Protein 7FHR (pdb70)

B-factor: mean 44.0, std 14.93, range [25.38, 141.58]

Radius of gyration: 22.61 Å; Cα contacts (8 Å, |Δi|>4): 995; chains: 1; bounding box: 67×63×50 Å

Foldseek 3Di:
DFDDLVLLCLCLAQAPPGLNVQQQLLAKAFWDFLVPADAQDQWFWAFFSRATWIWHQHNVGRIWIFHLFDPPPTAGQSPFGRYPQWTFDPPQTFTAHSVQQTDDRPVDPPVDCCRRVGGTHIWDWDDAQRIIITRRHPCRVQAADHAPALLRVAHNLFKAKFKAKFQAGLLLLLLLQLQLLCCCQLWHKPPAVHDFQCVVFNQFFWDWDADQFAIWIWGWGAGPVQWIKTWIWTDGPPAKIWGAFTQPQTWIKIFRFTGSGSGMTITMMMTGFQADRRDPVVNVCCQDPDPQAHELHDHPPFADAADSSDHVRRRYGVQHPVCLRVFDVVCCVHIGVGRRRYDNSSSSSVSCPPHRRDSSNPDDDDSSSVSVVRRSVVVSVQSVCCVPPVDHRSCSHPSLRNQFHTHTDTGGNPDDCCVVCVVLGGHDRNDGNPHRD

Organism: Cupriavidus metallidurans (strain ATCC 43123 / DSM 2839 / NBRC 102507 / CH34) (NCBI:txid266264)

Solvent-accessible surface area: 19139 Å² total

InterPro domains:
  IPR015881 Aromatic-ring-hydroxylating dioxygenase ARHD, Rieske 2Fe-2S-binding site [PS00570] (69-91)
  IPR017941 Rieske [2Fe-2S] iron-sulphur domain [PF00355] (27-109)
  IPR017941 Rieske [2Fe-2S] iron-sulphur domain [PS51296] (27-133)
  IPR036922 Rieske [2Fe-2S] iron-sulphur domain superfamily [G3DSA:2.102.10.10] (19-152)
  IPR036922 Rieske [2Fe-2S] iron-sulphur domain superfamily [SSF50022] (19-138)
  IPR045623 LigXa-like, C-terminal domain [PF19301] (133-429)
  IPR050584 Cholesterol 7-desaturase [PTHR21266] (24-379)

Structure (mmCIF, N/CA/C/O backbone):
data_7FHR
#
_entry.id   7FHR
#
_cell.length_a   103.416
_cell.length_b   103.416
_cell.length_c   77.590
_cell.angle_alpha   90.000
_cell.angle_beta   90.000
_cell.angle_gamma   120.000
#
_symmetry.space_group_name_H-M   'P 63'
#
loop_
_entity.id
_entity.type
_entity.pdbx_description
1 polymer 'Putative Phthalate 4,5-dioxygenase, subunit alpha'
2 non-polymer 1,2-ETHANEDIOL
3 non-polymer 'GLUTAMIC ACID'
4 non-polymer GLYCINE
5 non-polymer 'FE2/S2 (INORGANIC) CLUSTER'
6 non-polymer 'FE (II) ION'
7 non-polymer GLYCEROL
8 water water
#
loop_
_atom_site.group_PDB
_atom_site.id
_atom_site.type_symbol
_atom_site.label_atom_id
_atom_site.label_alt_id
_atom_site.label_comp_id
_atom_site.label_asym_id
_atom_site.label_entity_id
_atom_site.label_seq_id
_atom_site.pdbx_PDB_ins_code
_atom_site.Cartn_x
_atom_site.Cartn_y
_atom_site.Cartn_z
_atom_site.occupancy
_atom_site.B_iso_or_equiv
_atom_site.auth_seq_id
_atom_site.auth_comp_id
_atom_site.auth_asym_id
_atom_site.auth_atom_id
_atom_site.pdbx_PDB_model_num
ATOM 1 N N . HIS A 1 2 ? -19.893 -33.284 18.732 1.00 55.89 0 HIS A N 1
ATOM 2 C CA . HIS A 1 2 ? -20.380 -33.310 17.296 1.00 62.20 0 HIS A CA 1
ATOM 3 C C . HIS A 1 2 ? -21.817 -33.835 17.198 1.00 60.15 0 HIS A C 1
ATOM 4 O O . HIS A 1 2 ? -22.442 -33.733 16.141 1.00 53.75 0 HIS A O 1
ATOM 11 N N . MET A 1 3 ? -22.336 -34.411 18.298 1.00 61.06 1 MET A N 1
ATOM 12 C CA . MET A 1 3 ? -23.668 -35.007 18.277 1.00 62.42 1 MET A CA 1
ATOM 13 C C . MET A 1 3 ? -24.705 -33.996 18.752 1.00 60.11 1 MET A C 1
ATOM 14 O O . MET A 1 3 ? -24.527 -33.364 19.787 1.00 62.48 1 MET A O 1
ATOM 19 N N . LEU A 1 4 ? -25.769 -33.827 17.957 1.00 53.07 2 LEU A N 1
ATOM 20 C CA . LEU A 1 4 ? -26.712 -32.758 18.219 1.00 47.40 2 LEU A CA 1
ATOM 21 C C . LEU A 1 4 ? -27.981 -33.384 18.748 1.00 43.76 2 LEU A C 1
ATOM 22 O O . LEU A 1 4 ? -28.417 -34.396 18.205 1.00 43.11 2 LEU A O 1
ATOM 27 N N . SER A 1 5 ? -28.526 -32.770 19.811 1.00 43.54 3 SER A N 1
ATOM 28 C CA . SER A 1 5 ? -29.879 -33.011 20.280 1.00 42.75 3 SER A CA 1
ATOM 29 C C . SER A 1 5 ? -30.918 -32.513 19.257 1.00 42.41 3 SER A C 1
ATOM 30 O O . SER A 1 5 ? -30.655 -31.638 18.432 1.00 38.99 3 SER A O 1
ATOM 33 N N . ARG A 1 6 ? -32.133 -33.047 19.363 1.00 42.30 4 ARG A N 1
ATOM 34 C CA . ARG A 1 6 ? -33.283 -32.485 18.687 1.00 43.98 4 ARG A CA 1
ATOM 35 C C . ARG A 1 6 ? -33.359 -30.993 18.979 1.00 42.10 4 ARG A C 1
ATOM 36 O O . ARG A 1 6 ? -33.578 -30.207 18.054 1.00 40.50 4 ARG A O 1
ATOM 44 N N . GLU A 1 7 ? -33.125 -30.616 20.248 1.00 41.90 5 GLU A N 1
ATOM 45 C CA . GLU A 1 7 ? -33.182 -29.228 20.700 1.00 39.18 5 GLU A CA 1
ATOM 46 C C . GLU A 1 7 ? -32.153 -28.351 19.968 1.00 37.72 5 GLU A C 1
ATOM 47 O O . GLU A 1 7 ? -32.517 -27.258 19.512 1.00 36.32 5 GLU A O 1
ATOM 53 N N . ASP A 1 8 ? -30.887 -28.809 19.850 1.00 35.64 6 ASP A N 1
ATOM 54 C CA . ASP A 1 8 ? -29.867 -28.089 19.099 1.00 38.61 6 ASP A CA 1
ATOM 55 C C . ASP A 1 8 ? -30.310 -27.953 17.632 1.00 37.75 6 ASP A C 1
ATOM 56 O O . ASP A 1 8 ? -30.197 -26.869 17.033 1.00 35.68 6 ASP A O 1
ATOM 61 N N . ASN A 1 9 ? -30.845 -29.050 17.059 1.00 33.79 7 ASN A N 1
ATOM 62 C CA . ASN A 1 9 ? -31.293 -29.003 15.670 1.00 33.09 7 ASN A CA 1
ATOM 63 C C . ASN A 1 9 ? -32.341 -27.890 15.506 1.00 32.81 7 ASN A C 1
ATOM 64 O O . ASN A 1 9 ? -32.256 -27.045 14.591 1.00 30.52 7 ASN A O 1
ATOM 69 N N . GLU A 1 10 ? -33.307 -27.844 16.440 1.00 33.27 8 GLU A N 1
ATOM 70 C CA . GLU A 1 10 ? -34.345 -26.816 16.431 1.00 32.91 8 GLU A CA 1
ATOM 71 C C . GLU A 1 10 ? -33.743 -25.416 16.502 1.00 33.58 8 GLU A C 1
ATOM 72 O O . GLU A 1 10 ? -34.184 -24.505 15.788 1.00 33.61 8 GLU A O 1
ATOM 78 N N . LEU A 1 11 ? -32.736 -25.221 17.364 1.00 33.35 9 LEU A N 1
ATOM 79 C CA . LEU A 1 11 ? -32.152 -23.881 17.465 1.00 35.33 9 LEU A CA 1
ATOM 80 C C . LEU A 1 11 ? -31.604 -23.418 16.110 1.00 35.70 9 LEU A C 1
ATOM 81 O O . LEU A 1 11 ? -31.675 -22.234 15.780 1.00 35.76 9 LEU A O 1
ATOM 86 N N . LEU A 1 12 ? -31.059 -24.347 15.316 1.00 32.89 10 LEU A N 1
ATOM 87 C CA . LEU A 1 12 ? -30.389 -24.000 14.063 1.00 32.01 10 LEU A CA 1
ATOM 88 C C . LEU A 1 12 ? -31.368 -23.805 12.900 1.00 34.04 10 LEU A C 1
ATOM 89 O O . LEU A 1 12 ? -31.171 -22.898 12.094 1.00 33.27 10 LEU A O 1
ATOM 94 N N . VAL A 1 13 ? -32.383 -24.655 12.788 1.00 29.79 11 VAL A N 1
ATOM 95 C CA . VAL A 1 13 ? -33.264 -24.654 11.585 1.00 28.65 11 VAL A CA 1
ATOM 96 C C . VAL A 1 13 ? -34.396 -23.628 11.655 1.00 30.58 11 VAL A C 1
ATOM 97 O O . VAL A 1 13 ? -34.844 -23.196 10.594 1.00 29.48 11 VAL A O 1
ATOM 101 N N . ARG A 1 14 ? -34.827 -23.245 12.850 1.00 29.65 12 ARG A N 1
ATOM 102 C CA . ARG A 1 14 ? -36.003 -22.352 12.986 1.00 31.24 12 ARG A CA 1
ATOM 103 C C . ARG A 1 14 ? -35.579 -20.899 12.770 1.00 30.28 12 ARG A C 1
ATOM 104 O O . ARG A 1 14 ? -34.776 -20.412 13.542 1.00 31.75 12 ARG A O 1
ATOM 112 N N . VAL A 1 15 ? -36.146 -20.229 11.769 1.00 30.43 13 VAL A N 1
ATOM 113 C CA . VAL A 1 15 ? -35.667 -18.856 11.425 1.00 28.85 13 VAL A CA 1
ATOM 114 C C . VAL A 1 15 ? -36.801 -17.824 11.465 1.00 31.09 13 VAL A C 1
ATOM 115 O O . VAL A 1 15 ? -36.534 -16.673 11.138 1.00 31.79 13 VAL A O 1
ATOM 119 N N . GLY A 1 16 ? -38.010 -18.225 11.849 1.00 31.07 14 GLY A N 1
ATOM 120 C CA . GLY A 1 16 ? -39.156 -17.313 11.852 1.00 32.09 14 GLY A CA 1
ATOM 121 C C . GLY A 1 16 ? -39.029 -16.214 12.932 1.00 32.71 14 GLY A C 1
ATOM 122 O O . GLY A 1 16 ? -38.123 -16.251 13.778 1.00 32.03 14 GLY A O 1
ATOM 123 N N . PRO A 1 17 ? -39.913 -15.177 12.904 1.00 35.47 15 PRO A N 1
ATOM 124 C CA . PRO A 1 17 ? -39.867 -14.067 13.869 1.00 33.94 15 PRO A CA 1
ATOM 125 C C . PRO A 1 17 ? -39.905 -14.562 15.326 1.00 34.26 15 PRO A C 1
ATOM 126 O O . PRO A 1 17 ? -40.629 -15.487 15.655 1.00 33.08 15 PRO A O 1
ATOM 130 N N . GLY A 1 18 ? -39.070 -13.996 16.196 1.00 36.93 16 GLY A N 1
ATOM 131 C CA . GLY A 1 18 ? -39.098 -14.393 17.593 1.00 35.86 16 GLY A CA 1
ATOM 132 C C . GLY A 1 18 ? -38.262 -15.635 17.909 1.00 39.17 16 GLY A C 1
ATOM 133 O O . GLY A 1 18 ? -38.025 -15.905 19.091 1.00 35.49 16 GLY A O 1
ATOM 134 N N . THR A 1 19 ? -37.777 -16.383 16.889 1.00 33.21 17 THR A N 1
ATOM 135 C CA . THR A 1 19 ? -36.951 -17.557 17.168 1.00 31.96 17 THR A CA 1
ATOM 136 C C . THR A 1 19 ? -35.500 -17.164 17.449 1.00 32.02 17 THR A C 1
ATOM 137 O O . THR A 1 19 ? -35.059 -16.055 17.145 1.00 31.62 17 THR A O 1
ATOM 141 N N . ALA A 1 20 ? -34.717 -18.094 18.023 1.00 32.32 18 ALA A N 1
ATOM 142 C CA . ALA A 1 20 ? -33.325 -17.795 18.324 1.00 32.73 18 ALA A CA 1
ATOM 143 C C . ALA A 1 20 ? -32.546 -17.443 17.055 1.00 33.07 18 ALA A C 1
ATOM 144 O O . ALA A 1 20 ? -31.862 -16.414 16.995 1.00 36.57 18 ALA A O 1
ATOM 146 N N . MET A 1 21 ? -32.578 -18.358 16.080 1.00 33.65 19 MET A N 1
ATOM 147 C CA . MET A 1 21 ? -31.771 -18.190 14.865 1.00 33.09 19 MET A CA 1
ATOM 148 C C . MET A 1 21 ? -32.376 -17.078 14.003 1.00 30.02 19 MET A C 1
ATOM 149 O O . MET A 1 21 ? -31.646 -16.319 13.366 1.00 33.69 19 MET A O 1
ATOM 154 N N . GLY A 1 22 ? -33.711 -16.977 13.992 1.00 29.32 20 GLY A N 1
ATOM 155 C CA . GLY A 1 22 ? -34.345 -15.850 13.308 1.00 29.44 20 GLY A CA 1
ATOM 156 C C . GLY A 1 22 ? -33.957 -14.489 13.891 1.00 30.62 20 GLY A C 1
ATOM 157 O O . GLY A 1 22 ? -33.841 -13.502 13.142 1.00 32.90 20 GLY A O 1
ATOM 158 N N . THR A 1 23 ? -33.780 -14.424 15.226 1.00 30.84 21 THR A N 1
ATOM 159 C CA . THR A 1 23 ? -33.290 -13.196 15.882 1.00 31.85 21 THR A CA 1
ATOM 160 C C . THR A 1 23 ? -31.835 -12.929 15.492 1.00 32.39 21 THR A C 1
ATOM 161 O O . THR A 1 23 ? -31.411 -11.807 15.215 1.00 35.66 21 THR A O 1
ATOM 165 N N . MET A 1 24 ? -31.040 -13.989 15.453 1.00 32.73 22 MET A N 1
ATOM 166 C CA . MET A 1 24 ? -29.644 -13.726 15.181 1.00 33.08 22 MET A CA 1
ATOM 167 C C . MET A 1 24 ? -29.486 -13.348 13.699 1.00 32.49 22 MET A C 1
ATOM 168 O O . MET A 1 24 ? -28.670 -12.493 13.366 1.00 32.53 22 MET A O 1
ATOM 173 N N . MET A 1 25 ? -30.254 -14.002 12.802 1.00 32.52 23 MET A N 1
ATOM 174 C CA . MET A 1 25 ? -30.123 -13.694 11.370 1.00 33.69 23 MET A CA 1
ATOM 175 C C . MET A 1 25 ? -30.509 -12.232 11.190 1.00 33.03 23 MET A C 1
ATOM 176 O O . MET A 1 25 ? -29.964 -11.552 10.341 1.00 31.90 23 MET A O 1
ATOM 181 N N . ARG A 1 26 ? -31.475 -11.758 12.004 1.00 32.98 24 ARG A N 1
ATOM 182 C CA . ARG A 1 26 ? -31.975 -10.404 11.812 1.00 33.87 24 ARG A CA 1
ATOM 183 C C . ARG A 1 26 ? -30.933 -9.341 12.172 1.00 34.38 24 ARG A C 1
ATOM 184 O O . ARG A 1 26 ? -31.152 -8.171 11.853 1.00 35.46 24 ARG A O 1
ATOM 192 N N . LEU A 1 27 ? -29.770 -9.737 12.721 1.00 35.75 25 LEU A N 1
ATOM 193 C CA . LEU A 1 27 ? -28.723 -8.775 13.066 1.00 34.44 25 LEU A CA 1
ATOM 194 C C . LEU A 1 27 ? -27.848 -8.436 11.858 1.00 34.36 25 LEU A C 1
ATOM 195 O O . LEU A 1 27 ? -26.920 -7.634 11.956 1.00 33.66 25 LEU A O 1
ATOM 200 N N . TYR A 1 28 ? -28.078 -9.115 10.730 1.00 33.53 26 TYR A N 1
ATOM 201 C CA . TYR A 1 28 ? -27.207 -8.950 9.570 1.00 33.02 26 TYR A CA 1
ATOM 202 C C . TYR A 1 28 ? -28.036 -8.481 8.379 1.00 34.29 26 TYR A C 1
ATOM 203 O O . TYR A 1 28 ? -29.194 -8.876 8.244 1.00 34.02 26 TYR A O 1
ATOM 212 N N . TRP A 1 29 ? -27.385 -7.734 7.467 1.00 34.03 27 TRP A N 1
ATOM 213 C CA . TRP A 1 29 ? -28.013 -7.332 6.226 1.00 34.40 27 TRP A CA 1
ATOM 214 C C . TRP A 1 29 ? -28.249 -8.574 5.366 1.00 34.13 27 TRP A C 1
ATOM 215 O O . TRP A 1 29 ? -27.436 -9.491 5.336 1.00 34.34 27 TRP A O 1
ATOM 226 N N . ILE A 1 30 ? -29.409 -8.614 4.711 1.00 33.22 28 ILE A N 1
ATOM 227 C CA . ILE A 1 30 ? -29.807 -9.815 3.988 1.00 34.50 28 ILE A CA 1
ATOM 228 C C . ILE A 1 30 ? -29.805 -9.476 2.496 1.00 32.41 28 ILE A C 1
ATOM 229 O O . ILE A 1 30 ? -30.602 -8.663 2.042 1.00 33.71 28 ILE A O 1
ATOM 234 N N . PRO A 1 31 ? -28.963 -10.120 1.670 1.00 32.28 29 PRO A N 1
ATOM 235 C CA . PRO A 1 31 ? -29.062 -9.934 0.211 1.00 31.99 29 PRO A CA 1
ATOM 236 C C . PRO A 1 31 ? -30.291 -10.704 -0.307 1.00 33.03 29 PRO A C 1
ATOM 237 O O . PRO A 1 31 ? -30.444 -11.900 -0.048 1.00 37.34 29 PRO A O 1
ATOM 241 N N . PHE A 1 32 ? -31.245 -10.014 -0.929 1.00 29.97 30 PHE A N 1
ATOM 242 C CA . PHE A 1 32 ? -32.573 -10.588 -1.087 1.00 30.41 30 PHE A CA 1
ATOM 243 C C . PHE A 1 32 ? -33.128 -10.424 -2.499 1.00 29.57 30 PHE A C 1
ATOM 244 O O . PHE A 1 32 ? -34.065 -11.139 -2.815 1.00 33.76 30 PHE A O 1
ATOM 252 N N . LEU A 1 33 ? -32.532 -9.592 -3.362 1.00 32.56 31 LEU A N 1
ATOM 253 C CA . LEU A 1 33 ? -33.041 -9.459 -4.734 1.00 31.93 31 LEU A CA 1
ATOM 254 C C . LEU A 1 33 ? -31.973 -8.844 -5.647 1.00 34.26 31 LEU A C 1
ATOM 255 O O . LEU A 1 33 ? -31.097 -8.105 -5.214 1.00 32.94 31 LEU A O 1
ATOM 260 N N . LYS A 1 34 ? -32.035 -9.142 -6.955 1.00 37.03 32 LYS A N 1
ATOM 261 C CA . LYS A 1 34 ? -31.275 -8.367 -7.931 1.00 35.97 32 LYS A CA 1
ATOM 262 C C . LYS A 1 34 ? -31.980 -7.032 -8.137 1.00 35.81 32 LYS A C 1
ATOM 263 O O . LYS A 1 34 ? -33.209 -7.002 -8.158 1.00 35.77 32 LYS A O 1
ATOM 269 N N . SER A 1 35 ? -31.187 -5.968 -8.345 1.00 37.98 33 SER A N 1
ATOM 270 C CA . SER A 1 35 ? -31.609 -4.600 -8.660 1.00 40.06 33 SER A CA 1
ATOM 271 C C . SER A 1 35 ? -32.585 -4.588 -9.824 1.00 40.90 33 SER A C 1
ATOM 272 O O . SER A 1 35 ? -33.546 -3.824 -9.839 1.00 42.70 33 SER A O 1
ATOM 275 N N . SER A 1 36 ? -32.330 -5.481 -10.774 1.00 41.44 34 SER A N 1
ATOM 276 C CA . SER A 1 36 ? -33.028 -5.441 -12.036 1.00 40.12 34 SER A CA 1
ATOM 277 C C . SER A 1 36 ? -34.451 -5.961 -11.838 1.00 43.29 34 SER A C 1
ATOM 278 O O . SER A 1 36 ? -35.288 -5.830 -12.720 1.00 41.16 34 SER A O 1
ATOM 281 N N . GLU A 1 37 ? -34.765 -6.519 -10.649 1.00 39.52 35 GLU A N 1
ATOM 282 C CA . GLU A 1 37 ? -36.023 -7.250 -10.518 1.00 38.21 35 GLU A CA 1
ATOM 283 C C . GLU A 1 37 ? -37.184 -6.273 -10.290 1.00 41.50 35 GLU A C 1
ATOM 284 O O . GLU A 1 37 ? -38.368 -6.602 -10.451 1.00 42.37 35 GLU A O 1
ATOM 290 N N . VAL A 1 38 ? -36.858 -5.066 -9.856 1.00 38.83 36 VAL A N 1
ATOM 291 C CA . VAL A 1 38 ? -37.889 -4.080 -9.640 1.00 39.38 36 VAL A CA 1
ATOM 292 C C . VAL A 1 38 ? -37.512 -2.845 -10.451 1.00 40.40 36 VAL A C 1
ATOM 293 O O . VAL A 1 38 ? -36.482 -2.199 -10.203 1.00 41.77 36 VAL A O 1
ATOM 297 N N . THR A 1 39 ? -38.376 -2.522 -11.410 1.00 41.07 37 THR A N 1
ATOM 298 C CA . THR A 1 39 ? -38.117 -1.368 -12.250 1.00 45.07 37 THR A CA 1
ATOM 299 C C . THR A 1 39 ? -38.812 -0.176 -11.597 1.00 44.30 37 THR A C 1
ATOM 300 O O . THR A 1 39 ? -39.860 -0.350 -10.973 1.00 45.98 37 THR A O 1
ATOM 304 N N . ALA A 1 40 ? -38.220 1.017 -11.751 1.00 44.69 38 ALA A N 1
ATOM 305 C CA . ALA A 1 40 ? -38.736 2.255 -11.172 1.00 46.85 38 ALA A CA 1
ATOM 306 C C . ALA A 1 40 ? -40.164 2.477 -11.680 1.00 47.90 38 ALA A C 1
ATOM 307 O O . ALA A 1 40 ? -40.423 2.409 -12.876 1.00 42.94 38 ALA A O 1
ATOM 309 N N . GLY A 1 41 ? -41.102 2.606 -10.737 1.00 46.36 39 GLY A N 1
ATOM 310 C CA . GLY A 1 41 ? -42.521 2.719 -11.017 1.00 43.23 39 GLY A CA 1
ATOM 311 C C . GLY A 1 41 ? -43.159 1.479 -11.644 1.00 43.34 39 GLY A C 1
ATOM 312 O O . GLY A 1 41 ? -44.316 1.532 -12.036 1.00 44.10 39 GLY A O 1
ATOM 313 N N . GLY A 1 42 ? -42.429 0.360 -11.719 1.00 44.25 40 GLY A N 1
ATOM 314 C CA . GLY A 1 42 ? -42.938 -0.856 -12.339 1.00 40.68 40 GLY A CA 1
ATOM 315 C C . GLY A 1 42 ? -43.633 -1.785 -11.342 1.00 43.33 40 GLY A C 1
ATOM 316 O O . GLY A 1 42 ? -43.988 -1.406 -10.213 1.00 42.94 40 GLY A O 1
ATOM 317 N N . GLN A 1 43 ? -43.801 -3.032 -11.749 1.00 41.55 41 GLN A N 1
ATOM 318 C CA . GLN A 1 43 ? -44.518 -3.993 -10.911 1.00 42.98 41 GLN A CA 1
ATOM 319 C C . GLN A 1 43 ? -43.781 -4.249 -9.611 1.00 40.52 41 GLN A C 1
ATOM 320 O O . GLN A 1 43 ? -42.572 -4.425 -9.641 1.00 44.99 41 GLN A O 1
ATOM 326 N N . PRO A 1 44 ? -44.490 -4.322 -8.457 1.00 39.39 42 PRO A N 1
ATOM 327 C CA . PRO A 1 44 ? -43.885 -4.780 -7.203 1.00 39.62 42 PRO A CA 1
ATOM 328 C C . PRO A 1 44 ? -43.557 -6.273 -7.339 1.00 41.22 42 PRO A C 1
ATOM 329 O O . PRO A 1 44 ? -44.046 -6.923 -8.258 1.00 48.12 42 PRO A O 1
ATOM 333 N N . TYR A 1 45 ? -42.743 -6.812 -6.413 1.00 36.43 43 TYR A N 1
ATOM 334 C CA . TYR A 1 45 ? -42.263 -8.180 -6.479 1.00 32.27 43 TYR A CA 1
ATOM 335 C C . TYR A 1 45 ? -42.332 -8.786 -5.082 1.00 30.84 43 TYR A C 1
ATOM 336 O O . TYR A 1 45 ? -41.668 -8.311 -4.148 1.00 30.28 43 TYR A O 1
ATOM 345 N N . ARG A 1 46 ? -43.076 -9.884 -4.950 1.00 30.49 44 ARG A N 1
ATOM 346 C CA . ARG A 1 46 ? -43.246 -10.546 -3.659 1.00 30.35 44 ARG A CA 1
ATOM 347 C C . ARG A 1 46 ? -41.972 -11.317 -3.280 1.00 29.41 44 ARG A C 1
ATOM 348 O O . ARG A 1 46 ? -41.366 -12.002 -4.110 1.00 28.59 44 ARG A O 1
ATOM 356 N N . VAL A 1 47 ? -41.588 -11.244 -2.003 1.00 27.24 45 VAL A N 1
ATOM 357 C CA . VAL A 1 47 ? -40.500 -12.046 -1.453 1.00 28.24 45 VAL A CA 1
ATOM 358 C C . VAL A 1 47 ? -40.970 -12.587 -0.092 1.00 27.94 45 VAL A C 1
ATOM 359 O O . VAL A 1 47 ? -41.973 -12.165 0.458 1.00 27.05 45 VAL A O 1
ATOM 363 N N . ARG A 1 48 ? -40.298 -13.615 0.414 1.00 27.47 46 ARG A N 1
ATOM 364 C CA . ARG A 1 48 ? -40.499 -13.997 1.798 1.00 27.48 46 ARG A CA 1
ATOM 365 C C . ARG A 1 48 ? -39.104 -14.237 2.361 1.00 27.36 46 ARG A C 1
ATOM 366 O O . ARG A 1 48 ? -38.280 -14.936 1.751 1.00 27.52 46 ARG A O 1
ATOM 374 N N . LEU A 1 49 ? -38.849 -13.668 3.543 1.00 26.94 47 LEU A N 1
ATOM 375 C CA . LEU A 1 49 ? -37.522 -13.700 4.129 1.00 28.59 47 LEU A CA 1
ATOM 376 C C . LEU A 1 49 ? -37.673 -14.008 5.612 1.00 27.94 47 LEU A C 1
ATOM 377 O O . LEU A 1 49 ? -38.458 -13.358 6.347 1.00 29.35 47 LEU A O 1
ATOM 382 N N . LEU A 1 50 ? -36.931 -15.019 6.056 1.00 27.55 48 LEU A N 1
ATOM 383 C CA . LEU A 1 50 ? -36.929 -15.358 7.495 1.00 29.09 48 LEU A CA 1
ATOM 384 C C . LEU A 1 50 ? -38.358 -15.558 8.016 1.00 31.43 48 LEU A C 1
ATOM 385 O O . LEU A 1 50 ? -38.706 -15.200 9.170 1.00 30.04 48 LEU A O 1
ATOM 390 N N . GLY A 1 51 ? -39.199 -16.142 7.149 1.00 28.41 49 GLY A N 1
ATOM 391 C CA . GLY A 1 51 ? -40.555 -16.469 7.546 1.00 29.70 49 GLY A CA 1
ATOM 392 C C . GLY A 1 51 ? -41.543 -15.329 7.315 1.00 31.59 49 GLY A C 1
ATOM 393 O O . GLY A 1 51 ? -42.706 -15.518 7.580 1.00 33.71 49 GLY A O 1
ATOM 394 N N . GLU A 1 52 ? -41.103 -14.185 6.772 1.00 28.90 50 GLU A N 1
ATOM 395 C CA . GLU A 1 52 ? -42.012 -13.058 6.667 1.00 30.32 50 GLU A CA 1
ATOM 396 C C . GLU A 1 52 ? -42.323 -12.714 5.204 1.00 30.11 50 GLU A C 1
ATOM 397 O O . GLU A 1 52 ? -41.399 -12.465 4.422 1.00 30.76 50 GLU A O 1
ATOM 403 N N . ASP A 1 53 ? -43.618 -12.572 4.890 1.00 27.51 51 ASP A N 1
ATOM 404 C CA . ASP A 1 53 ? -44.060 -12.287 3.524 1.00 29.28 51 ASP A CA 1
ATOM 405 C C . ASP A 1 53 ? -44.098 -10.787 3.277 1.00 30.22 51 ASP A C 1
ATOM 406 O O . ASP A 1 53 ? -44.729 -10.037 4.027 1.00 27.38 51 ASP A O 1
ATOM 411 N N . LEU A 1 54 ? -43.415 -10.370 2.211 1.00 29.32 52 LEU A N 1
ATOM 412 C CA . LEU A 1 54 ? -43.167 -8.949 1.993 1.00 29.58 52 LEU A CA 1
ATOM 413 C C . LEU A 1 54 ? -43.331 -8.614 0.515 1.00 30.13 52 LEU A C 1
ATOM 414 O O . LEU A 1 54 ? -43.449 -9.516 -0.309 1.00 28.00 52 LEU A O 1
ATOM 419 N N . VAL A 1 55 ? -43.318 -7.296 0.218 1.00 29.11 53 VAL A N 1
ATOM 420 C CA . VAL A 1 55 ? -43.376 -6.813 -1.160 1.00 31.12 53 VAL A CA 1
ATOM 421 C C . VAL A 1 55 ? -42.298 -5.750 -1.336 1.00 30.37 53 VAL A C 1
ATOM 422 O O . VAL A 1 55 ? -42.229 -4.787 -0.549 1.00 30.37 53 VAL A O 1
ATOM 426 N N . ALA A 1 56 ? -41.476 -5.940 -2.361 1.00 30.70 54 ALA A N 1
ATOM 427 C CA . ALA A 1 56 ? -40.487 -4.933 -2.703 1.00 32.00 54 ALA A CA 1
ATOM 428 C C . ALA A 1 56 ? -41.008 -4.146 -3.894 1.00 33.11 54 ALA A C 1
ATOM 429 O O . ALA A 1 56 ? -41.647 -4.721 -4.773 1.00 30.74 54 ALA A O 1
ATOM 431 N N . PHE A 1 57 ? -40.693 -2.838 -3.938 1.00 32.90 55 PHE A N 1
ATOM 432 C CA . PHE A 1 57 ? -41.037 -2.051 -5.121 1.00 34.15 55 PHE A CA 1
ATOM 433 C C . PHE A 1 57 ? -39.995 -0.942 -5.245 1.00 35.85 55 PHE A C 1
ATOM 434 O O . PHE A 1 57 ? -39.466 -0.479 -4.234 1.00 34.44 55 PHE A O 1
ATOM 442 N N . ARG A 1 58 ? -39.733 -0.526 -6.484 1.00 36.47 56 ARG A N 1
ATOM 443 C CA . ARG A 1 58 ? -38.847 0.602 -6.741 1.00 37.44 56 ARG A CA 1
ATOM 444 C C . ARG A 1 58 ? -39.714 1.789 -7.160 1.00 35.71 56 ARG A C 1
ATOM 445 O O . ARG A 1 58 ? -40.529 1.646 -8.066 1.00 36.08 56 ARG A O 1
ATOM 453 N N . ASP A 1 59 ? -39.644 2.917 -6.439 1.00 38.60 57 ASP A N 1
ATOM 454 C CA . ASP A 1 59 ? -40.553 4.012 -6.776 1.00 41.04 57 ASP A CA 1
ATOM 455 C C . ASP A 1 59 ? -40.036 4.769 -8.015 1.00 41.12 57 ASP A C 1
ATOM 456 O O . ASP A 1 59 ? -38.988 4.430 -8.557 1.00 37.77 57 ASP A O 1
ATOM 461 N N . ASN A 1 60 ? -40.769 5.802 -8.446 1.00 42.51 58 ASN A N 1
ATOM 462 C CA . ASN A 1 60 ? -40.430 6.506 -9.683 1.00 46.65 58 ASN A CA 1
ATOM 463 C C . ASN A 1 60 ? -39.066 7.187 -9.572 1.00 47.48 58 ASN A C 1
ATOM 464 O O . ASN A 1 60 ? -38.381 7.342 -10.577 1.00 50.84 58 ASN A O 1
ATOM 469 N N . SER A 1 61 ? -38.665 7.594 -8.363 1.00 47.79 59 SER A N 1
ATOM 470 C CA . SER A 1 61 ? -37.357 8.215 -8.196 1.00 48.86 59 SER A CA 1
ATOM 471 C C . SER A 1 61 ? -36.249 7.180 -8.026 1.00 49.30 59 SER A C 1
ATOM 472 O O . SER A 1 61 ? -35.120 7.532 -7.722 1.00 51.62 59 SER A O 1
ATOM 475 N N . GLY A 1 62 ? -36.563 5.896 -8.191 1.00 46.50 60 GLY A N 1
ATOM 476 C CA . GLY A 1 62 ? -35.507 4.897 -8.246 1.00 44.47 60 GLY A CA 1
ATOM 477 C C . GLY A 1 62 ? -35.183 4.269 -6.893 1.00 42.43 60 GLY A C 1
ATOM 478 O O . GLY A 1 62 ? -34.294 3.429 -6.825 1.00 42.88 60 GLY A O 1
ATOM 479 N N . ASN A 1 63 ? -35.936 4.626 -5.845 1.00 43.06 61 ASN A N 1
ATOM 480 C CA . ASN A 1 63 ? -35.694 4.089 -4.508 1.00 44.89 61 ASN A CA 1
ATOM 481 C C . ASN A 1 63 ? -36.561 2.848 -4.265 1.00 42.63 61 ASN A C 1
ATOM 482 O O . ASN A 1 63 ? -37.714 2.818 -4.683 1.00 40.81 61 ASN A O 1
ATOM 487 N N . VAL A 1 64 ? -35.983 1.850 -3.584 1.00 38.59 62 VAL A N 1
ATOM 488 C CA . VAL A 1 64 ? -36.649 0.587 -3.299 1.00 38.28 62 VAL A CA 1
ATOM 489 C C . VAL A 1 64 ? -37.162 0.613 -1.856 1.00 37.62 62 VAL A C 1
ATOM 490 O O . VAL A 1 64 ? -36.442 1.002 -0.936 1.00 38.24 62 VAL A O 1
ATOM 494 N N . GLY A 1 65 ? -38.410 0.189 -1.674 1.00 36.94 63 GLY A N 1
ATOM 495 C CA . GLY A 1 65 ? -38.977 -0.132 -0.379 1.00 33.78 63 GLY A CA 1
ATOM 496 C C . GLY A 1 65 ? -39.349 -1.619 -0.304 1.00 35.38 63 GLY A C 1
ATOM 497 O O . GLY A 1 65 ? -39.511 -2.308 -1.319 1.00 32.86 63 GLY A O 1
ATOM 498 N N . LEU A 1 66 ? -39.405 -2.096 0.935 1.00 33.60 64 LEU A N 1
ATOM 499 C CA . LEU A 1 66 ? -39.691 -3.464 1.283 1.00 33.12 64 LEU A CA 1
ATOM 500 C C . LEU A 1 66 ? -40.715 -3.393 2.409 1.00 32.28 64 LEU A C 1
ATOM 501 O O . LEU A 1 66 ? -40.384 -2.972 3.530 1.00 33.71 64 LEU A O 1
ATOM 506 N N . VAL A 1 67 ? -41.958 -3.787 2.089 1.00 29.58 65 VAL A N 1
ATOM 507 C CA . VAL A 1 67 ? -43.085 -3.570 2.987 1.00 28.37 65 VAL A CA 1
ATOM 508 C C . VAL A 1 67 ? -43.861 -4.859 3.198 1.00 29.59 65 VAL A C 1
ATOM 509 O O . VAL A 1 67 ? -43.706 -5.826 2.440 1.00 28.62 65 VAL A O 1
ATOM 513 N N . ASP A 1 68 ? -44.727 -4.847 4.214 1.00 28.21 66 ASP A N 1
ATOM 514 C CA . ASP A 1 68 ? -45.647 -5.952 4.439 1.00 32.29 66 ASP A CA 1
ATOM 515 C C . ASP A 1 68 ? -46.379 -6.281 3.129 1.00 30.72 66 ASP A C 1
ATOM 516 O O . ASP A 1 68 ? -46.807 -5.372 2.431 1.00 33.24 66 ASP A O 1
ATOM 521 N N . HIS A 1 69 ? -46.645 -7.571 2.859 1.00 32.17 67 HIS A N 1
ATOM 522 C CA . HIS A 1 69 ? -47.445 -7.963 1.692 1.00 33.24 67 HIS A CA 1
ATOM 523 C C . HIS A 1 69 ? -4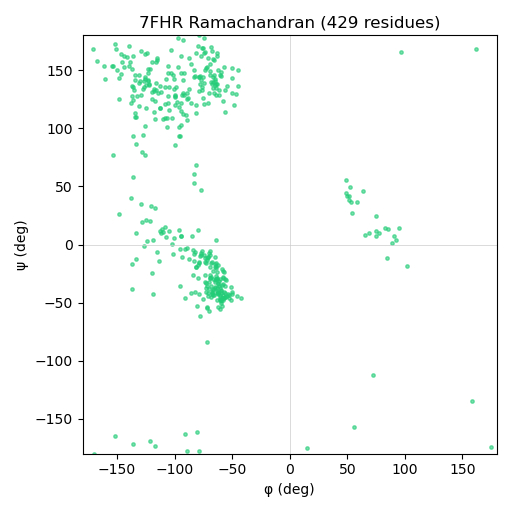8.935 -7.743 1.926 1.00 31.73 67 HIS A C 1
ATOM 524 O O . HIS A 1 69 ? -49.726 -7.888 0.999 1.00 31.40 67 HIS A O 1
ATOM 531 N N . THR A 1 70 ? -49.293 -7.420 3.176 1.00 29.64 68 THR A N 1
ATOM 532 C CA . THR A 1 70 ? -50.691 -7.254 3.553 1.00 29.07 68 THR A CA 1
ATOM 533 C C . THR A 1 70 ? -50.926 -5.777 3.863 1.00 31.45 68 THR A C 1
ATOM 534 O O . THR A 1 70 ? -50.173 -5.182 4.651 1.00 30.92 68 THR A O 1
ATOM 538 N N . CYS A 1 71 ? -51.991 -5.190 3.287 1.00 30.91 69 CYS A N 1
ATOM 539 C CA . CYS A 1 71 ? -52.335 -3.809 3.606 1.00 31.21 69 CYS A CA 1
ATOM 540 C C . CYS A 1 71 ? -52.754 -3.708 5.075 1.00 31.22 69 CYS A C 1
ATOM 541 O O . CYS A 1 71 ? -53.602 -4.479 5.506 1.00 29.59 69 CYS A O 1
ATOM 544 N N . PRO A 1 72 ? -52.202 -2.750 5.866 1.00 32.39 70 PRO A N 1
ATOM 545 C CA . PRO A 1 72 ? -52.559 -2.602 7.293 1.00 32.39 70 PRO A CA 1
ATOM 546 C C . PRO A 1 72 ? -53.977 -2.077 7.579 1.00 33.82 70 PRO A C 1
ATOM 547 O O . PRO A 1 72 ? -54.399 -2.055 8.737 1.00 34.45 70 PRO A O 1
ATOM 551 N N . HIS A 1 73 ? -54.715 -1.650 6.527 1.00 31.09 71 HIS A N 1
ATOM 552 C CA . HIS A 1 73 ? -56.105 -1.231 6.668 1.00 33.31 71 HIS A CA 1
ATOM 553 C C . HIS A 1 73 ? -56.997 -2.453 6.919 1.00 34.56 71 HIS A C 1
ATOM 554 O O . HIS A 1 73 ? -57.318 -2.763 8.080 1.00 34.56 71 HIS A O 1
ATOM 561 N N . ARG A 1 74 ? -57.400 -3.148 5.836 1.00 34.14 72 ARG A N 1
ATOM 562 C CA . ARG A 1 74 ? -58.311 -4.279 5.940 1.00 34.28 72 ARG A CA 1
ATOM 563 C C . ARG A 1 74 ? -57.752 -5.505 5.210 1.00 33.27 72 ARG A C 1
ATOM 564 O O . ARG A 1 74 ? -58.521 -6.413 4.888 1.00 32.53 72 ARG A O 1
ATOM 572 N N . GLY A 1 75 ? -56.437 -5.535 4.947 1.00 33.02 73 GLY A N 1
ATOM 573 C CA . GLY A 1 75 ? -55.763 -6.797 4.661 1.00 32.71 73 GLY A CA 1
ATOM 574 C C . GLY A 1 75 ? -55.597 -7.177 3.176 1.00 32.80 73 GLY A C 1
ATOM 575 O O . GLY A 1 75 ? -55.243 -8.313 2.884 1.00 30.40 73 GLY A O 1
ATOM 576 N N . ALA A 1 76 ? -55.810 -6.233 2.248 1.00 30.81 74 ALA A N 1
ATOM 577 C CA . ALA A 1 76 ? -55.721 -6.517 0.822 1.00 30.43 74 ALA A CA 1
ATOM 578 C C . ALA A 1 76 ? -54.265 -6.794 0.440 1.00 29.66 74 ALA A C 1
ATOM 579 O O . ALA A 1 76 ? -53.337 -6.331 1.089 1.00 31.93 74 ALA A O 1
ATOM 581 N N . PRO A 1 77 ? -53.993 -7.536 -0.654 1.00 29.90 75 PRO A N 1
ATOM 582 C CA . PRO A 1 77 ? -52.607 -7.821 -1.001 1.00 28.99 75 PRO A CA 1
ATOM 583 C C . PRO A 1 77 ? -51.925 -6.596 -1.609 1.00 31.39 75 PRO A C 1
ATOM 584 O O . PRO A 1 77 ? -52.380 -6.067 -2.625 1.00 30.51 75 PRO A O 1
ATOM 588 N N . MET A 1 78 ? -50.792 -6.203 -1.031 1.00 30.45 76 MET A N 1
ATOM 589 C CA . MET A 1 78 ? -50.008 -5.078 -1.511 1.00 31.75 76 MET A CA 1
ATOM 590 C C . MET A 1 78 ? -49.344 -5.376 -2.868 1.00 32.66 76 MET A C 1
ATOM 591 O O . MET A 1 78 ? -49.021 -4.430 -3.604 1.00 32.90 76 MET A O 1
ATOM 596 N N . VAL A 1 79 ? -49.199 -6.652 -3.269 1.00 31.28 77 VAL A N 1
ATOM 597 C CA . VAL A 1 79 ? -48.568 -6.886 -4.576 1.00 31.81 77 VAL A CA 1
ATOM 598 C C . VAL A 1 79 ? -49.490 -6.388 -5.712 1.00 34.04 77 VAL A C 1
ATOM 599 O O . VAL A 1 79 ? -49.027 -6.150 -6.815 1.00 34.15 77 VAL A O 1
ATOM 603 N N . PHE A 1 80 ? -50.778 -6.146 -5.437 1.00 31.89 78 PHE A N 1
ATOM 604 C CA . PHE A 1 80 ? -51.700 -5.659 -6.447 1.00 33.46 78 PHE A CA 1
ATOM 605 C C . PHE A 1 80 ? -51.807 -4.133 -6.409 1.00 35.56 78 PHE A C 1
ATOM 606 O O . PHE A 1 80 ? -52.635 -3.562 -7.129 1.00 37.46 78 PHE A O 1
ATOM 614 N N . GLY A 1 81 ? -50.959 -3.474 -5.599 1.00 31.18 79 GLY A N 1
ATOM 615 C CA . GLY A 1 81 ? -51.065 -2.046 -5.432 1.00 33.46 79 GLY A CA 1
ATOM 616 C C . GLY A 1 81 ? -50.511 -1.311 -6.659 1.00 36.19 79 GLY A C 1
ATOM 617 O O . GLY A 1 81 ? -49.855 -1.909 -7.518 1.00 35.05 79 GLY A O 1
ATOM 618 N N . ARG A 1 82 ? -50.764 -0.005 -6.693 1.00 34.57 80 ARG A N 1
ATOM 619 C CA . ARG A 1 82 ? -50.345 0.811 -7.823 1.00 35.21 80 ARG A CA 1
ATOM 620 C C . ARG A 1 82 ? -49.068 1.515 -7.407 1.00 34.20 80 ARG A C 1
ATOM 621 O O . ARG A 1 82 ? -49.062 2.225 -6.398 1.00 35.08 80 ARG A O 1
ATOM 629 N N . ASN A 1 83 ? -47.994 1.255 -8.154 1.00 35.54 81 ASN A N 1
ATOM 630 C CA . ASN A 1 83 ? -46.693 1.850 -7.893 1.00 37.24 81 ASN A CA 1
ATOM 631 C C . ASN A 1 83 ? -46.601 3.095 -8.768 1.00 40.26 81 ASN A C 1
ATOM 632 O O . ASN A 1 83 ? -46.439 2.964 -9.980 1.00 41.07 81 ASN A O 1
ATOM 637 N N . GLU A 1 84 ? -46.785 4.277 -8.181 1.00 43.34 82 GLU A N 1
ATOM 638 C CA . GLU A 1 84 ? -46.786 5.524 -8.946 1.00 44.39 82 GLU A CA 1
ATOM 639 C C . GLU A 1 84 ? -46.712 6.705 -8.007 1.00 45.69 82 GLU A C 1
ATOM 640 O O . GLU A 1 84 ? -47.052 6.583 -6.830 1.00 44.07 82 GLU A O 1
ATOM 646 N N . ASN A 1 85 ? -46.246 7.843 -8.553 1.00 48.04 83 ASN A N 1
ATOM 647 C CA . ASN A 1 85 ? -46.092 9.060 -7.776 1.00 47.81 83 ASN A CA 1
ATOM 648 C C . ASN A 1 85 ? -45.322 8.745 -6.495 1.00 44.45 83 ASN A C 1
ATOM 649 O O . ASN A 1 85 ? -45.678 9.242 -5.432 1.00 45.23 83 ASN A O 1
ATOM 654 N N . ASP A 1 86 ? -44.272 7.924 -6.607 1.00 41.71 84 ASP A N 1
ATOM 655 C CA . ASP A 1 86 ? -43.316 7.744 -5.523 1.00 42.02 84 ASP A CA 1
ATOM 656 C C . ASP A 1 86 ? -43.999 7.126 -4.291 1.00 41.92 84 ASP A C 1
ATOM 657 O O . ASP A 1 86 ? -43.842 7.586 -3.156 1.00 40.95 84 ASP A O 1
ATOM 662 N N . GLY A 1 87 ? -44.805 6.082 -4.536 1.00 43.19 85 GLY A N 1
ATOM 663 C CA . GLY A 1 87 ? -45.487 5.351 -3.472 1.00 40.96 85 GLY A CA 1
ATOM 664 C C . GLY A 1 87 ? -46.142 4.095 -4.030 1.00 39.65 85 GLY A C 1
ATOM 665 O O . GLY A 1 87 ? -46.196 3.895 -5.244 1.00 36.84 85 GLY A O 1
ATOM 666 N N . LEU A 1 88 ? -46.591 3.227 -3.128 1.00 37.14 86 LEU A N 1
ATOM 667 C CA . LEU A 1 88 ? -47.357 2.058 -3.535 1.00 36.14 86 LEU A CA 1
ATOM 668 C C . LEU A 1 88 ? -48.716 2.187 -2.858 1.00 36.45 86 LEU A C 1
ATOM 669 O O . LEU A 1 88 ? -48.796 2.354 -1.653 1.00 36.93 86 LEU A O 1
ATOM 674 N N . ARG A 1 89 ? -49.789 2.133 -3.647 1.00 36.77 87 ARG A N 1
ATOM 675 C CA . ARG A 1 89 ? -51.102 2.474 -3.144 1.00 35.91 87 ARG A CA 1
ATOM 676 C C . ARG A 1 89 ? -51.985 1.237 -3.230 1.00 35.08 87 ARG A C 1
ATOM 677 O O . ARG A 1 89 ? -52.159 0.696 -4.314 1.00 33.85 87 ARG A O 1
ATOM 685 N N . CYS A 1 90 ? -52.566 0.824 -2.089 1.00 35.29 88 CYS A N 1
ATOM 686 C CA . CYS A 1 90 ? -53.496 -0.302 -2.053 1.00 34.08 88 CYS A CA 1
ATOM 687 C C . CYS A 1 90 ? -54.758 0.090 -2.824 1.00 33.78 88 CYS A C 1
ATOM 688 O O . CYS A 1 90 ? -55.284 1.191 -2.652 1.00 34.10 88 CYS A O 1
ATOM 691 N N . VAL A 1 91 ? -55.257 -0.808 -3.680 1.00 33.63 89 VAL A N 1
ATOM 692 C CA . VAL A 1 91 ? -56.338 -0.429 -4.596 1.00 34.12 89 VAL A CA 1
ATOM 693 C C . VAL A 1 91 ? -57.679 -0.539 -3.889 1.00 34.72 89 VAL A C 1
ATOM 694 O O . VAL A 1 91 ? -58.699 -0.113 -4.434 1.00 34.21 89 VAL A O 1
ATOM 698 N N . TYR A 1 92 ? -57.686 -1.105 -2.665 1.00 32.31 90 TYR A N 1
ATOM 699 C CA . TYR A 1 92 ? -58.977 -1.356 -2.036 1.00 31.22 90 TYR A CA 1
ATOM 700 C C . TYR A 1 92 ? -59.600 -0.017 -1.592 1.00 32.76 90 TYR A C 1
ATOM 701 O O . TYR A 1 92 ? -60.728 0.287 -1.978 1.00 34.41 90 TYR A O 1
ATOM 710 N N . HIS A 1 93 ? -58.855 0.783 -0.813 1.00 32.12 91 HIS A N 1
ATOM 711 C CA . HIS A 1 93 ? -59.335 2.063 -0.313 1.00 31.72 91 HIS A CA 1
ATOM 712 C C . HIS A 1 93 ? -58.295 3.146 -0.504 1.00 33.29 91 HIS A C 1
ATOM 713 O O . HIS A 1 93 ? -58.425 4.255 0.035 1.00 34.90 91 HIS A O 1
ATOM 720 N N . GLY A 1 94 ? -57.238 2.849 -1.257 1.00 35.62 92 GLY A N 1
ATOM 721 C CA . GLY A 1 94 ? -56.453 3.987 -1.714 1.00 33.90 92 GLY A CA 1
ATOM 722 C C . GLY A 1 94 ? -55.326 4.376 -0.757 1.00 34.73 92 GLY A C 1
ATOM 723 O O . GLY A 1 94 ? -54.716 5.407 -0.963 1.00 35.06 92 GLY A O 1
ATOM 724 N N . TRP A 1 95 ? -55.047 3.603 0.310 1.00 34.29 93 TRP A N 1
ATOM 725 C CA . TRP A 1 95 ? -53.953 3.988 1.203 1.00 32.66 93 TRP A CA 1
ATOM 726 C C . TRP A 1 95 ? -52.626 3.934 0.463 1.00 34.68 93 TRP A C 1
ATOM 727 O O . TRP A 1 95 ? -52.303 2.918 -0.135 1.00 30.36 93 TRP A O 1
ATOM 738 N N . LYS A 1 96 ? -51.846 5.021 0.541 1.00 36.03 94 LYS A N 1
ATOM 739 C CA . LYS A 1 96 ? -50.607 5.087 -0.221 1.00 41.06 94 LYS A CA 1
ATOM 740 C C . LYS A 1 96 ? -49.408 5.215 0.721 1.00 40.10 94 LYS A C 1
ATOM 741 O O . LYS A 1 96 ? -49.421 6.027 1.643 1.00 39.88 94 LYS A O 1
ATOM 747 N N . PHE A 1 97 ? -48.374 4.411 0.445 1.00 39.89 95 PHE A N 1
ATOM 748 C CA . PHE A 1 97 ? -47.207 4.294 1.310 1.00 38.12 95 PHE A CA 1
ATOM 749 C C . PHE A 1 97 ? -45.946 4.644 0.526 1.00 38.04 95 PHE A C 1
ATOM 750 O O . PHE A 1 97 ? -45.751 4.187 -0.599 1.00 38.43 95 PHE A O 1
ATOM 758 N N . LYS A 1 98 ? -45.066 5.403 1.177 1.00 38.71 96 LYS A N 1
ATOM 759 C CA . LYS A 1 98 ? -43.748 5.668 0.639 1.00 40.87 96 LYS A CA 1
ATOM 760 C C . LYS A 1 98 ? -42.851 4.465 0.903 1.00 41.2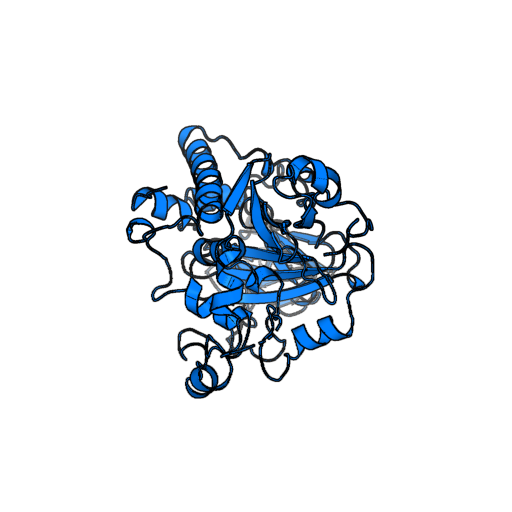9 96 LYS A C 1
ATOM 761 O O . LYS A 1 98 ? -43.172 3.610 1.730 1.00 38.91 96 LYS A O 1
ATOM 767 N N . VAL A 1 99 ? -41.658 4.484 0.303 1.00 38.16 97 VAL A N 1
ATOM 768 C CA . VAL A 1 99 ? -40.676 3.438 0.520 1.00 40.11 97 VAL A CA 1
ATOM 769 C C . VAL A 1 99 ? -40.343 3.259 2.006 1.00 41.25 97 VAL A C 1
ATOM 770 O O . VAL A 1 99 ? -40.025 2.146 2.419 1.00 39.71 97 VAL A O 1
ATOM 774 N N . SER A 1 100 ? -40.438 4.322 2.807 1.00 39.97 98 SER A N 1
ATOM 775 C CA . SER A 1 100 ? -40.120 4.230 4.229 1.00 41.13 98 SER A CA 1
ATOM 776 C C . SER A 1 100 ? -41.212 3.494 4.999 1.00 39.95 98 SER A C 1
ATOM 777 O O . SER A 1 100 ? -41.018 3.214 6.174 1.00 43.80 98 SER A O 1
ATOM 780 N N . GLY A 1 101 ? -42.402 3.303 4.416 1.00 39.54 99 GLY A N 1
ATOM 781 C CA . GLY A 1 101 ? -43.507 2.719 5.169 1.00 38.00 99 GLY A CA 1
ATOM 782 C C . GLY A 1 101 ? -44.540 3.740 5.658 1.00 38.13 99 GLY A C 1
ATOM 783 O O . GLY A 1 101 ? -45.651 3.379 6.044 1.00 36.12 99 GLY A O 1
ATOM 784 N N . GLN A 1 102 ? -44.152 5.018 5.683 1.00 37.57 100 GLN A N 1
ATOM 785 C CA . GLN A 1 102 ? -45.026 6.112 6.071 1.00 38.42 100 GLN A CA 1
ATOM 786 C C . GLN A 1 102 ? -46.222 6.199 5.117 1.00 38.53 100 GLN A C 1
ATOM 787 O O . GLN A 1 102 ? -46.051 6.259 3.893 1.00 39.09 100 GLN A O 1
ATOM 793 N N . CYS A 1 103 ? -47.435 6.232 5.678 1.00 36.39 101 CYS A N 1
ATOM 794 C CA . CYS A 1 103 ? -48.628 6.442 4.878 1.00 37.39 101 CYS A CA 1
ATOM 795 C C . CYS A 1 103 ? -48.734 7.920 4.509 1.00 41.07 101 CYS A C 1
ATOM 796 O O . CYS A 1 103 ? -48.501 8.785 5.358 1.00 39.96 101 CYS A O 1
ATOM 799 N N . GLU A 1 104 ? -49.172 8.202 3.276 1.00 41.53 102 GLU A N 1
ATOM 800 C CA . GLU A 1 104 ? -49.053 9.529 2.671 1.00 44.68 102 GLU A CA 1
ATOM 801 C C . GLU A 1 104 ? -50.466 10.039 2.354 1.00 44.80 102 GLU A C 1
ATOM 802 O O . GLU A 1 104 ? -50.715 11.240 2.257 1.00 47.46 102 GLU A O 1
ATOM 808 N N . GLU A 1 105 ? -51.416 9.113 2.188 1.00 42.46 103 GLU A N 1
ATOM 809 C CA . GLU A 1 105 ? -52.775 9.471 1.812 1.00 42.78 103 GLU A CA 1
ATOM 810 C C . GLU A 1 105 ? -53.719 8.326 2.173 1.00 40.39 103 GLU A C 1
ATOM 811 O O . GLU A 1 105 ? -53.409 7.144 1.997 1.00 36.98 103 GLU A O 1
ATOM 817 N N . MET A 1 106 ? -54.895 8.717 2.622 1.00 36.32 104 MET A N 1
ATOM 818 C CA . MET A 1 106 ? -56.053 7.870 2.797 1.00 40.78 104 MET A CA 1
ATOM 819 C C . MET A 1 106 ? -57.252 8.613 2.203 1.00 40.13 104 MET A C 1
ATOM 820 O O . MET A 1 106 ? -57.984 9.328 2.892 1.00 40.38 104 MET A O 1
ATOM 825 N N . PRO A 1 107 ? -57.478 8.455 0.884 1.00 45.61 105 PRO A N 1
ATOM 826 C CA . PRO A 1 107 ? -58.474 9.262 0.172 1.00 44.57 105 PRO A CA 1
ATOM 827 C C . PRO A 1 107 ? -59.877 9.150 0.757 1.00 45.94 105 PRO A C 1
ATOM 828 O O . PRO A 1 107 ? -60.705 10.037 0.550 1.00 45.34 105 PRO A O 1
ATOM 832 N N . CYS A 1 108 ? -60.179 8.058 1.472 1.00 39.84 106 CYS A N 1
ATOM 833 C CA . CYS A 1 108 ? -61.562 7.958 1.893 1.00 40.95 106 CYS A CA 1
ATOM 834 C C . CYS A 1 108 ? -61.774 8.632 3.235 1.00 39.98 106 CYS A C 1
ATOM 835 O O . CYS A 1 108 ? -62.912 8.625 3.716 1.00 40.65 106 CYS A O 1
ATOM 838 N N . GLU A 1 109 ? -60.702 9.150 3.847 1.00 40.11 107 GLU A N 1
ATOM 839 C CA . GLU A 1 109 ? -60.843 9.707 5.183 1.00 43.64 107 GLU A CA 1
ATOM 840 C C . GLU A 1 109 ? -61.018 11.235 5.104 1.00 49.34 107 GLU A C 1
ATOM 841 O O . GLU A 1 109 ? -60.534 11.850 4.161 1.00 46.52 107 GLU A O 1
ATOM 847 N N . PRO A 1 110 ? -61.696 11.910 6.071 1.00 52.15 108 PRO A N 1
ATOM 848 C CA . PRO A 1 110 ? -61.713 13.379 6.124 1.00 52.81 108 PRO A CA 1
ATOM 849 C C . PRO A 1 110 ? -60.307 13.925 5.912 1.00 54.46 108 PRO A C 1
ATOM 850 O O . PRO A 1 110 ? -59.326 13.278 6.264 1.00 54.90 108 PRO A O 1
ATOM 854 N N . ALA A 1 111 ? -60.199 15.126 5.340 1.00 57.81 109 ALA A N 1
ATOM 855 C CA . ALA A 1 111 ? -58.876 15.654 5.005 1.00 64.26 109 ALA A CA 1
ATOM 856 C C . ALA A 1 111 ? -58.157 16.235 6.230 1.00 64.23 109 ALA A C 1
ATOM 857 O O . ALA A 1 111 ? -56.940 16.447 6.193 1.00 67.00 109 ALA A O 1
ATOM 859 N N . ASP A 1 112 ? -58.915 16.477 7.308 1.00 63.99 110 ASP A N 1
ATOM 860 C CA . ASP A 1 112 ? -58.383 16.971 8.572 1.00 70.43 110 ASP A CA 1
ATOM 861 C C . ASP A 1 112 ? -57.758 15.832 9.389 1.00 68.09 110 ASP A C 1
ATOM 862 O O . ASP A 1 112 ? -56.999 16.100 10.314 1.00 71.32 110 ASP A O 1
ATOM 867 N N . SER A 1 113 ? -58.090 14.573 9.054 1.00 64.98 111 SER A N 1
ATOM 868 C CA . SER A 1 113 ? -57.828 13.400 9.890 1.00 62.57 111 SER A CA 1
ATOM 869 C C . SER A 1 113 ? -56.334 13.180 10.153 1.00 57.42 111 SER A C 1
ATOM 870 O O . SER A 1 113 ? -55.540 13.202 9.226 1.00 57.40 111 SER A O 1
ATOM 873 N N . PRO A 1 114 ? -55.901 12.917 11.414 1.00 60.28 112 PRO A N 1
ATOM 874 C CA . PRO A 1 114 ? -54.474 12.719 11.718 1.00 56.94 112 PRO A CA 1
ATOM 875 C C . PRO A 1 114 ? -54.031 11.250 11.620 1.00 56.51 112 PRO A C 1
ATOM 876 O O . PRO A 1 114 ? -52.853 10.935 11.822 1.00 51.91 112 PRO A O 1
ATOM 880 N N . MET A 1 115 ? -54.993 10.344 11.359 1.00 53.53 113 MET A N 1
ATOM 881 C CA . MET A 1 115 ? -54.738 8.913 11.229 1.00 52.19 113 MET A CA 1
ATOM 882 C C . MET A 1 115 ? -53.628 8.680 10.203 1.00 49.56 113 MET A C 1
ATOM 883 O O . MET A 1 115 ? -52.675 7.939 10.444 1.00 45.10 113 MET A O 1
ATOM 888 N N . CYS A 1 116 ? -53.696 9.403 9.086 1.00 50.48 114 CYS A N 1
ATOM 889 C CA . CYS A 1 116 ? -52.749 9.169 8.009 1.00 49.44 114 CYS A CA 1
ATOM 890 C C . CYS A 1 116 ? -51.308 9.376 8.476 1.00 49.55 114 CYS A C 1
ATOM 891 O O . CYS A 1 116 ? -50.486 8.486 8.304 1.00 46.43 114 CYS A O 1
ATOM 894 N N . LYS A 1 117 ? -50.985 10.531 9.087 1.00 50.47 115 LYS A N 1
ATOM 895 C CA . LYS A 1 117 ? -49.599 10.789 9.460 1.00 53.05 115 LYS A CA 1
ATOM 896 C C . LYS A 1 117 ? -49.144 9.823 10.553 1.00 50.17 115 LYS A C 1
ATOM 897 O O . LYS A 1 117 ? -47.958 9.571 10.679 1.00 51.33 115 LYS A O 1
ATOM 903 N N . ARG A 1 118 ? -50.070 9.248 11.318 1.00 49.57 116 ARG A N 1
ATOM 904 C CA . ARG A 1 118 ? -49.655 8.285 12.335 1.00 49.72 116 ARG A CA 1
ATOM 905 C C . ARG A 1 118 ? -49.450 6.882 11.745 1.00 48.87 116 ARG A C 1
ATOM 906 O O . ARG A 1 118 ? -48.870 6.008 12.388 1.00 46.38 116 ARG A O 1
ATOM 914 N N . MET A 1 119 ? -49.932 6.647 10.523 1.00 44.57 117 MET A N 1
ATOM 915 C CA . MET A 1 119 ? -49.987 5.280 10.009 1.00 43.32 117 MET A CA 1
ATOM 916 C C . MET A 1 119 ? -48.676 4.908 9.316 1.00 41.16 117 MET A C 1
ATOM 917 O O . MET A 1 119 ? -48.156 5.693 8.525 1.00 40.28 117 MET A O 1
ATOM 922 N N . LYS A 1 120 ? -48.137 3.702 9.622 1.00 42.80 118 LYS A N 1
ATOM 923 C CA . LYS A 1 120 ? -47.031 3.103 8.877 1.00 42.59 118 LYS A CA 1
ATOM 924 C C . LYS A 1 120 ? -47.346 1.649 8.512 1.00 40.77 118 LYS A C 1
ATOM 925 O O . LYS A 1 120 ? -47.905 0.909 9.319 1.00 39.14 118 LYS A O 1
ATOM 931 N N . ILE A 1 121 ? -46.997 1.231 7.286 1.00 37.57 119 ILE A N 1
ATOM 932 C CA . ILE A 1 121 ? -47.008 -0.203 7.002 1.00 35.30 119 ILE A CA 1
ATOM 933 C C . ILE A 1 121 ? -45.682 -0.781 7.519 1.00 33.75 119 ILE A C 1
ATOM 934 O O . ILE A 1 121 ? -44.673 -0.069 7.493 1.00 33.82 119 ILE A O 1
ATOM 939 N N . LYS A 1 122 ? -45.670 -2.030 8.047 1.00 33.08 120 LYS A N 1
ATOM 940 C CA . LYS A 1 122 ? -44.390 -2.612 8.429 1.00 33.19 120 LYS A CA 1
ATOM 941 C C . LYS A 1 122 ? -43.451 -2.449 7.229 1.00 34.28 120 LYS A C 1
ATOM 942 O O . LYS A 1 122 ? -43.822 -2.748 6.105 1.00 33.75 120 LYS A O 1
ATOM 948 N N . ALA A 1 123 ? -42.248 -1.928 7.442 1.00 33.44 121 ALA A N 1
ATOM 949 C CA . ALA A 1 123 ? -41.305 -1.790 6.338 1.00 33.50 121 ALA A CA 1
ATOM 950 C C . ALA A 1 123 ? -39.880 -2.008 6.852 1.00 35.37 121 ALA A C 1
ATOM 951 O O . ALA A 1 123 ? -39.601 -1.768 8.035 1.00 33.31 121 ALA A O 1
ATOM 953 N N . TYR A 1 124 ? -38.950 -2.392 5.965 1.00 35.17 122 TYR A N 1
ATOM 954 C CA . TYR A 1 124 ? -37.559 -2.579 6.388 1.00 33.59 122 TYR A CA 1
ATOM 955 C C . TYR A 1 124 ? -36.672 -1.732 5.483 1.00 33.12 122 TYR A C 1
ATOM 956 O O . TYR A 1 124 ? -36.971 -1.582 4.313 1.00 34.72 122 TYR A O 1
ATOM 965 N N . PRO A 1 125 ? -35.578 -1.142 5.990 1.00 34.72 123 PRO A N 1
ATOM 966 C CA . PRO A 1 125 ? -34.635 -0.372 5.170 1.00 36.88 123 PRO A CA 1
ATOM 967 C C . PRO A 1 125 ? -33.953 -1.243 4.118 1.00 35.82 123 PRO A C 1
ATOM 968 O O . PRO A 1 125 ? -33.505 -2.343 4.434 1.00 34.99 123 PRO A O 1
ATOM 972 N N . VAL A 1 126 ? -33.822 -0.711 2.904 1.00 33.74 124 VAL A N 1
ATOM 973 C CA . VAL A 1 126 ? -33.117 -1.403 1.847 1.00 34.20 124 VAL A CA 1
ATOM 974 C C . VAL A 1 126 ? -31.903 -0.550 1.483 1.00 36.77 124 VAL A C 1
ATOM 975 O O . VAL A 1 126 ? -32.035 0.677 1.368 1.00 36.11 124 VAL A O 1
ATOM 979 N N . LYS A 1 127 ? -30.756 -1.217 1.252 1.00 36.78 125 LYS A N 1
ATOM 980 C CA . LYS A 1 127 ? -29.608 -0.619 0.591 1.00 34.70 125 LYS A CA 1
ATOM 981 C C . LYS A 1 127 ? -29.364 -1.347 -0.727 1.00 37.62 125 LYS A C 1
ATOM 982 O O . LYS A 1 127 ? -29.834 -2.493 -0.929 1.00 33.90 125 LYS A O 1
ATOM 988 N N . GLU A 1 128 ? -28.657 -0.666 -1.650 1.00 36.40 126 GLU A N 1
ATOM 989 C CA . GLU A 1 128 ? -28.416 -1.206 -2.979 1.00 39.43 126 GLU A CA 1
ATOM 990 C C . GLU A 1 128 ? -26.917 -1.121 -3.296 1.00 41.21 126 GLU A C 1
ATOM 991 O O . GLU A 1 128 ? -26.320 -0.066 -3.088 1.00 41.55 126 GLU A O 1
ATOM 997 N N . ARG A 1 129 ? -26.284 -2.224 -3.731 1.00 40.18 127 ARG A N 1
ATOM 998 C CA . ARG A 1 129 ? -24.858 -2.152 -4.079 1.00 39.76 127 ARG A CA 1
ATOM 999 C C . ARG A 1 129 ? -24.535 -3.127 -5.211 1.00 40.63 127 ARG A C 1
ATOM 1000 O O . ARG A 1 129 ? -24.876 -4.318 -5.138 1.00 41.49 127 ARG A O 1
ATOM 1008 N N . ASN A 1 130 ? -23.937 -2.602 -6.297 1.00 41.00 128 ASN A N 1
ATOM 1009 C CA . ASN A 1 130 ? -23.463 -3.412 -7.410 1.00 39.44 128 ASN A CA 1
ATOM 1010 C C . ASN A 1 130 ? -24.538 -4.387 -7.876 1.00 39.36 128 ASN A C 1
ATOM 1011 O O . ASN A 1 130 ? -24.260 -5.571 -8.097 1.00 39.72 128 ASN A O 1
ATOM 1016 N N . GLY A 1 131 ? -25.781 -3.894 -8.004 1.00 39.90 129 GLY A N 1
ATOM 1017 C CA . GLY A 1 131 ? -26.843 -4.677 -8.631 1.00 39.86 129 GLY A CA 1
ATOM 1018 C C . GLY A 1 131 ? -27.572 -5.636 -7.678 1.00 38.58 129 GLY A C 1
ATOM 1019 O O . GLY A 1 131 ? -28.313 -6.493 -8.126 1.00 38.88 129 GLY A O 1
ATOM 1020 N N . ILE A 1 132 ? -27.372 -5.478 -6.361 1.00 38.18 130 ILE A N 1
ATOM 1021 C CA . ILE A 1 132 ? -27.957 -6.341 -5.344 1.00 35.81 130 ILE A CA 1
ATOM 1022 C C . ILE A 1 132 ? -28.676 -5.479 -4.321 1.00 33.26 130 ILE A C 1
ATOM 1023 O O . ILE A 1 132 ? -28.123 -4.470 -3.830 1.00 35.18 130 ILE A O 1
ATOM 1028 N N . LEU A 1 133 ? -29.902 -5.904 -3.995 1.00 32.44 131 LEU A N 1
ATOM 1029 C CA . LEU A 1 133 ? -30.658 -5.235 -2.948 1.00 34.48 131 LEU A CA 1
ATOM 1030 C C . LEU A 1 133 ? -30.528 -6.034 -1.651 1.00 34.10 131 LEU A C 1
ATOM 1031 O O . LEU A 1 133 ? -30.664 -7.259 -1.658 1.00 32.94 131 LEU A O 1
ATOM 1036 N N . TRP A 1 134 ? -30.300 -5.294 -0.557 1.00 34.05 132 TRP A N 1
ATOM 1037 C CA . TRP A 1 134 ? -30.052 -5.794 0.786 1.00 32.90 132 TRP A CA 1
ATOM 1038 C C . TRP A 1 134 ? -31.084 -5.194 1.750 1.00 34.72 132 TRP A C 1
ATOM 1039 O O . TRP A 1 134 ? -31.392 -3.999 1.673 1.00 33.62 132 TRP A O 1
ATOM 1050 N N . ALA A 1 135 ? -31.566 -6.002 2.712 1.00 33.10 133 ALA A N 1
ATOM 1051 C CA . ALA A 1 135 ? -32.568 -5.497 3.643 1.00 32.55 133 ALA A CA 1
ATOM 1052 C C . ALA A 1 135 ? -32.063 -5.649 5.066 1.00 32.61 133 ALA A C 1
ATOM 1053 O O . ALA A 1 135 ? -31.416 -6.653 5.364 1.00 32.51 133 ALA A O 1
ATOM 1055 N N . TYR A 1 136 ? -32.456 -4.710 5.951 1.00 32.84 134 TYR A N 1
ATOM 1056 C CA . TYR A 1 136 ? -32.133 -4.878 7.352 1.00 34.19 134 TYR A CA 1
ATOM 1057 C C . TYR A 1 136 ? -33.421 -5.107 8.113 1.00 33.71 134 TYR A C 1
ATOM 1058 O O . TYR A 1 136 ? -34.273 -4.211 8.169 1.00 33.80 134 TYR A O 1
ATOM 1067 N N . MET A 1 137 ? -33.510 -6.303 8.721 1.00 33.59 135 MET A N 1
ATOM 1068 C CA . MET A 1 137 ? -34.756 -6.723 9.340 1.00 35.43 135 MET A CA 1
ATOM 1069 C C . MET A 1 137 ? -34.652 -6.748 10.865 1.00 34.30 135 MET A C 1
ATOM 1070 O O . MET A 1 137 ? -35.540 -7.295 11.539 1.00 33.82 135 MET A O 1
ATOM 1075 N N . GLY A 1 138 ? -33.560 -6.191 11.399 1.00 35.54 136 GLY A N 1
ATOM 1076 C CA . GLY A 1 138 ? -33.365 -6.173 12.852 1.00 35.86 136 GLY A CA 1
ATOM 1077 C C . GLY A 1 138 ? -34.215 -5.107 13.546 1.00 40.16 136 GLY A C 1
ATOM 1078 O O . GLY A 1 138 ? -34.727 -4.178 12.891 1.00 37.24 136 GLY A O 1
ATOM 1079 N N . PRO A 1 139 ? -34.428 -5.213 14.889 1.00 44.27 137 PRO A N 1
ATOM 1080 C CA . PRO A 1 139 ? -35.388 -4.350 15.579 1.00 46.67 137 PRO A CA 1
ATOM 1081 C C . PRO A 1 139 ? -34.900 -2.907 15.708 1.00 48.56 137 PRO A C 1
ATOM 1082 O O . PRO A 1 139 ? -35.682 -2.031 16.051 1.00 50.73 137 PRO A O 1
ATOM 1086 N N . ASP A 1 140 ? -33.609 -2.660 15.451 1.00 47.39 138 ASP A N 1
ATOM 1087 C CA . ASP A 1 140 ? -33.072 -1.330 15.661 1.00 47.90 138 ASP A CA 1
ATOM 1088 C C . ASP A 1 140 ? -32.326 -0.837 14.422 1.00 45.62 138 ASP A C 1
ATOM 1089 O O . ASP A 1 140 ? -31.097 -0.772 14.414 1.00 48.72 138 ASP A O 1
ATOM 1094 N N . ALA A 1 141 ? -33.080 -0.366 13.426 1.00 43.70 139 ALA A N 1
ATOM 1095 C CA . ALA A 1 141 ? -32.496 -0.004 12.141 1.00 46.03 139 ALA A CA 1
ATOM 1096 C C . ALA A 1 141 ? -31.483 1.138 12.280 1.00 47.62 139 ALA A C 1
ATOM 1097 O O . ALA A 1 141 ? -30.478 1.204 11.541 1.00 44.53 139 ALA A O 1
ATOM 1099 N N . GLU A 1 142 ? -31.739 2.046 13.236 1.00 44.98 140 GLU A N 1
ATOM 1100 C CA . GLU A 1 142 ? -30.891 3.227 13.316 1.00 48.66 140 GLU A CA 1
ATOM 1101 C C . GLU A 1 142 ? -29.505 2.847 13.825 1.00 45.78 140 GLU A C 1
ATOM 1102 O O . GLU A 1 142 ? -28.593 3.647 13.772 1.00 52.94 140 GLU A O 1
ATOM 1108 N N . ASN A 1 143 ? -29.369 1.612 14.311 1.00 46.44 141 ASN A N 1
ATOM 1109 C CA . ASN A 1 143 ? -28.107 1.117 14.824 1.00 50.11 141 ASN A CA 1
ATOM 1110 C C . ASN A 1 143 ? -27.478 0.036 13.935 1.00 50.80 141 ASN A C 1
ATOM 1111 O O . ASN A 1 143 ? -26.573 -0.653 14.414 1.00 53.98 141 ASN A O 1
ATOM 1116 N N . ALA A 1 144 ? -27.983 -0.134 12.696 1.00 45.49 142 ALA A N 1
ATOM 1117 C CA . ALA A 1 144 ? -27.500 -1.111 11.730 1.00 42.47 142 ALA A CA 1
ATOM 1118 C C . ALA A 1 144 ? -26.088 -0.711 11.304 1.00 40.83 142 ALA A C 1
ATOM 1119 O O . ALA A 1 144 ? -25.825 0.461 11.079 1.00 39.16 142 ALA A O 1
ATOM 1121 N N . PRO A 1 145 ? -25.143 -1.665 11.165 1.00 43.03 143 PRO A N 1
ATOM 1122 C CA . PRO A 1 145 ? -23.809 -1.342 10.652 1.00 44.16 143 PRO A CA 1
ATOM 1123 C C . PRO A 1 145 ? -23.951 -1.125 9.143 1.00 44.19 143 PRO A C 1
ATOM 1124 O O . PRO A 1 145 ? -25.060 -1.249 8.607 1.00 40.72 143 PRO A O 1
ATOM 1128 N N . GLU A 1 146 ? -22.833 -0.776 8.488 1.00 40.53 144 GLU A N 1
ATOM 1129 C CA . GLU A 1 146 ? -22.747 -0.794 7.035 1.00 44.48 144 GLU A CA 1
ATOM 1130 C C . GLU A 1 146 ? -22.917 -2.225 6.497 1.00 39.71 144 GLU A C 1
ATOM 1131 O O . GLU A 1 146 ? -22.819 -3.204 7.245 1.00 37.43 144 GLU A O 1
ATOM 1137 N N . LEU A 1 147 ? -23.181 -2.329 5.172 1.00 40.45 145 LEU A N 1
ATOM 1138 C CA . LEU A 1 147 ? -23.157 -3.615 4.501 1.00 39.51 145 LEU A CA 1
ATOM 1139 C C . LEU A 1 147 ? -21.856 -4.344 4.826 1.00 37.03 145 LEU A C 1
ATOM 1140 O O . LEU A 1 147 ? -20.835 -3.709 4.967 1.00 38.88 145 LEU A O 1
ATOM 1145 N N . PRO A 1 148 ? -21.822 -5.694 4.818 1.00 37.60 146 PRO A N 1
ATOM 1146 C CA . PRO A 1 148 ? -20.583 -6.433 5.027 1.00 36.15 146 PRO A CA 1
ATOM 1147 C C . PRO A 1 148 ? -19.661 -6.248 3.828 1.00 37.60 146 PRO A C 1
ATOM 1148 O O . PRO A 1 148 ? -20.132 -6.080 2.692 1.00 35.27 146 PRO A O 1
ATOM 1152 N N . ASP A 1 149 ? -18.350 -6.286 4.109 1.00 38.30 147 ASP A N 1
ATOM 1153 C CA . ASP A 1 149 ? -17.324 -6.123 3.082 1.00 40.52 147 ASP A CA 1
ATOM 1154 C C . ASP A 1 149 ? -17.079 -7.469 2.394 1.00 40.16 147 ASP A C 1
ATOM 1155 O O . ASP A 1 149 ? -15.975 -8.018 2.461 1.00 40.62 147 ASP A O 1
ATOM 1160 N N . VAL A 1 150 ? -18.135 -8.007 1.780 1.00 38.11 148 VAL A N 1
ATOM 1161 C CA . VAL A 1 150 ? -18.051 -9.203 0.961 1.00 39.10 148 VAL A CA 1
ATOM 1162 C C . VAL A 1 150 ? -17.544 -8.799 -0.430 1.00 40.54 148 VAL A C 1
ATOM 1163 O O . VAL A 1 150 ? -18.283 -8.184 -1.193 1.00 39.78 148 VAL A O 1
ATOM 1167 N N . GLU A 1 151 ? -16.332 -9.245 -0.787 1.00 39.74 149 GLU A N 1
ATOM 1168 C CA . GLU A 1 151 ? -15.670 -8.783 -2.007 1.00 39.01 149 GLU A CA 1
ATOM 1169 C C . GLU A 1 151 ? -16.539 -9.030 -3.247 1.00 38.09 149 GLU A C 1
ATOM 1170 O O . GLU A 1 151 ? -16.570 -8.198 -4.164 1.00 39.10 149 GLU A O 1
ATOM 1176 N N . TRP A 1 152 ? -17.282 -10.144 -3.273 1.00 35.53 150 TRP A N 1
ATOM 1177 C CA . TRP A 1 152 ? -18.015 -10.454 -4.491 1.00 36.26 150 TRP A CA 1
ATOM 1178 C C . TRP A 1 152 ? -18.969 -9.318 -4.868 1.00 36.14 150 TRP A C 1
ATOM 1179 O O . TRP A 1 152 ? -19.232 -9.118 -6.038 1.00 37.75 150 TRP A O 1
ATOM 1190 N N . ASN A 1 153 ? -19.451 -8.553 -3.881 1.00 34.99 151 ASN A N 1
ATOM 1191 C CA . ASN A 1 153 ? -20.452 -7.521 -4.100 1.00 36.22 151 ASN A CA 1
ATOM 1192 C C . ASN A 1 153 ? -19.789 -6.138 -4.052 1.00 38.02 151 ASN A C 1
ATOM 1193 O O . ASN A 1 153 ? -20.478 -5.115 -3.972 1.00 37.24 151 ASN A O 1
ATOM 1198 N N . MET A 1 154 ? -18.437 -6.118 -4.076 1.00 40.68 152 MET A N 1
ATOM 1199 C CA . MET A 1 154 ? -17.683 -4.868 -4.080 1.00 42.73 152 MET A CA 1
ATOM 1200 C C . MET A 1 154 ? -16.885 -4.675 -5.368 1.00 45.17 152 MET A C 1
ATOM 1201 O O . MET A 1 154 ? -16.237 -3.663 -5.515 1.00 49.85 152 MET A O 1
ATOM 1206 N N . VAL A 1 155 ? -16.841 -5.667 -6.250 1.00 44.67 153 VAL A N 1
ATOM 1207 C CA . VAL A 1 155 ? -16.075 -5.489 -7.463 1.00 42.94 153 VAL A CA 1
ATOM 1208 C C . VAL A 1 155 ? -16.996 -4.846 -8.495 1.00 44.54 153 VAL A C 1
ATOM 1209 O O . VAL A 1 155 ? -18.213 -4.878 -8.368 1.00 44.93 153 VAL A O 1
ATOM 1213 N N . PRO A 1 156 ? -16.465 -4.219 -9.563 1.00 48.23 154 PRO A N 1
ATOM 1214 C CA . PRO A 1 156 ? -17.322 -3.729 -10.641 1.00 47.89 154 PRO A CA 1
ATOM 1215 C C . PRO A 1 156 ? -18.071 -4.925 -11.225 1.00 47.23 154 PRO A C 1
ATOM 1216 O O . PRO A 1 156 ? -17.546 -6.049 -11.232 1.00 45.77 154 PRO A O 1
ATOM 1220 N N . GLU A 1 157 ? -19.294 -4.650 -11.693 1.00 46.23 155 GLU A N 1
ATOM 1221 C CA . GLU A 1 157 ? -20.210 -5.682 -12.152 1.00 51.54 155 GLU A CA 1
ATOM 1222 C C . GLU A 1 157 ? -19.648 -6.542 -13.292 1.00 51.88 155 GLU A C 1
ATOM 1223 O O . GLU A 1 157 ? -20.073 -7.691 -13.469 1.00 49.48 155 GLU A O 1
ATOM 1229 N N . GLU A 1 158 ? -18.672 -6.037 -14.056 1.00 47.28 156 GLU A N 1
ATOM 1230 C CA . GLU A 1 158 ? -18.198 -6.829 -15.182 1.00 48.89 156 GLU A CA 1
ATOM 1231 C C . GLU A 1 158 ? -17.290 -7.938 -14.668 1.00 46.85 156 GLU A C 1
ATOM 1232 O O . GLU A 1 158 ? -16.905 -8.836 -15.410 1.00 46.55 156 GLU A O 1
ATOM 1238 N N . GLN A 1 159 ? -16.983 -7.900 -13.369 1.00 45.41 157 GLN A N 1
ATOM 1239 C CA . GLN A 1 159 ? -16.153 -8.948 -12.801 1.00 44.09 157 GLN A CA 1
ATOM 1240 C C . GLN A 1 159 ? -16.979 -10.067 -12.151 1.00 42.69 157 GLN A C 1
ATOM 1241 O O . GLN A 1 159 ? -16.380 -11.030 -11.683 1.00 42.19 157 GLN A O 1
ATOM 1247 N N . VAL A 1 160 ? -18.316 -9.939 -12.100 1.00 42.55 158 VAL A N 1
ATOM 1248 C CA . VAL A 1 160 ? -19.138 -10.840 -11.293 1.00 40.73 158 VAL A CA 1
ATOM 1249 C C . VAL A 1 160 ? -20.354 -11.326 -12.081 1.00 41.19 158 VAL A C 1
ATOM 1250 O O . VAL A 1 160 ? -20.885 -10.600 -12.921 1.00 40.27 158 VAL A O 1
ATOM 1254 N N . ALA A 1 161 ? -20.748 -12.589 -11.814 1.00 38.39 159 ALA A N 1
ATOM 1255 C CA . ALA A 1 161 ? -21.936 -13.232 -12.359 1.00 37.03 159 ALA A CA 1
ATOM 1256 C C . ALA A 1 161 ? -22.768 -13.772 -11.174 1.00 37.76 159 ALA A C 1
ATOM 1257 O O . ALA A 1 161 ? -22.192 -14.353 -10.250 1.00 35.03 159 ALA A O 1
ATOM 1259 N N . ILE A 1 162 ? -24.098 -13.552 -11.218 1.00 36.02 160 ILE A N 1
ATOM 1260 C CA . ILE A 1 162 ? -25.031 -13.774 -10.123 1.00 36.86 160 ILE A CA 1
ATOM 1261 C C . ILE A 1 162 ? -26.139 -14.686 -10.636 1.00 35.20 160 ILE A C 1
ATOM 1262 O O . ILE A 1 162 ? -26.543 -14.523 -11.770 1.00 35.60 160 ILE A O 1
ATOM 1267 N N . SER A 1 163 ? -26.651 -15.628 -9.823 1.00 32.31 161 SER A N 1
ATOM 1268 C CA . SER A 1 163 ? -27.950 -16.229 -10.110 1.00 31.77 161 SER A CA 1
ATOM 1269 C C . SER A 1 163 ? -28.706 -16.431 -8.788 1.00 32.47 161 SER A C 1
ATOM 1270 O 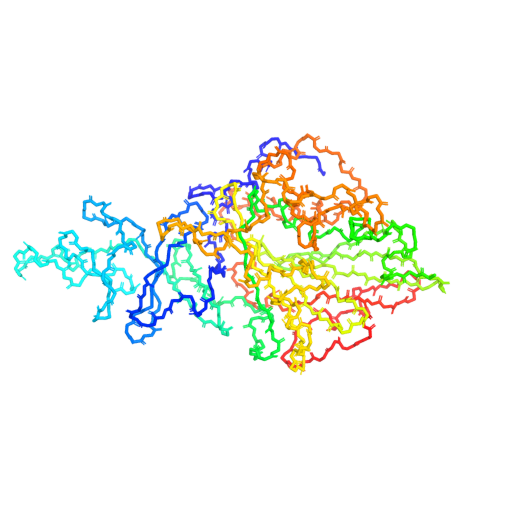O . SER A 1 163 ? -28.111 -16.424 -7.716 1.00 31.97 161 SER A O 1
ATOM 1273 N N . MET A 1 164 ? -30.021 -16.604 -8.870 1.00 31.79 162 MET A N 1
ATOM 1274 C CA . MET A 1 164 ? -30.637 -17.064 -7.653 1.00 33.06 162 MET A CA 1
ATOM 1275 C C . MET A 1 164 ? -31.676 -18.120 -8.002 1.00 33.94 162 MET A C 1
ATOM 1276 O O . MET A 1 164 ? -32.120 -18.163 -9.142 1.00 33.37 162 MET A O 1
ATOM 1281 N N . ARG A 1 165 ? -32.025 -18.999 -7.036 1.00 30.58 163 ARG A N 1
ATOM 1282 C CA . ARG A 1 165 ? -33.048 -20.021 -7.215 1.00 30.25 163 ARG A CA 1
ATOM 1283 C C . ARG A 1 165 ? -33.626 -20.360 -5.840 1.00 29.53 163 ARG A C 1
ATOM 1284 O O . ARG A 1 165 ? -32.956 -20.132 -4.856 1.00 28.20 163 ARG A O 1
ATOM 1292 N N . VAL A 1 166 ? -34.877 -20.834 -5.794 1.00 29.77 164 VAL A N 1
ATOM 1293 C CA . VAL A 1 166 ? -35.470 -21.333 -4.565 1.00 29.63 164 VAL A CA 1
ATOM 1294 C C . VAL A 1 166 ? -35.144 -22.820 -4.483 1.00 29.50 164 VAL A C 1
ATOM 1295 O O . VAL A 1 166 ? -35.410 -23.580 -5.432 1.00 28.93 164 VAL A O 1
ATOM 1299 N N . GLN A 1 167 ? -34.631 -23.242 -3.326 1.00 26.16 165 GLN A N 1
ATOM 1300 C CA . GLN A 1 167 ? -34.461 -24.674 -3.099 1.00 28.63 165 GLN A CA 1
ATOM 1301 C C . GLN A 1 167 ? -35.431 -25.103 -1.992 1.00 29.79 165 GLN A C 1
ATOM 1302 O O . GLN A 1 167 ? -35.578 -24.400 -0.988 1.00 26.03 165 GLN A O 1
ATOM 1308 N N . GLU A 1 168 ? -36.093 -26.242 -2.192 1.00 27.49 166 GLU A N 1
ATOM 1309 C CA . GLU A 1 168 ? -37.156 -26.692 -1.299 1.00 28.96 166 GLU A CA 1
ATOM 1310 C C . GLU A 1 168 ? -36.592 -27.422 -0.069 1.00 27.27 166 GLU A C 1
ATOM 1311 O O . GLU A 1 168 ? -36.979 -28.578 0.200 1.00 28.44 166 GLU A O 1
ATOM 1317 N N . CYS A 1 169 ? -35.649 -26.771 0.648 1.00 26.69 167 CYS A N 1
ATOM 1318 C CA . CYS A 1 169 ? -35.228 -27.378 1.911 1.00 28.08 167 CYS A CA 1
ATOM 1319 C C . CYS A 1 169 ? -34.791 -26.250 2.841 1.00 28.17 167 CYS A C 1
ATOM 1320 O O . CYS A 1 169 ? -34.640 -25.123 2.381 1.00 26.62 167 CYS A O 1
ATOM 1323 N N . ASN A 1 170 ? -34.602 -26.577 4.119 1.00 27.25 168 ASN A N 1
ATOM 1324 C CA . ASN A 1 170 ? -34.062 -25.654 5.111 1.00 28.38 168 ASN A CA 1
ATOM 1325 C C . ASN A 1 170 ? -32.658 -25.180 4.740 1.00 29.40 168 ASN A C 1
ATOM 1326 O O . ASN A 1 170 ? -31.825 -25.942 4.201 1.00 30.48 168 ASN A O 1
ATOM 1331 N N . TRP A 1 171 ? -32.355 -23.918 5.096 1.00 27.46 169 TRP A N 1
ATOM 1332 C CA . TRP A 1 171 ? -31.096 -23.286 4.719 1.00 27.89 169 TRP A CA 1
ATOM 1333 C C . TRP A 1 171 ? -29.846 -24.082 5.126 1.00 29.51 169 TRP A C 1
ATOM 1334 O O . TRP A 1 171 ? -28.874 -24.129 4.389 1.00 29.12 169 TRP A O 1
ATOM 1345 N N . LEU A 1 172 ? -29.782 -24.617 6.352 1.00 29.85 170 LEU A N 1
ATOM 1346 C CA . LEU A 1 172 ? -28.488 -25.023 6.857 1.00 28.47 170 LEU A CA 1
ATOM 1347 C C . LEU A 1 172 ? -27.972 -26.278 6.128 1.00 29.36 170 LEU A C 1
ATOM 1348 O O . LEU A 1 172 ? -26.767 -26.345 5.820 1.00 28.46 170 LEU A O 1
ATOM 1353 N N . GLN A 1 173 ? -28.827 -27.260 5.859 1.00 29.56 171 GLN A N 1
ATOM 1354 C CA . GLN A 1 173 ? -28.367 -28.436 5.115 1.00 30.76 171 GLN A CA 1
ATOM 1355 C C . GLN A 1 173 ? -27.911 -28.080 3.685 1.00 31.56 171 GLN A C 1
ATOM 1356 O O . GLN A 1 173 ? -27.151 -28.835 3.062 1.00 30.81 171 GLN A O 1
ATOM 1362 N N . ALA A 1 174 ? -28.402 -26.961 3.134 1.00 30.75 172 ALA A N 1
ATOM 1363 C CA . ALA A 1 174 ? -27.894 -26.595 1.822 1.00 31.29 172 ALA A CA 1
ATOM 1364 C C . ALA A 1 174 ? -26.521 -25.946 1.975 1.00 32.46 172 ALA A C 1
ATOM 1365 O O . ALA A 1 174 ? -25.601 -26.268 1.235 1.00 33.10 172 ALA A O 1
ATOM 1367 N N . LEU A 1 175 ? -26.358 -25.066 2.962 1.00 31.60 173 LEU A N 1
ATOM 1368 C CA . LEU A 1 175 ? -25.089 -24.401 3.261 1.00 32.31 173 LEU A CA 1
ATOM 1369 C C . LEU A 1 175 ? -23.987 -25.430 3.545 1.00 33.88 173 LEU A C 1
ATOM 1370 O O . LEU A 1 175 ? -22.837 -25.290 3.103 1.00 35.14 173 LEU A O 1
ATOM 1375 N N . GLU A 1 176 ? -24.341 -26.493 4.277 1.00 32.37 174 GLU A N 1
ATOM 1376 C CA . GLU A 1 176 ? -23.367 -27.506 4.667 1.00 32.40 174 GLU A CA 1
ATOM 1377 C C . GLU A 1 176 ? -22.725 -28.094 3.416 1.00 34.16 174 GLU A C 1
ATOM 1378 O O . GLU A 1 176 ? -21.556 -28.516 3.446 1.00 32.47 174 GLU A O 1
ATOM 1384 N N . GLY A 1 177 ? -23.527 -28.183 2.336 1.00 34.80 175 GLY A N 1
ATOM 1385 C CA . GLY A 1 177 ? -23.063 -28.845 1.118 1.00 34.44 175 GLY A CA 1
ATOM 1386 C C . GLY A 1 177 ? -21.875 -28.116 0.481 1.00 38.44 175 GLY A C 1
ATOM 1387 O O . GLY A 1 177 ? -21.194 -28.650 -0.402 1.00 40.83 175 GLY A O 1
ATOM 1388 N N . GLU A 1 178 ? -21.646 -26.870 0.900 1.00 36.30 176 GLU A N 1
ATOM 1389 C CA . GLU A 1 178 ? -20.586 -26.056 0.327 1.00 38.25 176 GLU A CA 1
ATOM 1390 C C . GLU A 1 178 ? -19.420 -25.889 1.316 1.00 36.97 176 GLU A C 1
ATOM 1391 O O . GLU A 1 178 ? -18.546 -25.047 1.123 1.00 38.13 176 GLU A O 1
ATOM 1397 N N . LEU A 1 179 ? -19.388 -26.723 2.374 1.00 36.08 177 LEU A N 1
ATOM 1398 C CA . LEU A 1 179 ? -18.258 -26.731 3.296 1.00 36.47 177 LEU A CA 1
ATOM 1399 C C . LEU A 1 179 ? -17.811 -28.180 3.438 1.00 33.81 177 LEU A C 1
ATOM 1400 O O . LEU A 1 179 ? -17.409 -28.628 4.513 1.00 36.90 177 LEU A O 1
ATOM 1405 N N . ASP A 1 180 ? -17.930 -28.915 2.338 1.00 33.61 178 ASP A N 1
ATOM 1406 C CA . ASP A 1 180 ? -17.903 -30.361 2.338 1.00 33.72 178 ASP A CA 1
ATOM 1407 C C . ASP A 1 180 ? -17.023 -30.842 1.179 1.00 36.60 178 ASP A C 1
ATOM 1408 O O . ASP A 1 180 ? -17.515 -31.595 0.328 1.00 35.37 178 ASP A O 1
ATOM 1413 N N . SER A 1 181 ? -15.743 -30.407 1.167 1.00 34.73 179 SER A N 1
ATOM 1414 C CA . SER A 1 181 ? -14.796 -30.642 0.069 1.00 37.41 179 SER A CA 1
ATOM 1415 C C . SER A 1 181 ? -14.847 -32.064 -0.519 1.00 37.00 179 SER A C 1
ATOM 1416 O O . SER A 1 181 ? -14.825 -32.236 -1.748 1.00 36.25 179 SER A O 1
ATOM 1419 N N . ALA A 1 182 ? -14.880 -33.099 0.333 1.00 35.74 180 ALA A N 1
ATOM 1420 C CA . ALA A 1 182 ? -14.816 -34.476 -0.158 1.00 37.78 180 ALA A CA 1
ATOM 1421 C C . ALA A 1 182 ? -16.012 -34.890 -1.027 1.00 39.14 180 ALA A C 1
ATOM 1422 O O . ALA A 1 182 ? -15.872 -35.878 -1.743 1.00 37.00 180 ALA A O 1
ATOM 1424 N N . HIS A 1 183 ? -17.183 -34.206 -0.965 1.00 35.21 181 HIS A N 1
ATOM 1425 C CA . HIS A 1 183 ? -18.349 -34.650 -1.739 1.00 33.78 181 HIS A CA 1
ATOM 1426 C C . HIS A 1 183 ? -18.119 -34.557 -3.261 1.00 33.72 181 HIS A C 1
ATOM 1427 O O . HIS A 1 183 ? -18.707 -35.295 -4.056 1.00 32.93 181 HIS A O 1
ATOM 1434 N N . ALA A 1 184 ? -17.332 -33.568 -3.671 1.00 36.32 182 ALA A N 1
ATOM 1435 C CA . ALA A 1 184 ? -17.473 -33.040 -5.027 1.00 39.22 182 ALA A CA 1
ATOM 1436 C C . ALA A 1 184 ? -17.070 -34.080 -6.073 1.00 39.78 182 ALA A C 1
ATOM 1437 O O . ALA A 1 184 ? -17.740 -34.205 -7.101 1.00 37.32 182 ALA A O 1
ATOM 1439 N N . ALA A 1 185 ? -15.960 -34.787 -5.819 1.00 41.16 183 ALA A N 1
ATOM 1440 C CA . ALA A 1 185 ? -15.439 -35.734 -6.811 1.00 42.98 183 ALA A CA 1
ATOM 1441 C C . ALA A 1 185 ? -16.380 -36.927 -6.934 1.00 43.14 183 ALA A C 1
ATOM 1442 O O . ALA A 1 185 ? -16.449 -37.599 -7.972 1.00 43.53 183 ALA A O 1
ATOM 1444 N N . ILE A 1 186 ? -17.069 -37.217 -5.837 1.00 39.77 184 ILE A N 1
ATOM 1445 C CA . ILE A 1 186 ? -17.975 -38.340 -5.807 1.00 40.66 184 ILE A CA 1
ATOM 1446 C C . ILE A 1 186 ? -19.253 -37.943 -6.525 1.00 40.36 184 ILE A C 1
ATOM 1447 O O . ILE A 1 186 ? -19.534 -38.514 -7.570 1.00 38.99 184 ILE A O 1
ATOM 1452 N N . LEU A 1 187 ? -19.969 -36.924 -6.021 1.00 38.02 185 LEU A N 1
ATOM 1453 C CA . LEU A 1 187 ? -21.296 -36.562 -6.526 1.00 37.86 185 LEU A CA 1
ATOM 1454 C C . LEU A 1 187 ? -21.269 -36.100 -8.001 1.00 37.71 185 LEU A C 1
ATOM 1455 O O . LEU A 1 187 ? -22.188 -36.446 -8.765 1.00 35.04 185 LEU A O 1
ATOM 1460 N N . HIS A 1 188 ? -20.234 -35.329 -8.377 1.00 37.00 186 HIS A N 1
ATOM 1461 C CA . HIS A 1 188 ? -20.172 -34.593 -9.637 1.00 38.14 186 HIS A CA 1
ATOM 1462 C C . HIS A 1 188 ? -19.275 -35.274 -10.682 1.00 42.62 186 HIS A C 1
ATOM 1463 O O . HIS A 1 188 ? -19.144 -34.761 -11.801 1.00 42.44 186 HIS A O 1
ATOM 1470 N N . GLY A 1 189 ? -18.675 -36.422 -10.344 1.00 42.07 187 GLY A N 1
ATOM 1471 C CA . GLY A 1 189 ? -17.788 -37.133 -11.268 1.00 43.65 187 GLY A CA 1
ATOM 1472 C C . GLY A 1 189 ? -18.485 -37.882 -12.411 1.00 45.30 187 GLY A C 1
ATOM 1473 O O . GLY A 1 189 ? -19.692 -38.151 -12.398 1.00 39.74 187 GLY A O 1
ATOM 1474 N N . ARG A 1 190 ? -17.665 -38.253 -13.408 1.00 48.06 188 ARG A N 1
ATOM 1475 C CA . ARG A 1 190 ? -18.046 -39.036 -14.576 1.00 51.44 188 ARG A CA 1
ATOM 1476 C C . ARG A 1 190 ? -17.775 -40.536 -14.377 1.00 51.34 188 ARG A C 1
ATOM 1477 O O . ARG A 1 190 ? -16.834 -40.918 -13.675 1.00 49.94 188 ARG A O 1
ATOM 1485 N N . VAL A 1 191 ? -18.616 -41.390 -14.994 1.00 49.82 189 VAL A N 1
ATOM 1486 C CA . VAL A 1 191 ? -18.481 -42.829 -14.837 1.00 57.86 189 VAL A CA 1
ATOM 1487 C C . VAL A 1 191 ? -17.143 -43.252 -15.463 1.00 69.44 189 VAL A C 1
ATOM 1488 O O . VAL A 1 191 ? -16.736 -42.693 -16.492 1.00 66.41 189 VAL A O 1
ATOM 1492 N N . GLY A 1 192 ? -16.443 -44.194 -14.803 1.00 75.52 190 GLY A N 1
ATOM 1493 C CA . GLY A 1 192 ? -15.141 -44.676 -15.251 1.00 89.99 190 GLY A CA 1
ATOM 1494 C C . GLY A 1 192 ? -14.019 -43.652 -15.053 1.00 101.98 190 GLY A C 1
ATOM 1495 O O . GLY A 1 192 ? -13.629 -43.383 -13.915 1.00 102.62 190 GLY A O 1
ATOM 1496 N N . GLU A 1 193 ? -13.485 -43.130 -16.176 1.00 111.78 191 GLU A N 1
ATOM 1497 C CA . GLU A 1 193 ? -12.521 -42.034 -16.209 1.00 112.33 191 GLU A CA 1
ATOM 1498 C C . GLU A 1 193 ? -13.284 -40.705 -16.280 1.00 112.19 191 GLU A C 1
ATOM 1499 O O . GLU A 1 193 ? -12.649 -39.672 -15.987 1.00 110.72 191 GLU A O 1
ATOM 1505 N N . ILE A 1 197 ? -5.796 -40.213 -16.426 1.00 106.44 195 ILE A N 1
ATOM 1506 C CA . ILE A 1 197 ? -5.651 -38.918 -15.689 1.00 110.54 195 ILE A CA 1
ATOM 1507 C C . ILE A 1 197 ? -6.987 -38.610 -15.003 1.00 119.39 195 ILE A C 1
ATOM 1508 O O . ILE A 1 197 ? -7.885 -39.452 -15.015 1.00 125.66 195 ILE A O 1
ATOM 1513 N N . ASN A 1 198 ? -7.096 -37.433 -14.364 1.00 127.26 196 ASN A N 1
ATOM 1514 C CA . ASN A 1 198 ? -8.277 -37.043 -13.600 1.00 130.31 196 ASN A CA 1
ATOM 1515 C C . ASN A 1 198 ? -8.925 -35.801 -14.226 1.00 135.66 196 ASN A C 1
ATOM 1516 O O . ASN A 1 198 ? -8.504 -35.358 -15.302 1.00 141.58 196 ASN A O 1
ATOM 1521 N N . GLN A 1 199 ? -9.954 -35.255 -13.542 1.00 134.55 197 GLN A N 1
ATOM 1522 C CA . GLN A 1 199 ? -10.868 -34.249 -14.076 1.00 127.97 197 GLN A CA 1
ATOM 1523 C C . GLN A 1 199 ? -10.792 -32.951 -13.257 1.00 128.51 197 GLN A C 1
ATOM 1524 O O . GLN A 1 199 ? -10.845 -31.855 -13.829 1.00 120.68 197 GLN A O 1
ATOM 1530 N N . TRP A 1 200 ? -10.740 -33.105 -11.915 1.00 123.11 198 TRP A N 1
ATOM 1531 C CA . TRP A 1 200 ? -10.298 -32.117 -10.933 1.00 105.50 198 TRP A CA 1
ATOM 1532 C C . TRP A 1 200 ? -9.164 -32.738 -10.111 1.00 92.97 198 TRP A C 1
ATOM 1533 O O . TRP A 1 200 ? -8.944 -33.945 -10.180 1.00 96.71 198 TRP A O 1
ATOM 1544 N N . ARG A 1 201 ? -8.398 -31.923 -9.371 1.00 82.43 199 ARG A N 1
ATOM 1545 C CA . ARG A 1 201 ? -7.233 -32.431 -8.582 1.00 72.37 199 ARG A CA 1
ATOM 1546 C C . ARG A 1 201 ? -7.756 -33.019 -7.278 1.00 70.49 199 ARG A C 1
ATOM 1547 O O . ARG A 1 201 ? -6.982 -33.692 -6.585 1.00 69.04 199 ARG A O 1
ATOM 1555 N N . GLN A 1 202 ? -8.967 -32.655 -6.890 1.00 63.75 200 GLN A N 1
ATOM 1556 C CA . GLN A 1 202 ? -9.690 -33.245 -5.769 1.00 59.82 200 GLN A CA 1
ATOM 1557 C C . GLN A 1 202 ? -9.929 -34.734 -6.006 1.00 54.06 200 GLN A C 1
ATOM 1558 O O . GLN A 1 202 ? -10.002 -35.506 -5.048 1.00 53.82 200 GLN A O 1
ATOM 1564 N N . ALA A 1 203 ? -10.085 -35.132 -7.283 1.00 55.13 201 ALA A N 1
ATOM 1565 C CA . ALA A 1 203 ? -10.247 -36.536 -7.639 1.00 54.73 201 ALA A CA 1
ATOM 1566 C C . ALA A 1 203 ? -9.000 -37.356 -7.304 1.00 58.77 201 ALA A C 1
ATOM 1567 O O . ALA A 1 203 ? -9.101 -38.575 -7.215 1.00 61.39 201 ALA A O 1
ATOM 1569 N N . GLN A 1 204 ? -7.834 -36.704 -7.104 1.00 63.83 202 GLN A N 1
ATOM 1570 C CA . GLN A 1 204 ? -6.592 -37.431 -6.836 1.00 63.69 202 GLN A CA 1
ATOM 1571 C C . GLN A 1 204 ? -6.557 -38.006 -5.419 1.00 58.44 202 GLN A C 1
ATOM 1572 O O . GLN A 1 204 ? -5.928 -39.033 -5.205 1.00 56.04 202 GLN A O 1
ATOM 1578 N N . ASP A 1 205 ? -7.179 -37.320 -4.444 1.00 51.47 203 ASP A N 1
ATOM 1579 C CA . ASP A 1 205 ? -7.187 -37.763 -3.060 1.00 50.49 203 ASP A CA 1
ATOM 1580 C C . ASP A 1 205 ? -8.622 -37.616 -2.544 1.00 50.25 203 ASP A C 1
ATOM 1581 O O . ASP A 1 205 ? -9.106 -36.484 -2.412 1.00 44.02 203 ASP A O 1
ATOM 1586 N N . LEU A 1 206 ? -9.291 -38.766 -2.316 1.00 47.63 204 LEU A N 1
ATOM 1587 C CA . LEU A 1 206 ? -10.730 -38.809 -2.062 1.00 48.10 204 LEU A CA 1
ATOM 1588 C C . LEU A 1 206 ? -11.009 -38.620 -0.581 1.00 46.06 204 LEU A C 1
ATOM 1589 O O . LEU A 1 206 ? -12.165 -38.431 -0.195 1.00 47.56 204 LEU A O 1
ATOM 1594 N N . SER A 1 207 ? -9.967 -38.707 0.248 1.00 47.14 205 SER A N 1
ATOM 1595 C CA . SER A 1 207 ? -10.168 -38.512 1.675 1.00 49.19 205 SER A CA 1
ATOM 1596 C C . SER A 1 207 ? -9.236 -37.440 2.220 1.00 48.59 205 SER A C 1
ATOM 1597 O O . SER A 1 207 ? -8.283 -37.741 2.943 1.00 50.21 205 SER A O 1
ATOM 1600 N N . PRO A 1 208 ? -9.538 -36.142 1.984 1.00 46.37 206 PRO A N 1
ATOM 1601 C CA . PRO A 1 208 ? -8.773 -35.080 2.634 1.00 44.72 206 PRO A CA 1
ATOM 1602 C C . PRO A 1 208 ? -8.830 -35.261 4.152 1.00 47.92 206 PRO A C 1
ATOM 1603 O O . PRO A 1 208 ? -9.760 -35.895 4.674 1.00 45.14 206 PRO A O 1
ATOM 1607 N N . THR A 1 209 ? -7.785 -34.761 4.833 1.00 45.65 207 THR A N 1
ATOM 1608 C CA . THR A 1 209 ? -7.805 -34.505 6.264 1.00 48.82 207 THR A CA 1
ATOM 1609 C C . THR A 1 209 ? -8.197 -33.026 6.423 1.00 48.33 207 THR A C 1
ATOM 1610 O O . THR A 1 209 ? -8.043 -32.254 5.454 1.00 48.21 207 THR A O 1
ATOM 1614 N N . PHE A 1 210 ? -8.649 -32.640 7.637 1.00 45.99 208 PHE A N 1
ATOM 1615 C CA . PHE A 1 210 ? -9.281 -31.342 7.868 1.00 45.76 208 PHE A CA 1
ATOM 1616 C C . PHE A 1 210 ? -8.587 -30.554 8.967 1.00 42.47 208 PHE A C 1
ATOM 1617 O O . PHE A 1 210 ? -8.269 -31.091 10.021 1.00 44.19 208 PHE A O 1
ATOM 1625 N N . GLU A 1 211 ? -8.404 -29.255 8.723 1.00 43.36 209 GLU A N 1
ATOM 1626 C CA . GLU A 1 211 ? -7.993 -28.354 9.792 1.00 45.96 209 GLU A CA 1
ATOM 1627 C C . GLU A 1 211 ? -8.812 -27.067 9.668 1.00 45.14 209 GLU A C 1
ATOM 1628 O O . GLU A 1 211 ? -8.974 -26.516 8.575 1.00 42.55 209 GLU A O 1
ATOM 1634 N N . CYS A 1 212 ? -9.289 -26.567 10.808 1.00 43.57 210 CYS A N 1
ATOM 1635 C CA . CYS A 1 212 ? -10.180 -25.418 10.799 1.00 45.52 210 CYS A CA 1
ATOM 1636 C C . CYS A 1 212 ? -9.653 -24.327 11.718 1.00 43.17 210 CYS A C 1
ATOM 1637 O O . CYS A 1 212 ? -9.233 -24.607 12.831 1.00 46.37 210 CYS A O 1
ATOM 1640 N N . VAL A 1 213 ? -9.786 -23.080 11.282 1.00 41.82 211 VAL A N 1
ATOM 1641 C CA . VAL A 1 213 ? -9.309 -21.957 12.062 1.00 42.50 211 VAL A CA 1
ATOM 1642 C C . VAL A 1 213 ? -10.434 -20.928 12.124 1.00 42.61 211 VAL A C 1
ATOM 1643 O O . VAL A 1 213 ? -10.918 -20.469 11.095 1.00 39.43 211 VAL A O 1
ATOM 1647 N N . GLN A 1 214 ? -10.891 -20.635 13.349 1.00 41.53 212 GLN A N 1
ATOM 1648 C CA . GLN A 1 214 ? -11.971 -19.692 13.593 1.00 41.08 212 GLN A CA 1
ATOM 1649 C C . GLN A 1 214 ? -11.415 -18.276 13.494 1.00 43.98 212 GLN A C 1
ATOM 1650 O O . GLN A 1 214 ? -10.253 -17.994 13.818 1.00 43.98 212 GLN A O 1
ATOM 1656 N N . HIS A 1 215 ? -12.225 -17.370 12.970 1.00 43.27 213 HIS A N 1
ATOM 1657 C CA . HIS A 1 215 ? -11.872 -15.962 13.052 1.00 43.75 213 HIS A CA 1
ATOM 1658 C C . HIS A 1 215 ? -13.145 -15.220 13.438 1.00 45.19 213 HIS A C 1
ATOM 1659 O O . HIS A 1 215 ? -14.149 -15.863 13.772 1.00 42.84 213 HIS A O 1
ATOM 1666 N N . ASP A 1 216 ? -13.082 -13.885 13.400 1.00 44.78 214 ASP A N 1
ATOM 1667 C CA . ASP A 1 216 ? -14.147 -13.090 13.982 1.00 44.56 214 ASP A CA 1
ATOM 1668 C C . ASP A 1 216 ? -15.464 -13.294 13.243 1.00 43.56 214 ASP A C 1
ATOM 1669 O O . ASP A 1 216 ? -16.506 -13.119 13.863 1.00 45.07 214 ASP A O 1
ATOM 1674 N N . ALA A 1 217 ? -15.405 -13.587 11.931 1.00 42.20 215 ALA A N 1
ATOM 1675 C CA . ALA A 1 217 ? -16.623 -13.622 11.137 1.00 40.69 215 ALA A CA 1
ATOM 1676 C C . ALA A 1 217 ? -16.970 -15.035 10.680 1.00 40.79 215 ALA A C 1
ATOM 1677 O O . ALA A 1 217 ? -17.829 -15.174 9.807 1.00 40.62 215 ALA A O 1
ATOM 1679 N N . GLY A 1 218 ? -16.285 -16.060 11.197 1.00 38.52 216 GLY A N 1
ATOM 1680 C CA . GLY A 1 218 ? -16.654 -17.416 10.809 1.00 37.03 216 GLY A CA 1
ATOM 1681 C C . GLY A 1 218 ? -15.519 -18.415 11.016 1.00 40.41 216 GLY A C 1
ATOM 1682 O O . GLY A 1 218 ? -14.850 -18.363 12.036 1.00 40.59 216 GLY A O 1
ATOM 1683 N N . ILE A 1 219 ? -15.274 -19.281 10.015 1.00 39.62 217 ILE A N 1
ATOM 1684 C CA . ILE A 1 219 ? -14.252 -20.306 10.112 1.00 39.67 217 ILE A CA 1
ATOM 1685 C C . ILE A 1 219 ? -13.652 -20.581 8.721 1.00 38.12 217 ILE A C 1
ATOM 1686 O O . ILE A 1 219 ? -14.345 -20.468 7.712 1.00 39.37 217 ILE A O 1
ATOM 1691 N N . SER A 1 220 ? -12.337 -20.841 8.679 1.00 37.08 218 SER A N 1
ATOM 1692 C CA . SER A 1 220 ? -11.612 -21.292 7.503 1.00 37.52 218 SER A CA 1
ATOM 1693 C C . SER A 1 220 ? -11.453 -22.795 7.655 1.00 38.40 218 SER A C 1
ATOM 1694 O O . SER A 1 220 ? -10.969 -23.245 8.692 1.00 39.01 218 SER A O 1
ATOM 1697 N N . ILE A 1 221 ? -11.828 -23.540 6.614 1.00 37.53 219 ILE A N 1
ATOM 1698 C CA . ILE A 1 221 ? -11.773 -24.993 6.630 1.00 37.35 219 ILE A CA 1
ATOM 1699 C C . ILE A 1 221 ? -10.789 -25.477 5.556 1.00 38.28 219 ILE A C 1
ATOM 1700 O O . ILE A 1 221 ? -11.040 -25.385 4.355 1.00 34.66 219 ILE A O 1
ATOM 1705 N N . GLY A 1 222 ? -9.630 -25.966 6.009 1.00 42.07 220 GLY A N 1
ATOM 1706 C CA . GLY A 1 222 ? -8.617 -26.422 5.070 1.00 38.78 220 GLY A CA 1
ATOM 1707 C C . GLY A 1 222 ? -8.738 -27.921 4.838 1.00 38.84 220 GLY A C 1
ATOM 1708 O O . GLY A 1 222 ? -8.545 -28.701 5.757 1.00 40.12 220 GLY A O 1
ATOM 1709 N N . ALA A 1 223 ? -9.070 -28.311 3.604 1.00 39.49 221 ALA A N 1
ATOM 1710 C CA . ALA A 1 223 ? -9.087 -29.724 3.252 1.00 41.96 221 ALA A CA 1
ATOM 1711 C C . ALA A 1 223 ? -7.709 -30.059 2.669 1.00 46.00 221 ALA A C 1
ATOM 1712 O O . ALA A 1 223 ? -7.340 -29.562 1.602 1.00 45.12 221 ALA A O 1
ATOM 1714 N N . ARG A 1 224 ? -6.937 -30.875 3.389 1.00 46.68 222 ARG A N 1
ATOM 1715 C CA . ARG A 1 224 ? -5.576 -31.126 2.933 1.00 46.95 222 ARG A CA 1
ATOM 1716 C C . ARG A 1 224 ? -5.568 -32.451 2.179 1.00 46.51 222 ARG A C 1
ATOM 1717 O O . ARG A 1 224 ? -6.012 -33.450 2.749 1.00 44.53 222 ARG A O 1
ATOM 1725 N N . ARG A 1 225 ? -5.119 -32.425 0.905 1.00 44.31 223 ARG A N 1
ATOM 1726 C CA . ARG A 1 225 ? -4.959 -33.623 0.090 1.00 48.85 223 ARG A CA 1
ATOM 1727 C C . ARG A 1 225 ? -3.477 -33.841 -0.257 1.00 54.07 223 ARG A C 1
ATOM 1728 O O . ARG A 1 225 ? -2.664 -32.917 -0.164 1.00 53.98 223 ARG A O 1
ATOM 1736 N N . LYS A 1 226 ? -3.157 -35.088 -0.630 1.00 61.34 224 LYS A N 1
ATOM 1737 C CA . LYS A 1 226 ? -1.897 -35.513 -1.237 1.00 66.94 224 LYS A CA 1
ATOM 1738 C C . LYS A 1 226 ? -1.917 -35.250 -2.741 1.00 70.93 224 LYS A C 1
ATOM 1739 O O . LYS A 1 226 ? -2.948 -35.391 -3.410 1.00 71.83 224 LYS A O 1
ATOM 1745 N N . THR A 1 227 ? -0.750 -34.866 -3.269 1.00 74.05 225 THR A N 1
ATOM 1746 C CA . THR A 1 227 ? -0.581 -34.606 -4.688 1.00 74.16 225 THR A CA 1
ATOM 1747 C C . THR A 1 227 ? 0.201 -35.785 -5.267 1.00 73.95 225 THR A C 1
ATOM 1748 O O . THR A 1 227 ? 0.923 -36.446 -4.524 1.00 71.75 225 THR A O 1
ATOM 1752 N N . PRO A 1 228 ? 0.072 -36.134 -6.573 1.00 75.96 226 PRO A N 1
ATOM 1753 C CA . PRO A 1 228 ? 0.800 -37.289 -7.104 1.00 80.99 226 PRO A CA 1
ATOM 1754 C C . PRO A 1 228 ? 2.321 -37.091 -7.056 1.00 85.48 226 PRO A C 1
ATOM 1755 O O . PRO A 1 228 ? 3.055 -37.968 -7.511 1.00 88.55 226 PRO A O 1
ATOM 1759 N N . ASP A 1 229 ? 2.781 -35.962 -6.470 1.00 85.21 227 ASP A N 1
ATOM 1760 C CA . ASP A 1 229 ? 4.196 -35.608 -6.356 1.00 81.64 227 ASP A CA 1
ATOM 1761 C C . ASP A 1 229 ? 4.637 -35.484 -4.905 1.00 81.30 227 ASP A C 1
ATOM 1762 O O . ASP A 1 229 ? 5.767 -35.060 -4.676 1.00 84.36 227 ASP A O 1
ATOM 1767 N N . GLY A 1 230 ? 3.750 -35.777 -3.940 1.00 78.59 228 GLY A N 1
ATOM 1768 C CA . GLY A 1 230 ? 4.096 -35.721 -2.523 1.00 75.22 228 GLY A CA 1
ATOM 1769 C C . GLY A 1 230 ? 4.197 -34.294 -1.981 1.00 74.63 228 GLY A C 1
ATOM 1770 O O . GLY A 1 230 ? 4.901 -34.039 -0.997 1.00 78.10 228 GLY A O 1
ATOM 1771 N N . GLU A 1 231 ? 3.504 -33.360 -2.640 1.00 76.55 229 GLU A N 1
ATOM 1772 C CA . GLU A 1 231 ? 3.215 -32.058 -2.062 1.00 72.83 229 GLU A CA 1
ATOM 1773 C C . GLU A 1 231 ? 1.799 -32.117 -1.477 1.00 69.02 229 GLU A C 1
ATOM 1774 O O . GLU A 1 231 ? 1.124 -33.149 -1.597 1.00 67.97 229 GLU A O 1
ATOM 1780 N N . ASN A 1 232 ? 1.365 -31.012 -0.845 1.00 63.79 230 ASN A N 1
ATOM 1781 C CA . ASN A 1 232 ? -0.002 -30.860 -0.350 1.00 59.21 230 ASN A CA 1
ATOM 1782 C C . ASN A 1 232 ? -0.802 -29.917 -1.252 1.00 57.08 230 ASN A C 1
ATOM 1783 O O . ASN A 1 232 ? -0.302 -28.884 -1.702 1.00 58.08 230 ASN A O 1
ATOM 1788 N N . TYR A 1 233 ? -2.037 -30.324 -1.564 1.00 52.20 231 TYR A N 1
ATOM 1789 C CA . TYR A 1 233 ? -3.016 -29.463 -2.205 1.00 49.40 231 TYR A CA 1
ATOM 1790 C C . TYR A 1 233 ? -4.079 -29.127 -1.141 1.00 48.66 231 TYR A C 1
ATOM 1791 O O . TYR A 1 233 ? -4.760 -30.029 -0.630 1.00 44.90 231 TYR A O 1
ATOM 1800 N N . VAL A 1 234 ? -4.090 -27.863 -0.676 1.00 47.11 232 VAL A N 1
ATOM 1801 C CA . VAL A 1 234 ? -5.023 -27.454 0.357 1.00 46.05 232 VAL A CA 1
ATOM 1802 C C . VAL A 1 234 ? -6.133 -26.607 -0.270 1.00 45.53 232 VAL A C 1
ATOM 1803 O O . VAL A 1 234 ? -5.882 -25.495 -0.755 1.00 45.52 232 VAL A O 1
ATOM 1807 N N . ARG A 1 235 ? -7.375 -27.127 -0.205 1.00 43.94 233 ARG A N 1
ATOM 1808 C CA . ARG A 1 235 ? -8.547 -26.329 -0.528 1.00 40.30 233 ARG A CA 1
ATOM 1809 C C . ARG A 1 235 ? -9.149 -25.766 0.777 1.00 38.68 233 ARG A C 1
ATOM 1810 O O . ARG A 1 235 ? -9.557 -26.518 1.653 1.00 39.02 233 ARG A O 1
ATOM 1818 N N . VAL A 1 236 ? -9.185 -24.436 0.901 1.00 37.40 234 VAL A N 1
ATOM 1819 C CA . VAL A 1 236 ? -9.703 -23.768 2.080 1.00 37.78 234 VAL A CA 1
ATOM 1820 C C . VAL A 1 236 ? -11.065 -23.153 1.745 1.00 38.03 234 VAL A C 1
ATOM 1821 O O . VAL A 1 236 ? -11.155 -22.114 1.106 1.00 39.99 234 VAL A O 1
ATOM 1825 N N . ASN A 1 237 ? -12.126 -23.830 2.167 1.00 36.23 235 ASN A N 1
ATOM 1826 C CA . ASN A 1 237 ? -13.483 -23.294 2.101 1.00 35.31 235 ASN A CA 1
ATOM 1827 C C . ASN A 1 237 ? -13.706 -22.296 3.242 1.00 36.52 235 ASN A C 1
ATOM 1828 O O . ASN A 1 237 ? -13.176 -22.456 4.344 1.00 36.65 235 ASN A O 1
ATOM 1833 N N . GLN A 1 238 ? -14.492 -21.252 2.975 1.00 36.92 236 GLN A N 1
ATOM 1834 C CA . GLN A 1 238 ? -14.717 -20.231 3.974 1.00 36.63 236 GLN A CA 1
ATOM 1835 C C . GLN A 1 238 ? -16.203 -20.211 4.313 1.00 35.98 236 GLN A C 1
ATOM 1836 O O . GLN A 1 238 ? -17.031 -20.209 3.401 1.00 36.89 236 GLN A O 1
ATOM 1842 N N . PHE A 1 239 ? -16.490 -20.204 5.618 1.00 33.62 237 PHE A N 1
ATOM 1843 C CA . PHE A 1 239 ? -17.812 -19.894 6.163 1.00 34.22 237 PHE A CA 1
ATOM 1844 C C . PHE A 1 239 ? -17.773 -18.497 6.769 1.00 33.24 237 PHE A C 1
ATOM 1845 O O . PHE A 1 239 ? -16.872 -18.219 7.548 1.00 35.53 237 PHE A O 1
ATOM 1853 N N . LEU A 1 240 ? -18.718 -17.634 6.373 1.00 31.52 238 LEU A N 1
ATOM 1854 C CA . LEU A 1 240 ? -18.834 -16.313 6.973 1.00 31.79 238 LEU A CA 1
ATOM 1855 C C . LEU A 1 240 ? -20.226 -16.159 7.559 1.00 31.11 238 LEU A C 1
ATOM 1856 O O . LEU A 1 240 ? -21.182 -16.591 6.933 1.00 31.07 238 LEU A O 1
ATOM 1861 N N . MET A 1 241 ? -20.347 -15.576 8.766 1.00 29.99 239 MET A N 1
ATOM 1862 C CA . MET A 1 241 ? -21.632 -15.536 9.456 1.00 31.67 239 MET A CA 1
ATOM 1863 C C . MET A 1 241 ? -22.615 -14.611 8.739 1.00 31.47 239 MET A C 1
ATOM 1864 O O . MET A 1 241 ? -22.245 -13.558 8.213 1.00 32.56 239 MET A O 1
ATOM 1869 N N . PRO A 1 242 ? -23.932 -14.919 8.737 1.00 31.48 240 PRO A N 1
ATOM 1870 C CA . PRO A 1 242 ? -24.462 -16.180 9.275 1.00 31.35 240 PRO A CA 1
ATOM 1871 C C . PRO A 1 242 ? -24.647 -17.302 8.262 1.00 31.61 240 PRO A C 1
ATOM 1872 O O . PRO A 1 242 ? -24.902 -18.442 8.666 1.00 30.18 240 PRO A O 1
ATOM 1876 N N . PHE A 1 243 ? -24.535 -16.980 6.951 1.00 31.57 241 PHE A N 1
ATOM 1877 C CA . PHE A 1 243 ? -25.028 -17.905 5.934 1.00 29.86 241 PHE A CA 1
ATOM 1878 C C . PHE A 1 243 ? -24.213 -17.846 4.638 1.00 30.34 241 PHE A C 1
ATOM 1879 O O . PHE A 1 243 ? -24.737 -18.277 3.593 1.00 29.80 241 PHE A O 1
ATOM 1887 N N . TRP A 1 244 ? -22.934 -17.447 4.713 1.00 30.86 242 TRP A N 1
ATOM 1888 C CA . TRP A 1 244 ? -22.068 -17.379 3.527 1.00 31.20 242 TRP A CA 1
ATOM 1889 C C . TRP A 1 244 ? -21.131 -18.583 3.434 1.00 34.02 242 TRP A C 1
ATOM 1890 O O . TRP A 1 244 ? -20.548 -19.013 4.449 1.00 32.01 242 TRP A O 1
ATOM 1901 N N . THR A 1 245 ? -20.915 -19.064 2.181 1.00 32.63 243 THR A N 1
ATOM 1902 C CA . THR A 1 245 ? -19.876 -20.046 1.898 1.00 32.68 243 THR A CA 1
ATOM 1903 C C . THR A 1 245 ? -19.060 -19.539 0.711 1.00 33.69 243 THR A C 1
ATOM 1904 O O . THR A 1 245 ? -19.643 -18.934 -0.194 1.00 33.61 243 THR A O 1
ATOM 1908 N N . LEU A 1 246 ? -17.730 -19.743 0.772 1.00 34.71 244 LEU A N 1
ATOM 1909 C CA . LEU A 1 246 ? -16.810 -19.444 -0.332 1.00 37.04 244 LEU A CA 1
ATOM 1910 C C . LEU A 1 246 ? -16.111 -20.727 -0.767 1.00 37.34 244 LEU A C 1
ATOM 1911 O O . LEU A 1 246 ? -15.548 -21.444 0.081 1.00 35.68 244 LEU A O 1
ATOM 1916 N N . VAL A 1 247 ? -16.127 -20.954 -2.099 1.00 38.03 245 VAL A N 1
ATOM 1917 C CA . VAL A 1 247 ? -15.653 -22.165 -2.751 1.00 41.67 245 VAL A CA 1
ATOM 1918 C C . VAL A 1 247 ? -14.249 -21.927 -3.318 1.00 41.83 245 VAL A C 1
ATOM 1919 O O . VAL A 1 247 ? -14.037 -20.905 -3.970 1.00 38.45 245 VAL A O 1
ATOM 1923 N N . PRO A 1 248 ? -13.244 -22.793 -3.006 1.00 42.30 246 PRO A N 1
ATOM 1924 C CA . PRO A 1 248 ? -11.863 -22.622 -3.504 1.00 42.54 246 PRO A CA 1
ATOM 1925 C C . PRO A 1 248 ? -11.813 -22.768 -5.031 1.00 40.71 246 PRO A C 1
ATOM 1926 O O . PRO A 1 248 ? -12.407 -23.684 -5.585 1.00 40.51 246 PRO A O 1
ATOM 1930 N N . PRO A 1 249 ? -11.070 -21.913 -5.763 1.00 43.73 247 PRO A N 1
ATOM 1931 C CA . PRO A 1 249 ? -11.135 -21.945 -7.237 1.00 44.46 247 PRO A CA 1
ATOM 1932 C C . PRO A 1 249 ? -10.578 -23.259 -7.818 1.00 45.45 247 PRO A C 1
ATOM 1933 O O . PRO A 1 249 ? -9.796 -23.942 -7.163 1.00 44.36 247 PRO A O 1
ATOM 1937 N N . GLN A 1 250 ? -10.971 -23.591 -9.057 1.00 47.36 248 GLN A N 1
ATOM 1938 C CA . GLN A 1 250 ? -10.358 -24.675 -9.810 1.00 48.92 248 GLN A CA 1
ATOM 1939 C C . GLN A 1 250 ? -9.227 -24.120 -10.689 1.00 53.98 248 GLN A C 1
ATOM 1940 O O . GLN A 1 250 ? -9.028 -22.900 -10.784 1.00 49.13 248 GLN A O 1
ATOM 1946 N N . SER A 1 251 ? -8.537 -25.054 -11.366 1.00 57.64 249 SER A N 1
ATOM 1947 C CA . SER A 1 251 ? -7.423 -24.790 -12.276 1.00 64.23 249 SER A CA 1
ATOM 1948 C C . SER A 1 251 ? -7.849 -23.952 -13.475 1.00 65.97 249 SER A C 1
ATOM 1949 O O . SER A 1 251 ? -7.227 -22.928 -13.769 1.00 71.06 249 SER A O 1
ATOM 1952 N N . GLN A 1 252 ? -8.888 -24.404 -14.181 1.00 63.19 250 GLN A N 1
ATOM 1953 C CA . GLN A 1 252 ? -9.166 -23.783 -15.460 1.00 64.00 250 GLN A CA 1
ATOM 1954 C C . GLN A 1 252 ? -10.172 -22.649 -15.320 1.00 59.31 250 GLN A C 1
ATOM 1955 O O . GLN A 1 252 ? -11.209 -22.822 -14.715 1.00 55.26 250 GLN A O 1
ATOM 1961 N N . PHE A 1 253 ? -9.843 -21.490 -15.892 1.00 52.01 251 PHE A N 1
ATOM 1962 C CA . PHE A 1 253 ? -10.710 -20.332 -15.802 1.00 51.28 251 PHE A CA 1
ATOM 1963 C C . PHE A 1 253 ? -11.110 -20.165 -14.341 1.00 50.42 251 PHE A C 1
ATOM 1964 O O . PHE A 1 253 ? -12.305 -20.110 -14.009 1.00 50.91 251 PHE A O 1
ATOM 1972 N N . PRO A 1 254 ? -10.083 -20.070 -13.463 1.00 48.64 252 PRO A N 1
ATOM 1973 C CA . PRO A 1 254 ? -10.278 -19.952 -12.012 1.00 43.26 252 PRO A CA 1
ATOM 1974 C C . PRO A 1 254 ? -11.156 -18.763 -11.664 1.00 44.23 252 PRO A C 1
ATOM 1975 O O . PRO A 1 254 ? -10.983 -17.663 -12.193 1.00 43.70 252 PRO A O 1
ATOM 1979 N N . GLU A 1 255 ? -12.144 -19.007 -10.787 1.00 43.23 253 GLU A N 1
ATOM 1980 C CA . GLU A 1 255 ? -12.961 -17.923 -10.285 1.00 42.43 253 GLU A CA 1
ATOM 1981 C C . GLU A 1 255 ? -13.349 -18.262 -8.843 1.00 40.35 253 GLU A C 1
ATOM 1982 O O . GLU A 1 255 ? -13.218 -19.419 -8.415 1.00 39.80 253 GLU A O 1
ATOM 1988 N N . LEU A 1 256 ? -13.805 -17.232 -8.126 1.00 40.49 254 LEU A N 1
ATOM 1989 C CA . LEU A 1 256 ? -14.264 -17.361 -6.745 1.00 37.63 254 LEU A CA 1
ATOM 1990 C C . LEU A 1 256 ? -15.791 -17.368 -6.754 1.00 37.17 254 LEU A C 1
ATOM 1991 O O . LEU A 1 256 ? -16.417 -16.339 -7.020 1.00 40.86 254 LEU A O 1
ATOM 1996 N N . SER A 1 257 ? -16.382 -18.540 -6.465 1.00 36.41 255 SER A N 1
ATOM 1997 C CA . SER A 1 257 ? -17.825 -18.721 -6.331 1.00 33.80 255 SER A CA 1
ATOM 1998 C C . SER A 1 257 ? -18.210 -18.821 -4.845 1.00 33.34 255 SER A C 1
ATOM 1999 O O . SER A 1 257 ? -17.372 -19.006 -3.963 1.00 32.25 255 SER A O 1
ATOM 2002 N N . GLY A 1 258 ? -19.502 -18.719 -4.583 1.00 33.65 256 GLY A N 1
ATOM 2003 C CA . GLY A 1 258 ? -20.032 -18.938 -3.238 1.00 35.51 256 GLY A CA 1
ATOM 2004 C C . GLY A 1 258 ? -21.514 -18.618 -3.224 1.00 34.64 256 GLY A C 1
ATOM 2005 O O . GLY A 1 258 ? -22.068 -18.301 -4.278 1.00 34.87 256 GLY A O 1
ATOM 2006 N N . HIS A 1 259 ? -22.129 -18.645 -2.027 1.00 32.62 257 HIS A N 1
ATOM 2007 C CA . HIS A 1 259 ? -23.544 -18.360 -1.913 1.00 31.62 257 HIS A CA 1
ATOM 2008 C C . HIS A 1 259 ? -23.802 -17.613 -0.612 1.00 32.15 257 HIS A C 1
ATOM 2009 O O . HIS A 1 259 ? -23.030 -17.717 0.340 1.00 34.41 257 HIS A O 1
ATOM 2016 N N . ALA A 1 260 ? -24.873 -16.816 -0.609 1.00 32.01 258 ALA A N 1
ATOM 2017 C CA . ALA A 1 260 ? -25.547 -16.579 0.648 1.00 29.14 258 ALA A CA 1
ATOM 2018 C C . ALA A 1 260 ? -26.736 -17.516 0.606 1.00 31.84 258 ALA A C 1
ATOM 2019 O O . ALA A 1 260 ? -27.470 -17.516 -0.406 1.00 32.27 258 ALA A O 1
ATOM 2021 N N . TRP A 1 261 ? -26.881 -18.337 1.666 1.00 29.38 259 TRP A N 1
ATOM 2022 C CA . TRP A 1 261 ? -27.973 -19.300 1.686 1.00 28.45 259 TRP A CA 1
ATOM 2023 C C . TRP A 1 261 ? -29.084 -18.718 2.556 1.00 28.34 259 TRP A C 1
ATOM 2024 O O . TRP A 1 261 ? -29.094 -18.936 3.763 1.00 29.22 259 TRP A O 1
ATOM 2035 N N . VAL A 1 262 ? -29.941 -17.899 1.943 1.00 28.40 260 VAL A N 1
ATOM 2036 C CA . VAL A 1 262 ? -30.834 -17.009 2.657 1.00 28.87 260 VAL A CA 1
ATOM 2037 C C . VAL A 1 262 ? -32.083 -17.798 3.012 1.00 28.86 260 VAL A C 1
ATOM 2038 O O . VAL A 1 262 ? -32.763 -18.295 2.117 1.00 28.84 260 VAL A O 1
ATOM 2042 N N . PRO A 1 263 ? -32.458 -17.918 4.308 1.00 27.66 261 PRO A N 1
ATOM 2043 C CA . PRO A 1 263 ? -33.670 -18.624 4.644 1.00 27.00 261 PRO A CA 1
ATOM 2044 C C . PRO A 1 263 ? -34.896 -17.834 4.239 1.00 28.18 261 PRO A C 1
ATOM 2045 O O . PRO A 1 263 ? -35.083 -16.689 4.638 1.00 28.43 261 PRO A O 1
ATOM 2049 N N . ILE A 1 264 ? -35.695 -18.468 3.395 1.00 27.53 262 ILE A N 1
ATOM 2050 C CA . ILE A 1 264 ? -36.956 -17.892 2.991 1.00 28.52 262 ILE A CA 1
ATOM 2051 C C . ILE A 1 264 ? -37.948 -18.181 4.123 1.00 28.22 262 ILE A C 1
ATOM 2052 O O . ILE A 1 264 ? -38.657 -17.284 4.578 1.00 27.01 262 ILE A O 1
ATOM 2057 N N . ASP A 1 265 ? -38.051 -19.458 4.509 1.00 27.69 263 ASP A N 1
ATOM 2058 C CA . ASP A 1 265 ? -38.774 -19.843 5.706 1.00 28.32 263 ASP A CA 1
ATOM 2059 C C . ASP A 1 265 ? -38.137 -21.128 6.221 1.00 28.89 263 ASP A C 1
ATOM 2060 O O . ASP A 1 265 ? -37.017 -21.468 5.804 1.00 27.13 263 ASP A O 1
ATOM 2065 N N . ASP A 1 266 ? -38.812 -21.837 7.126 1.00 27.46 264 ASP A N 1
ATOM 2066 C CA . ASP A 1 266 ? -38.112 -22.977 7.708 1.00 26.98 264 ASP A CA 1
ATOM 2067 C C . ASP A 1 266 ? -37.879 -24.097 6.680 1.00 28.80 264 ASP A C 1
ATOM 2068 O O . ASP A 1 266 ? -37.036 -24.963 6.924 1.00 29.50 264 ASP A O 1
ATOM 2073 N N A GLU A 1 267 ? -38.636 -24.066 5.575 0.56 27.58 265 GLU A N 1
ATOM 2074 N N B GLU A 1 267 ? -38.622 -24.095 5.567 0.44 27.84 265 GLU A N 1
ATOM 2075 C CA A GLU A 1 267 ? -38.628 -25.151 4.603 0.56 29.68 265 GLU A CA 1
ATOM 2076 C CA B GLU A 1 267 ? -38.505 -25.198 4.621 0.44 29.49 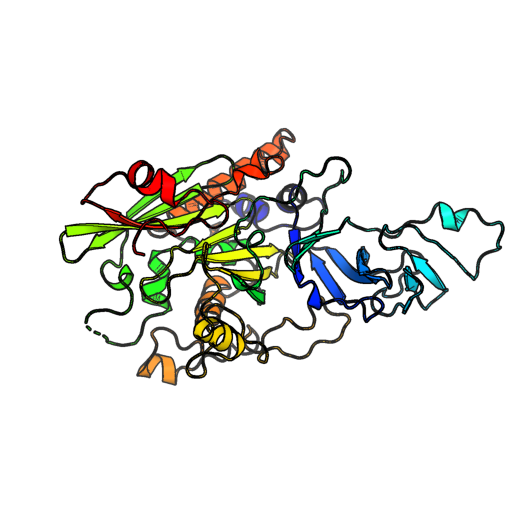265 GLU A CA 1
ATOM 2077 C C A GLU A 1 267 ? -37.985 -24.753 3.262 0.56 27.70 265 GLU A C 1
ATOM 2078 C C B GLU A 1 267 ? -38.053 -24.742 3.223 0.44 28.02 265 GLU A C 1
ATOM 2079 O O A GLU A 1 267 ? -37.826 -25.616 2.398 0.56 28.15 265 GLU A O 1
ATOM 2080 O O B GLU A 1 267 ? -38.081 -25.548 2.288 0.44 28.52 265 GLU A O 1
ATOM 2091 N N . HIS A 1 268 ? -37.648 -23.476 3.067 1.00 27.75 266 HIS A N 1
ATOM 2092 C CA . HIS A 1 268 ? -37.177 -22.993 1.769 1.00 29.75 266 HIS A CA 1
ATOM 2093 C C . HIS A 1 268 ? -35.998 -22.045 1.918 1.00 30.76 266 HIS A C 1
ATOM 2094 O O . HIS A 1 268 ? -35.861 -21.328 2.935 1.00 30.49 266 HIS A O 1
ATOM 2101 N N . THR A 1 269 ? -35.144 -22.056 0.875 1.00 28.25 267 THR A N 1
ATOM 2102 C CA . THR A 1 269 ? -33.920 -21.284 0.884 1.00 27.55 267 THR A CA 1
ATOM 2103 C C . THR A 1 269 ? -33.758 -20.595 -0.465 1.00 29.85 267 THR A C 1
ATOM 2104 O O . THR A 1 269 ? -33.928 -21.224 -1.528 1.00 30.45 267 THR A O 1
ATOM 2108 N N . LEU A 1 270 ? -33.389 -19.321 -0.397 1.00 26.84 268 LEU A N 1
ATOM 2109 C CA . LEU A 1 270 ? -33.022 -18.538 -1.578 1.00 28.27 268 LEU A CA 1
ATOM 2110 C C . LEU A 1 270 ? -31.518 -18.716 -1.764 1.00 30.29 268 LEU A C 1
ATOM 2111 O O . LEU A 1 270 ? -30.714 -18.297 -0.905 1.00 31.89 268 LEU A O 1
ATOM 2116 N N . CYS A 1 271 ? -31.157 -19.412 -2.836 1.00 30.19 269 CYS A N 1
ATOM 2117 C CA . CYS A 1 271 ? -29.760 -19.745 -3.067 1.00 30.87 269 CYS A CA 1
ATOM 2118 C C . CYS A 1 271 ? -29.173 -18.699 -4.006 1.00 32.09 269 CYS A C 1
ATOM 2119 O O . CYS A 1 271 ? -29.311 -18.787 -5.233 1.00 30.91 269 CYS A O 1
ATOM 2122 N N . LEU A 1 272 ? -28.579 -17.664 -3.389 1.00 31.16 270 LEU A N 1
ATOM 2123 C CA . LEU A 1 272 ? -27.980 -16.551 -4.104 1.00 33.64 270 LEU A CA 1
ATOM 2124 C C . LEU A 1 272 ? -26.520 -16.902 -4.384 1.00 33.50 270 LEU A C 1
ATOM 2125 O O . LEU A 1 272 ? -25.681 -16.933 -3.468 1.00 33.56 270 LEU A O 1
ATOM 2130 N N . MET A 1 273 ? -26.229 -17.195 -5.665 1.00 31.12 271 MET A N 1
ATOM 2131 C CA . MET A 1 273 ? -24.871 -17.606 -6.020 1.00 32.04 271 MET A CA 1
ATOM 2132 C C . MET A 1 273 ? -24.148 -16.501 -6.787 1.00 31.18 271 MET A C 1
ATOM 2133 O O . MET A 1 273 ? -24.760 -15.805 -7.614 1.00 31.23 271 MET A O 1
ATOM 2138 N N . PHE A 1 274 ? -22.840 -16.381 -6.496 1.00 31.40 272 PHE A N 1
ATOM 2139 C CA . PHE A 1 274 ? -21.983 -15.397 -7.128 1.00 33.98 272 PHE A CA 1
ATOM 2140 C C . PHE A 1 274 ? -20.738 -16.124 -7.604 1.00 36.62 272 PHE A C 1
ATOM 2141 O O . PHE A 1 274 ? -20.318 -17.098 -6.975 1.00 36.12 272 PHE A O 1
ATOM 2149 N N . SER A 1 275 ? -20.196 -15.658 -8.745 1.00 36.01 273 SER A N 1
ATOM 2150 C CA . SER A 1 275 ? -18.920 -16.134 -9.253 1.00 37.58 273 SER A CA 1
ATOM 2151 C C . SER A 1 275 ? -18.179 -14.883 -9.699 1.00 37.55 273 SER A C 1
ATOM 2152 O O . SER A 1 275 ? -18.763 -14.116 -10.456 1.00 38.56 273 SER A O 1
ATOM 2155 N N . TYR A 1 276 ? -16.961 -14.640 -9.186 1.00 39.41 274 TYR A N 1
ATOM 2156 C CA . TYR A 1 276 ? -16.271 -13.415 -9.587 1.00 39.48 274 TYR A CA 1
ATOM 2157 C C . TYR A 1 276 ? -14.795 -13.684 -9.871 1.00 40.97 274 TYR A C 1
ATOM 2158 O O . TYR A 1 276 ? -14.209 -14.638 -9.357 1.00 40.12 274 TYR A O 1
ATOM 2167 N N . HIS A 1 277 ? -14.240 -12.857 -10.772 1.00 42.16 275 HIS A N 1
ATOM 2168 C CA . HIS A 1 277 ? -12.793 -12.707 -10.821 1.00 44.57 275 HIS A CA 1
ATOM 2169 C C . HIS A 1 277 ? -12.399 -11.524 -9.920 1.00 45.17 275 HIS A C 1
ATOM 2170 O O . HIS A 1 277 ? -12.919 -10.419 -10.063 1.00 45.43 275 HIS A O 1
ATOM 2177 N N . PRO A 1 278 ? -11.442 -11.743 -9.000 1.00 45.81 276 PRO A N 1
ATOM 2178 C CA . PRO A 1 278 ? -10.993 -10.634 -8.115 1.00 48.28 276 PRO A CA 1
ATOM 2179 C C . PRO A 1 278 ? -10.299 -9.465 -8.841 1.00 47.86 276 PRO A C 1
ATOM 2180 O O . PRO A 1 278 ? -10.260 -8.367 -8.296 1.00 47.01 276 PRO A O 1
ATOM 2184 N N . ALA A 1 279 ? -9.797 -9.658 -10.074 1.00 49.66 277 ALA A N 1
ATOM 2185 C CA . ALA A 1 279 ? -8.984 -8.582 -10.644 1.00 51.78 277 ALA A CA 1
ATOM 2186 C C . ALA A 1 279 ? -9.273 -8.269 -12.117 1.00 53.86 277 ALA A C 1
ATOM 2187 O O . ALA A 1 279 ? -8.889 -7.215 -12.594 1.00 55.53 277 ALA A O 1
ATOM 2189 N N . LYS A 1 280 ? -9.942 -9.160 -12.849 1.00 55.36 278 LYS A N 1
ATOM 2190 C CA . LYS A 1 280 ? -10.157 -8.984 -14.280 1.00 54.30 278 LYS A CA 1
ATOM 2191 C C . LYS A 1 280 ? -11.654 -9.074 -14.591 1.00 53.31 278 LYS A C 1
ATOM 2192 O O . LYS A 1 280 ? -12.442 -9.545 -13.761 1.00 52.67 278 LYS A O 1
ATOM 2198 N N . PRO A 1 281 ? -12.110 -8.619 -15.783 1.00 51.16 279 PRO A N 1
ATOM 2199 C CA . PRO A 1 281 ? -13.502 -8.814 -16.200 1.00 47.46 279 PRO A CA 1
ATOM 2200 C C . PRO A 1 281 ? -13.800 -10.315 -16.256 1.00 49.12 279 PRO A C 1
ATOM 2201 O O . PRO A 1 281 ? -12.914 -11.101 -16.576 1.00 44.93 279 PRO A O 1
ATOM 2205 N N . PHE A 1 282 ? -15.032 -10.723 -15.900 1.00 45.82 280 PHE A N 1
ATOM 2206 C CA . PHE A 1 282 ? -15.325 -12.146 -15.787 1.00 46.03 280 PHE A CA 1
ATOM 2207 C C . PHE A 1 282 ? -15.256 -12.816 -17.164 1.00 47.40 280 PHE A C 1
ATOM 2208 O O . PHE A 1 282 ? -15.675 -12.210 -18.147 1.00 47.04 280 PHE A O 1
ATOM 2216 N N . TYR A 1 283 ? -14.771 -14.071 -17.213 1.00 47.66 281 TYR A N 1
ATOM 2217 C CA . TYR A 1 283 ? -14.704 -14.846 -18.451 1.00 50.20 281 TYR A CA 1
ATOM 2218 C C . TYR A 1 283 ? -16.040 -14.781 -19.183 1.00 51.58 281 TYR A C 1
ATOM 2219 O O . TYR A 1 283 ? -17.074 -15.194 -18.648 1.00 48.91 281 TYR A O 1
ATOM 2228 N N . GLU A 1 284 ? -16.013 -14.260 -20.419 1.00 48.68 282 GLU A N 1
ATOM 222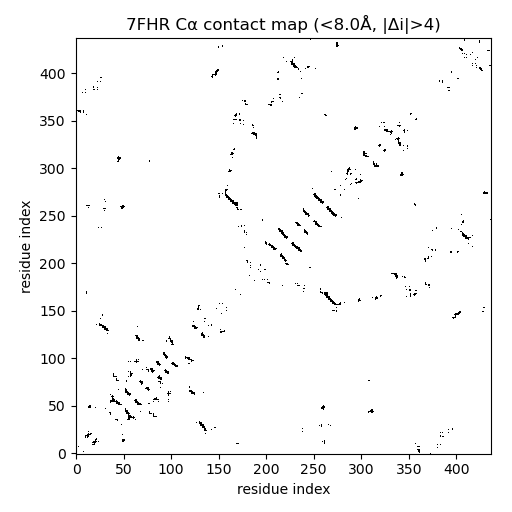9 C CA . GLU A 1 284 ? -17.246 -14.121 -21.188 1.00 52.66 282 GLU A CA 1
ATOM 2230 C C . GLU A 1 284 ? -17.897 -15.470 -21.496 1.00 49.94 282 GLU A C 1
ATOM 2231 O O . GLU A 1 284 ? -19.124 -15.584 -21.464 1.00 49.78 282 GLU A O 1
ATOM 2237 N N . ARG A 1 285 ? -17.077 -16.483 -21.765 1.00 47.10 283 ARG A N 1
ATOM 2238 C CA . ARG A 1 285 ? -17.614 -17.780 -22.122 1.00 48.42 283 ARG A CA 1
ATOM 2239 C C . ARG A 1 285 ? -18.315 -18.390 -20.895 1.00 48.34 283 ARG A C 1
ATOM 2240 O O . ARG A 1 285 ? -19.401 -18.964 -21.042 1.00 46.16 283 ARG A O 1
ATOM 2248 N N . THR A 1 286 ? -17.659 -18.314 -19.722 1.00 43.77 284 THR A N 1
ATOM 2249 C CA . THR A 1 286 ? -18.213 -18.843 -18.472 1.00 43.29 284 THR A CA 1
ATOM 2250 C C . THR A 1 286 ? -19.550 -18.179 -18.203 1.00 40.15 284 THR A C 1
ATOM 2251 O O . THR A 1 286 ? -20.531 -18.868 -17.920 1.00 45.75 284 THR A O 1
ATOM 2255 N N . ARG A 1 287 ? -19.592 -16.843 -18.317 1.00 41.49 285 ARG A N 1
ATOM 2256 C CA . ARG A 1 287 ? -20.811 -16.110 -18.032 1.00 41.92 285 ARG A CA 1
ATOM 2257 C C . ARG A 1 287 ? -21.985 -16.676 -18.829 1.00 45.75 285 ARG A C 1
ATOM 2258 O O . ARG A 1 287 ? -23.089 -16.882 -18.296 1.00 41.31 285 ARG A O 1
ATOM 2266 N N . LYS A 1 288 ? -21.749 -16.917 -20.136 1.00 43.73 286 LYS A N 1
ATOM 2267 C CA . LYS A 1 288 ? -22.820 -17.339 -21.016 1.00 44.98 286 LYS A CA 1
ATOM 2268 C C . LYS A 1 288 ? -23.267 -18.760 -20.638 1.00 43.28 286 LYS A C 1
ATOM 2269 O O . LYS A 1 288 ? -24.448 -19.106 -20.729 1.00 43.91 286 LYS A O 1
ATOM 2275 N N . LEU A 1 289 ? -22.314 -19.591 -20.220 1.00 40.64 287 LEU A N 1
ATOM 2276 C CA . LEU A 1 289 ? -22.643 -20.980 -19.949 1.00 42.09 287 LEU A CA 1
ATOM 2277 C C . LEU A 1 289 ? -23.454 -21.058 -18.648 1.00 41.10 287 LEU A C 1
ATOM 2278 O O . LEU A 1 289 ? -24.317 -21.905 -18.502 1.00 38.25 287 LEU A O 1
ATOM 2283 N N . PHE A 1 290 ? -23.170 -20.161 -17.697 1.00 42.60 288 PHE A N 1
ATOM 2284 C CA . PHE A 1 290 ? -24.010 -20.105 -16.508 1.00 42.41 288 PHE A CA 1
ATOM 2285 C C . PHE A 1 290 ? -25.446 -19.806 -16.945 1.00 44.38 288 PHE A C 1
ATOM 2286 O O . PHE A 1 290 ? -26.401 -20.436 -16.475 1.00 40.65 288 PHE A O 1
ATOM 2294 N N . LYS A 1 291 ? -25.586 -18.883 -17.912 1.00 41.70 289 LYS A N 1
ATOM 2295 C CA . LYS A 1 291 ? -26.897 -18.367 -18.249 1.00 41.76 289 LYS A CA 1
ATOM 2296 C C . LYS A 1 291 ? -27.668 -19.320 -19.143 1.00 39.44 289 LYS A C 1
ATOM 2297 O O . LYS A 1 291 ? -28.894 -19.339 -19.124 1.00 39.94 289 LYS A O 1
ATOM 2303 N N . GLU A 1 292 ? -26.952 -20.103 -19.938 1.00 41.50 290 GLU A N 1
ATOM 2304 C CA . GLU A 1 292 ? -27.602 -20.865 -20.984 1.00 42.93 290 GLU A CA 1
ATOM 2305 C C . GLU A 1 292 ? -27.507 -22.362 -20.689 1.00 43.01 290 GLU A C 1
ATOM 2306 O O . GLU A 1 292 ? -28.174 -23.155 -21.345 1.00 42.46 290 GLU A O 1
ATOM 2312 N N . GLY A 1 293 ? -26.637 -22.757 -19.744 1.00 42.22 291 GLY A N 1
ATOM 2313 C CA . GLY A 1 293 ? -26.386 -24.176 -19.528 1.00 40.92 291 GLY A CA 1
ATOM 2314 C C . GLY A 1 293 ? -25.145 -24.631 -20.281 1.00 45.17 291 GLY A C 1
ATOM 2315 O O . GLY A 1 293 ? -24.669 -23.920 -21.174 1.00 44.82 291 GLY A O 1
ATOM 2316 N N . HIS A 1 294 ? -24.640 -25.816 -19.933 1.00 45.07 292 HIS A N 1
ATOM 2317 C CA . HIS A 1 294 ? -23.348 -26.261 -20.422 1.00 48.90 292 HIS A CA 1
ATOM 2318 C C . HIS A 1 294 ? -23.511 -27.705 -20.866 1.00 51.85 292 HIS A C 1
ATOM 2319 O O . HIS A 1 294 ? -23.826 -28.566 -20.057 1.00 50.03 292 HIS A O 1
ATOM 2326 N N . ASN A 1 295 ? -23.390 -27.947 -22.179 1.00 58.79 293 ASN A N 1
ATOM 2327 C CA . ASN A 1 295 ? -23.609 -29.263 -22.771 1.00 60.40 293 ASN A CA 1
ATOM 2328 C C . ASN A 1 295 ? -25.027 -29.744 -22.450 1.00 55.15 293 ASN A C 1
ATOM 2329 O O . ASN A 1 295 ? -25.246 -30.930 -22.226 1.00 55.02 293 ASN A O 1
ATOM 2334 N N . GLY A 1 296 ? -25.997 -28.827 -22.430 1.00 53.54 294 GLY A N 1
ATOM 2335 C CA . GLY A 1 296 ? -27.380 -29.175 -22.121 1.00 52.35 294 GLY A CA 1
ATOM 2336 C C . GLY A 1 296 ? -27.654 -29.446 -20.624 1.00 47.52 294 GLY A C 1
ATOM 2337 O O . GLY A 1 296 ? -28.714 -29.960 -20.295 1.00 45.77 294 GLY A O 1
ATOM 2338 N N . ARG A 1 297 ? -26.703 -29.122 -19.732 1.00 44.22 295 ARG A N 1
ATOM 2339 C CA . ARG A 1 297 ? -26.830 -29.385 -18.296 1.00 43.39 295 ARG A CA 1
ATOM 2340 C C . ARG A 1 297 ? -26.684 -28.087 -17.513 1.00 39.45 295 ARG A C 1
ATOM 2341 O O . ARG A 1 297 ? -26.016 -27.177 -17.971 1.00 37.80 295 ARG A O 1
ATOM 2349 N N . GLU A 1 298 ? -27.326 -27.980 -16.342 1.00 37.28 296 GLU A N 1
ATOM 2350 C CA . GLU A 1 298 ? -27.105 -26.817 -15.480 1.00 35.76 296 GLU A CA 1
ATOM 2351 C C . GLU A 1 298 ? -25.661 -26.835 -14.993 1.00 34.04 296 GLU A C 1
ATOM 2352 O O . GLU A 1 298 ? -25.086 -27.896 -14.791 1.00 35.91 296 GLU A O 1
ATOM 2358 N N . THR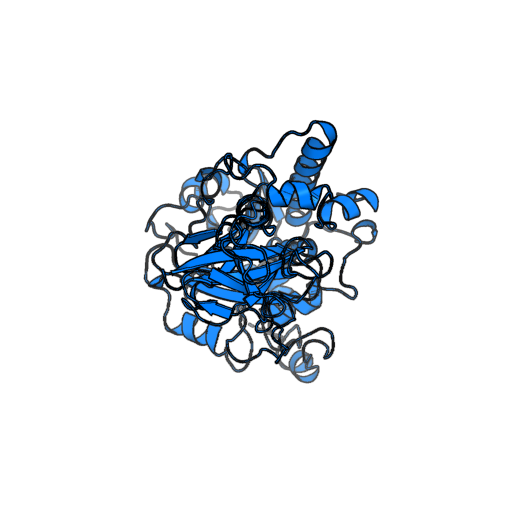 A 1 299 ? -25.094 -25.638 -14.839 1.00 35.24 297 THR A N 1
ATOM 2359 C CA . THR A 1 299 ? -23.846 -25.432 -14.117 1.00 36.50 297 THR A CA 1
ATOM 2360 C C . THR A 1 299 ? -24.156 -25.406 -12.620 1.00 34.94 297 THR A C 1
ATOM 2361 O O . THR A 1 299 ? -25.209 -25.926 -12.223 1.00 35.89 297 THR A O 1
ATOM 2365 N N . GLY A 1 300 ? -23.215 -24.854 -11.814 1.00 34.53 298 GLY A N 1
ATOM 2366 C CA . GLY A 1 300 ? -23.493 -24.471 -10.432 1.00 34.66 298 GLY A CA 1
ATOM 2367 C C . GLY A 1 300 ? -24.544 -23.364 -10.357 1.00 36.36 298 GLY A C 1
ATOM 2368 O O . GLY A 1 300 ? -25.300 -23.312 -9.383 1.00 33.64 298 GLY A O 1
ATOM 2369 N N . HIS A 1 301 ? -24.611 -22.492 -11.392 1.00 35.90 299 HIS A N 1
ATOM 2370 C CA . HIS A 1 301 ? -25.670 -21.480 -11.447 1.00 34.67 299 HIS A CA 1
ATOM 2371 C C . HIS A 1 301 ? -26.931 -22.034 -12.087 1.00 33.43 299 HIS A C 1
ATOM 2372 O O . HIS A 1 301 ? -26.885 -22.945 -12.955 1.00 35.28 299 HIS A O 1
ATOM 2379 N N . HIS A 1 302 ? -28.059 -21.408 -11.735 1.00 31.63 300 HIS A N 1
ATOM 2380 C CA . HIS A 1 302 ? -29.311 -21.699 -12.406 1.00 33.11 300 HIS A CA 1
ATOM 2381 C C . HIS A 1 302 ? -29.297 -20.949 -13.730 1.00 33.49 300 HIS A C 1
ATOM 2382 O O . HIS A 1 302 ? -29.006 -19.740 -13.751 1.00 35.70 300 HIS A O 1
ATOM 2389 N N . SER A 1 303 ? -29.637 -21.662 -14.801 1.00 32.88 301 SER A N 1
ATOM 2390 C CA . SER A 1 303 ? -29.759 -21.026 -16.109 1.00 38.01 301 SER A CA 1
ATOM 2391 C C . SER A 1 303 ? -30.996 -20.117 -16.185 1.00 41.54 301 SER A C 1
ATOM 2392 O O . SER A 1 303 ? -31.942 -20.271 -15.402 1.00 38.07 301 SER A O 1
ATOM 2395 N N . ASP A 1 304 ? -31.002 -19.185 -17.153 1.00 39.36 302 ASP A N 1
ATOM 2396 C CA . ASP A 1 304 ? -31.994 -18.127 -17.157 1.00 40.38 302 ASP A CA 1
ATOM 2397 C C . ASP A 1 304 ? -33.365 -18.636 -17.570 1.00 38.26 302 ASP A C 1
ATOM 2398 O O . ASP A 1 304 ? -34.377 -18.069 -17.189 1.00 39.30 302 ASP A O 1
ATOM 2403 N N . ASN A 1 305 ? -33.436 -19.706 -18.347 1.00 39.02 303 ASN A N 1
ATOM 2404 C CA . ASN A 1 305 ? -34.762 -20.006 -18.864 1.00 43.60 303 ASN A CA 1
ATOM 2405 C C . ASN A 1 305 ? -35.315 -21.350 -18.385 1.00 42.60 303 ASN A C 1
ATOM 2406 O O . ASN A 1 305 ? -36.100 -21.972 -19.116 1.00 43.81 303 ASN A O 1
ATOM 2411 N N . ALA A 1 306 ? -34.943 -21.784 -17.169 1.00 37.52 304 ALA A N 1
ATOM 2412 C CA . ALA A 1 306 ? -35.376 -23.098 -16.726 1.00 36.12 304 ALA A CA 1
ATOM 2413 C C . ALA A 1 306 ? -36.195 -22.981 -15.433 1.00 36.29 304 ALA A C 1
ATOM 2414 O O . ALA A 1 306 ? -36.186 -23.880 -14.578 1.00 34.62 304 ALA A O 1
ATOM 2416 N N . PHE A 1 307 ? -36.932 -21.870 -15.309 1.00 35.16 305 PHE A N 1
ATOM 2417 C CA . PHE A 1 307 ? -37.827 -21.694 -14.167 1.00 34.72 305 PHE A CA 1
ATOM 2418 C C . PHE A 1 307 ? -39.258 -21.945 -14.593 1.00 35.65 305 PHE A C 1
ATOM 2419 O O . PHE A 1 307 ? -39.633 -21.644 -15.723 1.00 34.93 305 PHE A O 1
ATOM 2427 N N . GLU A 1 308 ? -40.044 -22.467 -13.669 1.00 35.40 306 GLU A N 1
ATOM 2428 C CA . GLU A 1 308 ? -41.476 -22.627 -13.813 1.00 39.91 306 GLU A CA 1
ATOM 2429 C C . GLU A 1 308 ? -42.164 -21.277 -13.695 1.00 41.36 306 GLU A C 1
ATOM 2430 O O . GLU A 1 308 ? -41.550 -20.295 -13.296 1.00 41.75 306 GLU A O 1
ATOM 2436 N N . LYS A 1 309 ? -43.439 -21.243 -14.098 1.00 44.55 307 LYS A N 1
ATOM 2437 C CA . LYS A 1 309 ? -44.278 -20.065 -13.953 1.00 48.14 307 LYS A CA 1
ATOM 2438 C C . LYS A 1 309 ? -44.969 -20.142 -12.596 1.00 44.11 307 LYS A C 1
ATOM 2439 O O . LYS A 1 309 ? -45.478 -21.202 -12.222 1.00 46.24 307 LYS A O 1
ATOM 2445 N N A ARG A 1 310 ? -44.975 -19.021 -11.863 0.45 41.88 308 ARG A N 1
ATOM 2446 N N B ARG A 1 310 ? -44.953 -19.025 -11.860 0.55 41.51 308 ARG A N 1
ATOM 2447 C CA A ARG A 1 310 ? -45.751 -18.942 -10.626 0.45 40.43 308 ARG A CA 1
ATOM 2448 C CA B ARG A 1 310 ? -45.755 -18.928 -10.645 0.55 40.16 308 ARG A CA 1
ATOM 2449 C C A ARG A 1 310 ? -46.451 -17.585 -10.594 0.45 38.80 308 ARG A C 1
ATOM 2450 C C B ARG A 1 310 ? -46.501 -17.600 -10.683 0.55 39.02 308 ARG A C 1
ATOM 2451 O O A ARG A 1 310 ? -45.893 -16.591 -11.076 0.45 38.74 308 ARG A O 1
ATOM 2452 O O B ARG A 1 310 ? -46.047 -16.656 -11.334 0.55 40.41 308 ARG A O 1
ATOM 2467 N N . PRO A 1 311 ? -47.693 -17.505 -10.031 1.00 37.92 309 PRO A N 1
ATOM 2468 C CA . PRO A 1 311 ? -48.418 -16.232 -9.959 1.00 35.57 309 PRO A CA 1
ATOM 2469 C C . PRO A 1 311 ? -47.652 -15.211 -9.116 1.00 33.58 309 PRO A C 1
ATOM 2470 O O . PRO A 1 311 ? -46.873 -15.598 -8.243 1.00 31.30 309 PRO A O 1
ATOM 2474 N N . VAL A 1 312 ? -47.930 -13.913 -9.366 1.00 31.57 310 VAL A N 1
ATOM 2475 C CA . VAL A 1 312 ? -47.254 -12.792 -8.739 1.00 32.15 310 VAL A CA 1
ATOM 2476 C C . VAL A 1 312 ? -47.410 -12.852 -7.219 1.00 28.75 310 VAL A C 1
ATOM 2477 O O . VAL A 1 312 ? -46.615 -12.216 -6.534 1.00 30.55 310 VAL A O 1
ATOM 2481 N N . THR A 1 313 ? -48.420 -13.562 -6.698 1.00 30.58 311 THR A N 1
ATOM 2482 C CA . THR A 1 313 ? -48.647 -13.592 -5.243 1.00 30.84 311 THR A CA 1
ATOM 2483 C C . THR A 1 313 ? -47.710 -14.523 -4.469 1.00 31.87 311 THR A C 1
ATOM 2484 O O . THR A 1 313 ? -47.634 -14.461 -3.221 1.00 30.91 311 THR A O 1
ATOM 2488 N N . GLU A 1 314 ? -47.025 -15.416 -5.199 1.00 31.96 312 GLU A N 1
ATOM 2489 C CA . GLU A 1 314 ? -46.030 -16.297 -4.615 1.00 32.13 312 GLU A CA 1
ATOM 2490 C C . GLU A 1 314 ? -44.741 -15.524 -4.409 1.00 31.05 312 GLU A C 1
ATOM 2491 O O . GLU A 1 314 ? -44.335 -14.695 -5.228 1.00 29.73 312 GLU A O 1
ATOM 2497 N N . PRO A 1 315 ? -44.025 -15.825 -3.321 1.00 30.29 313 PRO A N 1
ATOM 2498 C CA . PRO A 1 315 ? -42.704 -15.239 -3.103 1.00 28.87 313 PRO A CA 1
ATOM 2499 C C . PRO A 1 315 ? -41.695 -15.776 -4.127 1.00 30.49 313 PRO A C 1
ATOM 2500 O O . PRO A 1 315 ? -41.737 -16.956 -4.502 1.00 28.37 313 PRO A O 1
ATOM 2504 N N . TYR A 1 316 ? -40.828 -14.867 -4.607 1.00 28.58 314 TYR A N 1
ATOM 2505 C CA . TYR A 1 316 ? -39.783 -15.219 -5.551 1.00 30.61 314 TYR A CA 1
ATOM 2506 C C . TYR A 1 316 ? -40.416 -15.956 -6.727 1.00 30.56 314 TYR A C 1
ATOM 2507 O O . TYR A 1 316 ? -39.919 -17.010 -7.120 1.00 28.50 314 TYR A O 1
ATOM 2516 N N . HIS A 1 317 ? -41.488 -15.360 -7.274 1.00 29.45 315 HIS A N 1
ATOM 2517 C CA . HIS A 1 317 ? -42.336 -16.062 -8.216 1.00 29.47 315 HIS A CA 1
ATOM 2518 C C . HIS A 1 317 ? -41.631 -16.433 -9.532 1.00 29.97 315 HIS A C 1
ATOM 2519 O O . HIS A 1 317 ? -42.173 -17.241 -10.297 1.00 29.20 315 HIS A O 1
ATOM 2526 N N . THR A 1 318 ? -40.436 -15.903 -9.765 1.00 30.37 316 THR A N 1
ATOM 2527 C CA . THR A 1 318 ? -39.762 -16.172 -11.027 1.00 31.84 316 THR A CA 1
ATOM 2528 C C . THR A 1 318 ? -38.523 -17.003 -10.783 1.00 31.99 316 THR A C 1
ATOM 2529 O O . THR A 1 318 ? -37.769 -17.213 -11.735 1.00 32.70 316 THR A O 1
ATOM 2533 N N . TYR A 1 319 ? -38.386 -17.547 -9.552 1.00 32.75 317 TYR A N 1
ATOM 2534 C CA . TYR A 1 319 ? -37.177 -18.288 -9.198 1.00 33.36 317 TYR A CA 1
ATOM 2535 C C . TYR A 1 319 ? -37.412 -19.732 -8.776 1.00 32.80 317 TYR A C 1
ATOM 2536 O O . TYR A 1 319 ? -36.515 -20.323 -8.189 1.00 33.54 317 TYR A O 1
ATOM 2545 N N . TRP A 1 320 ? -38.549 -20.311 -9.141 1.00 30.31 318 TRP A N 1
ATOM 2546 C CA . TRP A 1 320 ? -38.830 -21.707 -8.848 1.00 30.91 318 TRP A CA 1
ATOM 2547 C C . TRP A 1 320 ? -38.429 -22.575 -10.038 1.00 31.93 318 TRP A C 1
ATOM 2548 O O . TRP A 1 320 ? -38.952 -22.408 -11.141 1.00 33.85 318 TRP A O 1
ATOM 2559 N N . SER A 1 321 ? -37.548 -23.522 -9.809 1.00 33.23 319 SER A N 1
ATOM 2560 C CA . SER A 1 321 ? -36.939 -24.283 -10.888 1.00 30.89 319 SER A CA 1
ATOM 2561 C C . SER A 1 321 ? -37.901 -25.289 -11.521 1.00 32.46 319 SER A C 1
ATOM 2562 O O . SER A 1 321 ? -38.727 -25.909 -10.853 1.00 29.74 319 SER A O 1
ATOM 2565 N N . LYS A 1 322 ? -37.668 -25.549 -12.825 1.00 31.95 320 LYS A N 1
ATOM 2566 C CA . LYS A 1 322 ? -38.231 -26.711 -13.499 1.00 35.55 320 LYS A CA 1
ATOM 2567 C C . LYS A 1 322 ? -37.62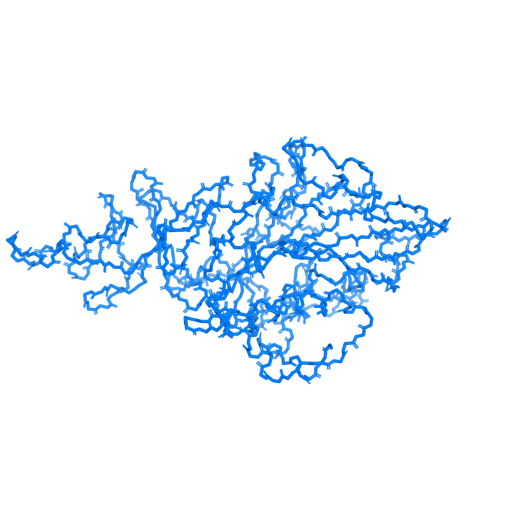5 -28.026 -13.014 1.00 33.75 320 LYS A C 1
ATOM 2568 O O . LYS A 1 322 ? -38.171 -29.057 -13.365 1.00 32.88 320 LYS A O 1
ATOM 2574 N N . PHE A 1 323 ? -36.548 -27.985 -12.200 1.00 32.90 321 PHE A N 1
ATOM 2575 C CA . PHE A 1 323 ? -35.951 -29.161 -11.559 1.00 32.22 321 PHE A CA 1
ATOM 2576 C C . PHE A 1 323 ? -36.224 -29.097 -10.045 1.00 31.24 321 PHE A C 1
ATOM 2577 O O . PHE A 1 323 ? -35.632 -28.262 -9.358 1.00 29.62 321 PHE A O 1
ATOM 2585 N N . ASN A 1 324 ? -37.119 -29.964 -9.560 1.00 30.69 322 ASN A N 1
ATOM 2586 C CA . ASN A 1 324 ? -37.701 -29.753 -8.242 1.00 32.51 322 ASN A CA 1
ATOM 2587 C C . ASN A 1 324 ? -38.096 -31.094 -7.630 1.00 32.88 322 ASN A C 1
ATOM 2588 O O . ASN A 1 324 ? -38.074 -32.150 -8.292 1.00 30.87 322 ASN A O 1
ATOM 2593 N N . ARG A 1 325 ? -38.497 -31.048 -6.346 1.00 31.21 323 ARG A N 1
ATOM 2594 C CA . ARG A 1 325 ? -38.882 -32.276 -5.666 1.00 30.92 323 ARG A CA 1
ATOM 2595 C C . ARG A 1 325 ? -39.975 -32.973 -6.433 1.00 32.68 323 ARG A C 1
ATOM 2596 O O . ARG A 1 325 ? -39.910 -34.189 -6.562 1.00 36.33 323 ARG A O 1
ATOM 2604 N N . GLY A 1 326 ? -40.993 -32.236 -6.894 1.00 34.03 324 GLY A N 1
ATOM 2605 C CA . GLY A 1 326 ? -42.184 -32.847 -7.471 1.00 33.89 324 GLY A CA 1
ATOM 2606 C C . GLY A 1 326 ? -41.901 -33.662 -8.744 1.00 36.89 324 GLY A C 1
ATOM 2607 O O . GLY A 1 326 ? -42.729 -34.474 -9.169 1.00 36.16 324 GLY A O 1
ATOM 2608 N N . ASN A 1 327 ? -40.740 -33.455 -9.384 1.00 33.97 325 ASN A N 1
ATOM 2609 C CA . ASN A 1 327 ? -40.439 -34.253 -10.571 1.00 34.39 325 ASN A CA 1
ATOM 2610 C C . ASN A 1 327 ? -39.092 -34.956 -10.379 1.00 34.58 325 ASN A C 1
ATOM 2611 O O . ASN A 1 327 ? -38.429 -35.331 -11.356 1.00 34.73 325 ASN A O 1
ATOM 2616 N N . ALA A 1 328 ? -38.670 -35.109 -9.108 1.00 32.39 326 ALA A N 1
ATOM 2617 C CA . ALA A 1 328 ? -37.400 -35.763 -8.798 1.00 32.90 326 ALA A CA 1
ATOM 2618 C C . ALA A 1 328 ? -36.258 -35.151 -9.605 1.00 30.89 326 ALA A C 1
ATOM 2619 O O . ALA A 1 328 ? -35.349 -35.868 -10.012 1.00 31.18 326 ALA A O 1
ATOM 2621 N N . TYR A 1 329 ? -36.266 -33.809 -9.706 1.00 30.01 327 TYR A N 1
ATOM 2622 C CA . TYR A 1 329 ? -35.218 -33.020 -10.348 1.00 30.09 327 TYR A CA 1
ATOM 2623 C C . TYR A 1 329 ? -34.954 -33.488 -11.787 1.00 31.19 327 TYR A C 1
ATOM 2624 O O . TYR A 1 329 ? -33.845 -33.303 -12.282 1.00 32.66 327 TYR A O 1
ATOM 2633 N N . GLN A 1 330 ? -35.969 -34.073 -12.430 1.00 31.23 328 GLN A N 1
ATOM 2634 C CA . GLN A 1 330 ? -35.841 -34.659 -13.770 1.00 34.45 328 GLN A CA 1
ATOM 2635 C C . GLN A 1 330 ? -34.654 -35.632 -13.823 1.00 36.14 328 GLN A C 1
ATOM 2636 O O . GLN A 1 330 ? -33.956 -35.724 -14.827 1.00 34.17 328 GLN A O 1
ATOM 2642 N N . PHE A 1 331 ? -34.443 -36.390 -12.739 1.00 35.84 329 PHE A N 1
ATOM 2643 C CA . PHE A 1 331 ? -33.469 -37.463 -12.641 1.00 35.11 329 PHE A CA 1
ATOM 2644 C C . PHE A 1 331 ? -33.507 -38.362 -13.894 1.00 34.39 329 PHE A C 1
ATOM 2645 O O . PHE A 1 331 ? -34.570 -38.771 -14.342 1.00 31.96 329 PHE A O 1
ATOM 2653 N N . ASP A 1 332 ? -32.330 -38.728 -14.407 1.00 36.22 330 ASP A N 1
ATOM 2654 C CA . ASP A 1 332 ? -32.230 -39.506 -15.639 1.00 37.84 330 ASP A CA 1
ATOM 2655 C C . ASP A 1 332 ? -31.383 -40.738 -15.347 1.00 35.44 330 ASP A C 1
ATOM 2656 O O . ASP A 1 332 ? -30.159 -40.637 -15.269 1.00 37.60 330 ASP A O 1
ATOM 2661 N N . TYR A 1 333 ? -32.035 -41.881 -15.175 1.00 35.78 331 TYR A N 1
ATOM 2662 C CA . TYR A 1 333 ? -31.272 -43.068 -14.808 1.00 41.10 331 TYR A CA 1
ATOM 2663 C C . TYR A 1 333 ? -30.258 -43.428 -15.906 1.00 43.91 331 TYR A C 1
ATOM 2664 O O . TYR A 1 333 ? -29.121 -43.795 -15.622 1.00 40.19 331 TYR A O 1
ATOM 2673 N N . GLN A 1 334 ? -30.681 -43.311 -17.175 1.00 44.30 332 GLN A N 1
ATOM 2674 C CA . GLN A 1 334 ? -29.829 -43.751 -18.260 1.00 46.38 332 GLN A CA 1
ATOM 2675 C C . GLN A 1 334 ? -28.533 -42.962 -18.217 1.00 43.98 332 GLN A C 1
ATOM 2676 O O . GLN A 1 334 ? -27.473 -43.571 -18.410 1.00 43.57 332 GLN A O 1
ATOM 2682 N N . SER A 1 335 ? -28.597 -41.646 -17.924 1.00 40.30 333 SER A N 1
ATOM 2683 C CA . SER A 1 335 ? -27.337 -40.912 -17.883 1.00 41.47 333 SER A CA 1
ATOM 2684 C C . SER A 1 335 ? -26.439 -41.308 -16.707 1.00 41.08 333 SER A C 1
ATOM 2685 O O . SER A 1 335 ? -25.218 -41.124 -16.768 1.00 39.05 333 SER A O 1
ATOM 2688 N N . GLN A 1 336 ? -27.049 -41.806 -15.619 1.00 40.45 334 GLN A N 1
ATOM 2689 C CA . GLN A 1 336 ? -26.281 -42.238 -14.457 1.00 39.47 334 GLN A CA 1
ATOM 2690 C C . GLN A 1 336 ? -25.513 -43.508 -14.832 1.00 40.10 334 GLN A C 1
ATOM 2691 O O . GLN A 1 336 ? -24.373 -43.678 -14.427 1.00 40.84 334 GLN A O 1
ATOM 2697 N N . VAL A 1 337 ? -26.161 -44.379 -15.618 1.00 42.06 335 VAL A N 1
ATOM 2698 C CA . VAL A 1 337 ? -25.558 -45.627 -16.082 1.00 45.06 335 VAL A CA 1
ATOM 2699 C C . VAL A 1 337 ? -24.386 -45.302 -17.014 1.00 45.79 335 VAL A C 1
ATOM 2700 O O . VAL A 1 337 ? -23.306 -45.860 -16.857 1.00 44.94 335 VAL A O 1
ATOM 2704 N N . GLU A 1 338 ? -24.582 -44.334 -17.927 1.00 46.24 336 GLU A N 1
ATOM 2705 C CA . GLU A 1 338 ? -23.688 -44.212 -19.069 1.00 48.71 336 GLU A CA 1
ATOM 2706 C C . GLU A 1 338 ? -22.579 -43.201 -18.826 1.00 46.89 336 GLU A C 1
ATOM 2707 O O . GLU A 1 338 ? -21.496 -43.359 -19.360 1.00 44.08 336 GLU A O 1
ATOM 2713 N N . LYS A 1 339 ? -22.855 -42.113 -18.107 1.00 43.20 337 LYS A N 1
ATOM 2714 C CA . LYS A 1 339 ? -21.943 -40.983 -18.188 1.00 46.79 337 LYS A CA 1
ATOM 2715 C C . LYS A 1 339 ? -21.638 -40.327 -16.837 1.00 47.89 337 LYS A C 1
ATOM 2716 O O . LYS A 1 339 ? -20.497 -39.915 -16.630 1.00 48.28 337 LYS A O 1
ATOM 2722 N N . TYR A 1 340 ? -22.634 -40.203 -15.940 1.00 42.46 338 TYR A N 1
ATOM 2723 C CA . TYR A 1 340 ? -22.435 -39.353 -14.768 1.00 43.68 338 TYR A CA 1
ATOM 2724 C C . TYR A 1 340 ? -22.640 -40.140 -13.478 1.00 40.42 338 TYR A C 1
ATOM 2725 O O . TYR A 1 340 ? -23.504 -41.014 -13.425 1.00 39.79 338 TYR A O 1
ATOM 2734 N N . ASN A 1 341 ? -21.791 -39.872 -12.468 1.00 39.56 339 ASN A N 1
ATOM 2735 C CA . ASN A 1 341 ? -21.936 -40.592 -11.207 1.00 37.91 339 ASN A CA 1
ATOM 2736 C C . ASN A 1 341 ? -23.378 -40.432 -10.737 1.00 36.03 339 ASN A C 1
ATOM 2737 O O . ASN A 1 341 ? -23.994 -41.409 -10.316 1.00 37.86 339 ASN A O 1
ATOM 2742 N N . SER A 1 342 ? -23.924 -39.209 -10.859 1.00 35.95 340 SER A N 1
ATOM 2743 C CA . SER A 1 342 ? -25.314 -38.915 -10.494 1.00 34.36 340 SER A CA 1
ATOM 2744 C C . SER A 1 342 ? -26.096 -38.486 -11.730 1.00 35.12 340 SER A C 1
ATOM 2745 O O . SER A 1 342 ? -25.663 -37.582 -12.441 1.00 36.14 340 SER A O 1
ATOM 2748 N N . GLY A 1 343 ? -27.290 -39.069 -11.893 1.00 34.77 341 GLY A N 1
ATOM 2749 C CA . GLY A 1 343 ? -28.130 -38.820 -13.057 1.00 35.95 341 GLY A CA 1
ATOM 2750 C C . GLY A 1 343 ? -28.928 -37.507 -12.991 1.00 37.44 341 GLY A C 1
ATOM 2751 O O . GLY A 1 343 ? -29.810 -37.291 -13.828 1.00 35.52 341 GLY A O 1
ATOM 2752 N N . MET A 1 344 ? -28.612 -36.603 -12.043 1.00 36.44 342 MET A N 1
ATOM 2753 C CA . MET A 1 344 ? -29.282 -35.305 -12.047 1.00 37.50 342 MET A CA 1
ATOM 2754 C C . MET A 1 344 ? -28.680 -34.457 -13.162 1.00 35.48 342 MET A C 1
ATOM 2755 O O . MET A 1 344 ? -27.461 -34.377 -13.284 1.00 37.78 342 MET A O 1
ATOM 2760 N N . PRO A 1 345 ? -29.506 -33.796 -13.999 1.00 35.60 343 PRO A N 1
ATOM 2761 C CA . PRO A 1 345 ? -28.982 -33.124 -15.197 1.00 35.11 343 PRO A CA 1
ATOM 2762 C C . PRO A 1 345 ? -28.273 -31.776 -15.012 1.00 34.30 343 PRO A C 1
ATOM 2763 O O . PRO A 1 345 ? -28.516 -30.839 -15.787 1.00 34.42 343 PRO A O 1
ATOM 2767 N N . GLY A 1 346 ? -27.348 -31.700 -14.027 1.00 34.63 344 GLY A N 1
ATOM 2768 C CA . GLY A 1 346 ? -26.565 -30.487 -13.799 1.00 34.70 344 GLY A CA 1
ATOM 2769 C C . GLY A 1 346 ? -25.914 -30.414 -12.420 1.00 35.77 344 GLY A C 1
ATOM 2770 O O . GLY A 1 346 ? -26.229 -31.216 -11.529 1.00 36.56 344 GLY A O 1
ATOM 2771 N N . LEU A 1 347 ? -24.996 -29.451 -12.256 1.00 35.40 345 LEU A N 1
ATOM 2772 C CA . LEU A 1 347 ? -24.150 -29.396 -11.072 1.00 37.22 345 LEU A CA 1
ATOM 2773 C C . LEU A 1 347 ? -24.983 -29.010 -9.846 1.00 35.38 345 LEU A C 1
ATOM 2774 O O . LEU A 1 347 ? -25.001 -29.772 -8.883 1.00 34.39 345 LEU A O 1
ATOM 2779 N N . TRP A 1 348 ? -25.673 -27.848 -9.887 1.00 33.49 346 TRP A N 1
ATOM 2780 C CA . TRP A 1 348 ? -26.433 -27.443 -8.703 1.00 32.80 346 TRP A CA 1
ATOM 2781 C C . TRP A 1 348 ? -27.494 -28.497 -8.374 1.00 32.11 346 TRP A C 1
ATOM 2782 O O . TRP A 1 348 ? -27.802 -28.763 -7.200 1.00 34.22 346 TRP A O 1
ATOM 2793 N N . ILE A 1 349 ? -28.093 -29.074 -9.406 1.00 32.56 347 ILE A N 1
ATOM 2794 C CA . ILE A 1 349 ? -29.155 -30.067 -9.233 1.00 31.96 347 ILE A CA 1
ATOM 2795 C C . ILE A 1 349 ? -28.648 -31.303 -8.461 1.00 33.27 347 ILE A C 1
ATOM 2796 O O . ILE A 1 349 ? -29.358 -31.855 -7.599 1.00 31.45 347 ILE A O 1
ATOM 2801 N N . GLN A 1 350 ? -27.462 -31.795 -8.835 1.00 32.11 348 GLN A N 1
ATOM 2802 C CA . GLN A 1 350 ? -26.869 -32.903 -8.101 1.00 31.72 348 GLN A CA 1
ATOM 2803 C C . GLN A 1 350 ? -26.737 -32.532 -6.612 1.00 31.77 348 GLN A C 1
ATOM 2804 O O . GLN A 1 350 ? -27.163 -33.298 -5.743 1.00 31.01 348 GLN A O 1
ATOM 2810 N N . ASP A 1 351 ? -26.256 -31.326 -6.331 1.00 30.05 349 ASP A N 1
ATOM 2811 C CA . ASP A 1 351 ? -26.174 -30.853 -4.952 1.00 31.63 349 ASP A CA 1
ATOM 2812 C C . ASP A 1 351 ? -27.561 -30.817 -4.308 1.00 31.53 349 ASP A C 1
ATOM 2813 O O . ASP A 1 351 ? -27.750 -31.332 -3.196 1.00 31.87 349 ASP A O 1
ATOM 2818 N N . ALA A 1 352 ? -28.515 -30.201 -5.001 1.00 31.93 350 ALA A N 1
ATOM 2819 C CA . ALA A 1 352 ? -29.806 -29.929 -4.401 1.00 32.86 350 ALA A CA 1
ATOM 2820 C C . ALA A 1 352 ? -30.481 -31.249 -4.044 1.00 33.54 350 ALA A C 1
ATOM 2821 O O . ALA A 1 352 ? -31.107 -31.371 -2.988 1.00 32.36 350 ALA A O 1
ATOM 2823 N N . ALA A 1 353 ? -30.399 -32.239 -4.952 1.00 32.65 351 ALA A N 1
ATOM 2824 C CA . ALA A 1 353 ? -31.173 -33.451 -4.737 1.00 32.03 351 ALA A CA 1
ATOM 2825 C C . ALA A 1 353 ? -30.654 -34.203 -3.517 1.00 32.02 351 ALA A C 1
ATOM 2826 O O . ALA A 1 353 ? -31.464 -34.840 -2.843 1.00 33.07 351 ALA A O 1
ATOM 2828 N N . CYS A 1 354 ? -29.323 -34.212 -3.333 1.00 31.45 352 CYS A N 1
ATOM 2829 C CA . CYS A 1 354 ? -28.698 -34.873 -2.190 1.00 32.53 352 CYS A CA 1
ATOM 2830 C C . CYS A 1 354 ? -28.956 -34.078 -0.903 1.00 32.86 352 CYS A C 1
ATOM 2831 O O . CYS A 1 354 ? -29.451 -34.626 0.068 1.00 34.73 352 CYS A O 1
ATOM 2834 N N . GLN A 1 355 ? -28.611 -32.796 -0.910 1.00 33.90 353 GLN A N 1
ATOM 2835 C CA . GLN A 1 355 ? -28.654 -32.022 0.320 1.00 35.76 353 GLN A CA 1
ATOM 2836 C C . GLN A 1 355 ? -30.085 -31.766 0.809 1.00 33.33 353 GLN A C 1
ATOM 2837 O O . GLN A 1 355 ? -30.322 -31.753 2.032 1.00 30.84 353 GLN A O 1
ATOM 2843 N N . SER A 1 356 ? -31.054 -31.715 -0.110 1.00 32.25 354 SER A N 1
ATOM 2844 C CA . SER A 1 356 ? -32.448 -31.528 0.263 1.00 29.40 354 SER A CA 1
ATOM 2845 C C . SER A 1 356 ? -33.035 -32.786 0.902 1.00 33.05 354 SER A C 1
ATOM 2846 O O . SER A 1 356 ? -34.130 -32.728 1.501 1.00 30.38 354 SER A O 1
ATOM 2849 N N . GLY A 1 357 ? -32.343 -33.944 0.732 1.00 32.33 355 GLY A N 1
ATOM 2850 C CA . GLY A 1 357 ? -32.748 -35.182 1.385 1.00 31.17 355 GLY A CA 1
ATOM 2851 C C . GLY A 1 357 ? -34.180 -35.555 1.052 1.00 33.98 355 GLY A C 1
ATOM 2852 O O . GLY A 1 357 ? -34.716 -35.085 0.054 1.00 33.67 355 GLY A O 1
ATOM 2853 N N . THR A 1 358 ? -34.799 -36.356 1.929 1.00 34.20 356 THR A N 1
ATOM 2854 C CA . THR A 1 358 ? -36.113 -36.911 1.677 1.00 34.62 356 THR A CA 1
ATOM 2855 C C . THR A 1 358 ? -37.193 -36.126 2.420 1.00 35.03 356 THR A C 1
ATOM 2856 O O . THR A 1 358 ? -38.370 -36.477 2.382 1.00 32.98 356 THR A O 1
ATOM 2860 N N . THR A 1 359 ? -36.786 -35.029 3.062 1.00 33.67 357 THR A N 1
ATOM 2861 C CA . THR A 1 359 ? -37.745 -34.182 3.747 1.00 32.31 357 THR A CA 1
ATOM 2862 C C . THR A 1 359 ? -37.121 -32.791 3.794 1.00 29.83 357 THR A C 1
ATOM 2863 O O . THR A 1 359 ? -35.899 -32.692 3.813 1.00 28.66 357 THR A O 1
ATOM 2867 N N . PRO A 1 360 ? -37.884 -31.680 3.872 1.00 30.46 358 PRO A N 1
ATOM 2868 C CA . PRO A 1 360 ? -37.285 -30.356 3.862 1.00 30.64 358 PRO A CA 1
ATOM 2869 C C . PRO A 1 360 ? -36.3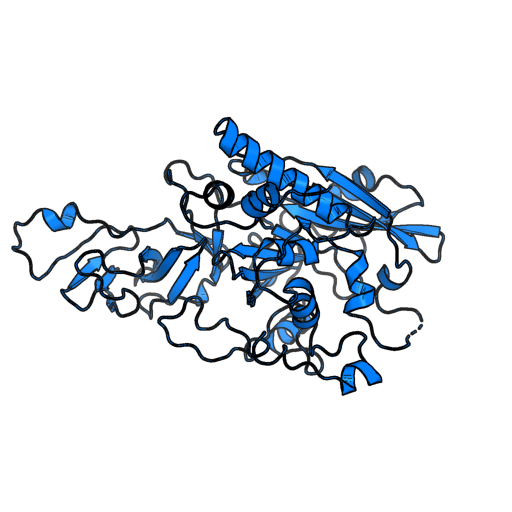43 -29.958 5.000 1.00 29.99 358 PRO A C 1
ATOM 2870 O O . PRO A 1 360 ? -35.446 -29.158 4.776 1.00 30.26 358 PRO A O 1
ATOM 2874 N N . ILE A 1 361 ? -36.524 -30.514 6.203 1.00 29.38 359 ILE A N 1
ATOM 2875 C CA . ILE A 1 361 ? -35.644 -30.191 7.319 1.00 30.47 359 ILE A CA 1
ATOM 2876 C C . ILE A 1 361 ? -34.912 -31.458 7.779 1.00 30.85 359 ILE A C 1
ATOM 2877 O O . ILE A 1 361 ? -35.523 -32.361 8.339 1.00 32.77 359 ILE A O 1
ATOM 2882 N N . LEU A 1 362 ? -33.588 -31.494 7.602 1.00 31.97 360 LEU A N 1
ATOM 2883 C CA . LEU A 1 362 ? -32.786 -32.603 8.089 1.00 34.65 360 LEU A CA 1
ATOM 2884 C C . LEU A 1 362 ? -32.836 -32.675 9.616 1.00 35.19 360 LEU A C 1
ATOM 2885 O O . LEU A 1 362 ? -32.656 -31.663 10.297 1.00 35.00 360 LEU A O 1
ATOM 2890 N N . ASP A 1 363 ? -33.023 -33.879 10.157 1.00 35.14 361 ASP A N 1
ATOM 2891 C CA . ASP A 1 363 ? -32.917 -34.061 11.596 1.00 35.49 361 ASP A CA 1
ATOM 2892 C C . ASP A 1 363 ? -31.510 -34.563 11.909 1.00 34.46 361 ASP A C 1
ATOM 2893 O O . ASP A 1 363 ? -31.230 -35.751 11.749 1.00 36.09 361 ASP A O 1
ATOM 2898 N N . ARG A 1 364 ? -30.654 -33.649 12.361 1.00 33.11 362 ARG A N 1
ATOM 2899 C CA . ARG A 1 364 ? -29.252 -33.968 12.602 1.00 34.21 362 ARG A CA 1
ATOM 2900 C C . ARG A 1 364 ? -29.081 -34.943 13.774 1.00 37.81 362 ARG A C 1
ATOM 2901 O O . ARG A 1 364 ? -28.002 -35.503 13.954 1.00 36.57 362 ARG A O 1
ATOM 2909 N N . SER A 1 365 ? -30.114 -35.124 14.598 1.00 36.96 363 SER A N 1
ATOM 2910 C CA . SER A 1 365 ? -29.962 -36.044 15.713 1.00 38.67 363 SER A CA 1
ATOM 2911 C C . SER A 1 365 ? -29.972 -37.475 15.177 1.00 40.33 363 SER A C 1
ATOM 2912 O O . SER A 1 365 ? -29.635 -38.400 15.895 1.00 45.75 363 SER A O 1
ATOM 2915 N N . LYS A 1 366 ? -30.345 -37.659 13.905 1.00 40.28 364 LYS A N 1
ATOM 2916 C CA . LYS A 1 366 ? -30.391 -38.978 13.283 1.00 42.19 364 LYS A CA 1
ATOM 2917 C C . LYS A 1 366 ? -29.179 -39.272 12.379 1.00 41.64 364 LYS A C 1
ATOM 2918 O O . LYS A 1 366 ? -29.014 -40.407 11.938 1.00 43.32 364 LYS A O 1
ATOM 2924 N N . GLU A 1 367 ? -28.311 -38.274 12.119 1.00 38.32 365 GLU A N 1
ATOM 2925 C CA . GLU A 1 367 ? -27.215 -38.396 11.168 1.00 36.73 365 GLU A CA 1
ATOM 2926 C C . GLU A 1 367 ? -26.075 -39.216 11.788 1.00 38.57 365 GLU A C 1
ATOM 2927 O O . GLU A 1 367 ? -26.047 -39.477 13.000 1.00 36.47 365 GLU A O 1
ATOM 2933 N N . HIS A 1 368 ? -25.094 -39.602 10.961 1.00 34.41 366 HIS A N 1
ATOM 2934 C CA . HIS A 1 368 ? -23.904 -40.286 11.460 1.00 34.72 366 HIS A CA 1
ATOM 2935 C C . HIS A 1 368 ? -22.687 -39.667 10.776 1.00 36.88 366 HIS A C 1
ATOM 2936 O O . HIS A 1 368 ? -22.390 -40.063 9.650 1.00 35.55 366 HIS A O 1
ATOM 2943 N N . LEU A 1 369 ? -22.047 -38.649 11.398 1.00 34.93 367 LEU A N 1
ATOM 2944 C CA . LEU A 1 369 ? -20.956 -37.911 10.758 1.00 36.58 367 LEU A CA 1
ATOM 2945 C C . LEU A 1 369 ? -19.673 -38.748 10.657 1.00 37.75 367 LEU A C 1
ATOM 2946 O O . LEU A 1 369 ? -19.450 -39.673 11.437 1.00 39.34 367 LEU A O 1
ATOM 2951 N N . GLY A 1 370 ? -18.837 -38.446 9.653 1.00 39.12 368 GLY A N 1
ATOM 2952 C CA . GLY A 1 370 ? -17.486 -39.005 9.604 1.00 38.09 368 GLY A CA 1
ATOM 2953 C C . GLY A 1 370 ? -16.451 -37.888 9.587 1.00 39.28 368 GLY A C 1
ATOM 2954 O O . GLY A 1 370 ? -16.801 -36.719 9.792 1.00 38.69 368 GLY A O 1
ATOM 2955 N N . THR A 1 371 ? -15.169 -38.238 9.321 1.00 39.81 369 THR A N 1
ATOM 2956 C CA . THR A 1 371 ? -14.130 -37.218 9.261 1.00 37.68 369 THR A CA 1
ATOM 2957 C C . THR A 1 371 ? -14.410 -36.264 8.100 1.00 37.17 369 THR A C 1
ATOM 2958 O O . THR A 1 371 ? -13.996 -35.105 8.161 1.00 40.11 369 THR A O 1
ATOM 2962 N N . SER A 1 372 ? -15.112 -36.717 7.043 1.00 36.64 370 SER A N 1
ATOM 2963 C CA . SER A 1 372 ? -15.351 -35.813 5.932 1.00 36.14 370 SER A CA 1
ATOM 2964 C C . SER A 1 372 ? -16.241 -34.629 6.331 1.00 35.41 370 SER A C 1
ATOM 2965 O O . SER A 1 372 ? -16.263 -33.635 5.612 1.00 34.37 370 SER A O 1
ATOM 2968 N N . ASP A 1 373 ? -16.950 -34.728 7.477 1.00 37.07 371 ASP A N 1
ATOM 2969 C CA . ASP A 1 373 ? -17.822 -33.681 7.983 1.00 36.31 371 ASP A CA 1
ATOM 2970 C C . ASP A 1 373 ? -17.132 -32.788 9.021 1.00 36.93 371 ASP A C 1
ATOM 2971 O O . ASP A 1 373 ? -17.810 -32.002 9.687 1.00 36.94 371 ASP A O 1
ATOM 2976 N N . THR A 1 374 ? -15.807 -32.882 9.165 1.00 34.48 372 THR A N 1
ATOM 2977 C CA . THR A 1 374 ? -15.081 -32.083 10.160 1.00 36.02 372 THR A CA 1
ATOM 2978 C C . THR A 1 374 ? -15.449 -30.596 10.046 1.00 37.00 372 THR A C 1
ATOM 2979 O O . THR A 1 374 ? -15.735 -29.908 11.035 1.00 36.60 372 THR A O 1
ATOM 2983 N N . GLY A 1 375 ? -15.421 -30.080 8.826 1.00 36.58 373 GLY A N 1
ATOM 2984 C CA . GLY A 1 375 ? -15.691 -28.671 8.606 1.00 33.27 373 GLY A CA 1
ATOM 2985 C C . GLY A 1 375 ? -17.152 -28.365 8.916 1.00 33.87 373 GLY A C 1
ATOM 2986 O O . GLY A 1 375 ? -17.467 -27.326 9.505 1.00 34.32 373 GLY A O 1
ATOM 2987 N N . VAL A 1 376 ? -18.044 -29.275 8.500 1.00 34.12 374 VAL A N 1
ATOM 2988 C CA . VAL A 1 376 ? -19.472 -29.073 8.760 1.00 34.53 374 VAL A CA 1
ATOM 2989 C C . VAL A 1 376 ? -19.662 -28.980 10.282 1.00 33.53 374 VAL A C 1
ATOM 2990 O O . VAL A 1 376 ? -20.376 -28.080 10.798 1.00 35.38 374 VAL A O 1
ATOM 2994 N N . ALA A 1 377 ? -19.053 -29.919 11.020 1.00 35.04 375 ALA A N 1
ATOM 2995 C CA . ALA A 1 377 ? -19.273 -29.949 12.462 1.00 35.86 375 ALA A CA 1
ATOM 2996 C C . ALA A 1 377 ? -18.767 -28.668 13.108 1.00 38.18 375 ALA A C 1
ATOM 2997 O O . ALA A 1 377 ? -19.430 -28.129 13.988 1.00 39.51 375 ALA A O 1
ATOM 2999 N N . ARG A 1 378 ? -17.601 -28.195 12.662 1.00 38.77 376 ARG A N 1
ATOM 3000 C CA . ARG A 1 378 ? -16.992 -26.985 13.199 1.00 40.05 376 ARG A CA 1
ATOM 3001 C C . ARG A 1 378 ? -17.821 -25.741 12.867 1.00 39.12 376 ARG A C 1
ATOM 3002 O O . ARG A 1 378 ? -18.008 -24.855 13.711 1.00 38.81 376 ARG A O 1
ATOM 3010 N N . MET A 1 379 ? -18.386 -25.681 11.655 1.00 36.59 377 MET A N 1
ATOM 3011 C CA . MET A 1 379 ? -19.227 -24.538 11.352 1.00 36.37 377 MET A CA 1
ATOM 3012 C C . MET A 1 379 ? -20.472 -24.536 12.249 1.00 34.11 377 MET A C 1
ATOM 3013 O O . MET A 1 379 ? -20.918 -23.467 12.657 1.00 34.05 377 MET A O 1
ATOM 3018 N N . ARG A 1 380 ? -21.034 -25.709 12.556 1.00 33.72 378 ARG A N 1
ATOM 3019 C CA . ARG A 1 380 ? -22.238 -25.760 13.380 1.00 36.08 378 ARG A CA 1
ATOM 3020 C C . ARG A 1 380 ? -21.936 -25.253 14.794 1.00 37.41 378 ARG A C 1
ATOM 3021 O O . ARG A 1 380 ? -22.781 -24.598 15.451 1.00 34.76 378 ARG A O 1
ATOM 3029 N N . ARG A 1 381 ? -20.718 -25.608 15.256 1.00 40.16 379 ARG A N 1
ATOM 3030 C CA . ARG A 1 381 ? -20.230 -25.208 16.575 1.00 43.82 379 ARG A CA 1
ATOM 3031 C C . ARG A 1 381 ? -20.246 -23.681 16.680 1.00 41.29 379 ARG A C 1
ATOM 3032 O O . ARG A 1 381 ? -20.737 -23.150 17.688 1.00 38.59 379 ARG A O 1
ATOM 3040 N N . VAL A 1 382 ? -19.741 -22.995 15.641 1.00 38.05 380 VAL A N 1
ATOM 3041 C CA . VAL A 1 382 ? -19.722 -21.536 15.589 1.00 39.11 380 VAL A CA 1
ATOM 3042 C C . VAL A 1 382 ? -21.166 -21.007 15.679 1.00 38.63 380 VAL A C 1
ATOM 3043 O O . VAL A 1 382 ? -21.437 -20.057 16.447 1.00 35.46 380 VAL A O 1
ATOM 3047 N N . LEU A 1 383 ? -22.073 -21.577 14.851 1.00 34.02 381 LEU A N 1
ATOM 3048 C CA . LEU A 1 383 ? -23.457 -21.118 14.860 1.00 35.87 381 LEU A CA 1
ATOM 3049 C C . LEU A 1 383 ? -24.081 -21.323 16.238 1.00 33.90 381 LEU A C 1
ATOM 3050 O O . LEU A 1 383 ? -24.749 -20.444 16.752 1.00 34.09 381 LEU A O 1
ATOM 3055 N N . LEU A 1 384 ? -23.901 -22.512 16.794 1.00 35.35 382 LEU A N 1
ATOM 3056 C CA . LEU A 1 384 ? -24.629 -22.871 17.995 1.00 36.10 382 LEU A CA 1
ATOM 3057 C C . LEU A 1 384 ? -24.152 -22.010 19.165 1.00 34.59 382 LEU A C 1
ATOM 3058 O O . LEU A 1 384 ? -24.974 -21.556 19.969 1.00 36.89 382 LEU A O 1
ATOM 3063 N N . GLU A 1 385 ? -22.828 -21.809 19.261 1.00 35.42 383 GLU A N 1
ATOM 3064 C CA . GLU A 1 385 ? -22.241 -20.999 20.311 1.00 38.48 383 GLU A CA 1
ATOM 3065 C C . GLU A 1 385 ? -22.822 -19.599 20.226 1.00 37.91 383 GLU A C 1
ATOM 3066 O O . GLU A 1 385 ? -23.218 -19.026 21.237 1.00 37.26 383 GLU A O 1
ATOM 3072 N N . ALA A 1 386 ? -22.883 -19.056 19.004 1.00 36.08 384 ALA A N 1
ATOM 3073 C CA . ALA A 1 386 ? -23.359 -17.695 18.814 1.00 36.50 384 ALA A CA 1
ATOM 3074 C C . ALA A 1 386 ? -24.826 -17.587 19.253 1.00 37.71 384 ALA A C 1
ATOM 3075 O O . ALA A 1 386 ? -25.200 -16.662 19.991 1.00 39.72 384 ALA A O 1
ATOM 3077 N N . VAL A 1 387 ? -25.656 -18.537 18.795 1.00 36.71 385 VAL A N 1
ATOM 3078 C CA . VAL A 1 387 ? -27.091 -18.423 19.012 1.00 36.64 385 VAL A CA 1
ATOM 3079 C C . VAL A 1 387 ? -27.394 -18.634 20.496 1.00 37.28 385 VAL A C 1
ATOM 3080 O O . VAL A 1 387 ? -28.307 -18.007 21.045 1.00 39.03 385 VAL A O 1
ATOM 3084 N N . LYS A 1 388 ? -26.597 -19.478 21.151 1.00 38.94 386 LYS A N 1
ATOM 3085 C CA . LYS A 1 388 ? -26.801 -19.779 22.564 1.00 40.39 386 LYS A CA 1
ATOM 3086 C C . LYS A 1 388 ? -26.435 -18.589 23.440 1.00 40.70 386 LYS A C 1
ATOM 3087 O O . LYS A 1 388 ? -27.198 -18.282 24.351 1.00 43.53 386 LYS A O 1
ATOM 3093 N N . LYS A 1 389 ? -25.302 -17.923 23.158 1.00 40.79 387 LYS A N 1
ATOM 3094 C CA . LYS A 1 389 ? -24.925 -16.698 23.863 1.00 43.49 387 LYS A CA 1
ATOM 3095 C C . LYS A 1 389 ? -25.994 -15.622 23.685 1.00 44.73 387 LYS A C 1
ATOM 3096 O O . LYS A 1 389 ? -26.326 -14.911 24.628 1.00 42.14 387 LYS A O 1
ATOM 3102 N N . LEU A 1 390 ? -26.561 -15.539 22.478 1.00 43.34 388 LEU A N 1
ATOM 3103 C CA . LEU A 1 390 ? -27.587 -14.561 22.177 1.00 44.80 388 LEU A CA 1
ATOM 3104 C C . LEU A 1 390 ? -28.817 -14.825 23.039 1.00 47.49 388 LEU A C 1
ATOM 3105 O O . LEU A 1 390 ? -29.425 -13.860 23.512 1.00 47.24 388 LEU A O 1
ATOM 3110 N N . VAL A 1 391 ? -29.187 -16.114 23.192 1.00 45.07 389 VAL A N 1
ATOM 3111 C CA . VAL A 1 391 ? -30.323 -16.527 24.011 1.00 48.49 389 VAL A CA 1
ATOM 3112 C C . VAL A 1 391 ? -29.983 -16.369 25.501 1.00 48.98 389 VAL A C 1
ATOM 3113 O O . VAL A 1 391 ? -30.824 -15.991 26.303 1.00 52.13 389 VAL A O 1
ATOM 3117 N N . ALA A 1 392 ? -28.766 -16.733 25.890 1.00 50.60 390 ALA A N 1
ATOM 3118 C CA . ALA A 1 392 ? -28.438 -16.804 27.303 1.00 50.84 390 ALA A CA 1
ATOM 3119 C C . ALA A 1 392 ? -28.252 -15.395 27.859 1.00 57.76 390 ALA A C 1
ATOM 3120 O O . ALA A 1 392 ? -28.813 -15.072 28.912 1.00 56.95 390 ALA A O 1
ATOM 3122 N N . THR A 1 393 ? -27.481 -14.551 27.143 1.00 56.26 391 THR A N 1
ATOM 3123 C CA . THR A 1 393 ? -27.027 -13.295 27.722 1.00 62.82 391 THR A CA 1
ATOM 3124 C C . THR A 1 393 ? -27.378 -12.097 26.845 1.00 61.23 391 THR A C 1
ATOM 3125 O O . THR A 1 393 ? -27.058 -10.978 27.222 1.00 65.62 391 THR A O 1
ATOM 3129 N N . GLY A 1 394 ? -28.011 -12.321 25.683 1.00 61.22 392 GLY A N 1
ATOM 3130 C CA . GLY A 1 394 ? -28.342 -11.247 24.746 1.00 54.21 392 GLY A CA 1
ATOM 3131 C C . GLY A 1 394 ? -27.149 -10.689 23.947 1.00 53.96 392 GLY A C 1
ATOM 3132 O O . GLY A 1 394 ? -27.297 -9.714 23.203 1.00 57.17 392 GLY A O 1
ATOM 3133 N N . GLU A 1 395 ? -25.969 -11.321 24.053 1.00 51.42 393 GLU A N 1
ATOM 3134 C CA . GLU A 1 395 ? -24.769 -10.893 23.346 1.00 51.80 393 GLU A CA 1
ATOM 3135 C C . GLU A 1 395 ? -24.898 -11.167 21.837 1.00 50.54 393 GLU A C 1
ATOM 3136 O O . GLU A 1 395 ? -25.233 -12.280 21.427 1.00 51.02 393 GLU A O 1
ATOM 3142 N N . HIS A 1 396 ? -24.602 -10.152 21.014 1.00 45.56 394 HIS A N 1
ATOM 3143 C CA . HIS A 1 396 ? -24.572 -10.259 19.551 1.00 41.77 394 HIS A CA 1
ATOM 3144 C C . HIS A 1 396 ? -23.235 -10.814 19.085 1.00 41.03 394 HIS A C 1
ATOM 3145 O O . HIS A 1 396 ? -22.217 -10.515 19.694 1.00 38.57 394 HIS A O 1
ATOM 3152 N N . PRO A 1 397 ? -23.164 -11.541 17.940 1.00 39.32 395 PRO A N 1
ATOM 3153 C CA . PRO A 1 397 ? -21.878 -11.988 17.410 1.00 38.97 395 PRO A CA 1
ATOM 3154 C C . PRO A 1 397 ? -21.071 -10.754 17.016 1.00 40.54 395 PRO A C 1
ATOM 3155 O O . PRO A 1 397 ? -21.638 -9.793 16.470 1.00 40.59 395 PRO A O 1
ATOM 3159 N N . VAL A 1 398 ? -19.750 -10.809 17.254 1.00 41.86 396 VAL A N 1
ATOM 3160 C CA . VAL A 1 398 ? -18.810 -9.779 16.822 1.00 44.88 396 VAL A CA 1
ATOM 3161 C C . VAL A 1 398 ? -19.082 -9.393 15.370 1.00 43.20 396 VAL A C 1
ATOM 3162 O O . VAL A 1 398 ? -19.083 -8.217 15.023 1.00 41.48 396 VAL A O 1
ATOM 3166 N N . SER A 1 399 ? -19.306 -10.391 14.509 1.00 40.48 397 SER A N 1
ATOM 3167 C CA . SER A 1 399 ? -19.342 -10.108 13.081 1.00 40.00 397 SER A CA 1
ATOM 3168 C C . SER A 1 399 ? -20.607 -9.339 12.688 1.00 38.12 397 SER A C 1
ATOM 3169 O O . SER A 1 399 ? -20.662 -8.764 11.591 1.00 37.03 397 SER A O 1
ATOM 3172 N N . SER A 1 400 ? -21.585 -9.249 13.607 1.00 36.95 398 SER A N 1
ATOM 3173 C CA . SER A 1 400 ? -22.792 -8.506 13.298 1.00 36.82 398 SER A CA 1
ATOM 3174 C C . SER A 1 400 ? -22.580 -7.000 13.360 1.00 41.59 398 SER A C 1
ATOM 3175 O O . SER A 1 400 ? -23.526 -6.254 13.068 1.00 39.41 398 SER A O 1
ATOM 3178 N N . ASN A 1 401 ? -21.383 -6.562 13.796 1.00 44.45 399 ASN A N 1
ATOM 3179 C CA . ASN A 1 401 ? -21.087 -5.135 13.856 1.00 44.44 399 ASN A CA 1
ATOM 3180 C C . ASN A 1 401 ? -19.673 -4.831 13.366 1.00 45.19 399 ASN A C 1
ATOM 3181 O O . ASN A 1 401 ? -18.965 -3.994 13.933 1.00 41.69 399 ASN A O 1
ATOM 3186 N N . ALA A 1 402 ? -19.235 -5.516 12.302 1.00 41.35 400 ALA A N 1
ATOM 3187 C CA . ALA A 1 402 ? -17.839 -5.392 11.901 1.00 39.65 400 ALA A CA 1
ATOM 3188 C C . ALA A 1 402 ? -17.741 -5.674 10.412 1.00 38.49 400 ALA A C 1
ATOM 3189 O O . ALA A 1 402 ? -17.374 -6.786 10.032 1.00 39.09 400 ALA A O 1
ATOM 3191 N N . PRO A 1 403 ? -18.124 -4.733 9.519 1.00 40.00 401 PRO A N 1
ATOM 3192 C CA . PRO A 1 403 ? -18.130 -5.032 8.079 1.00 39.52 401 PRO A CA 1
ATOM 3193 C C . PRO A 1 403 ? -16.776 -5.521 7.578 1.00 41.94 401 PRO A C 1
ATOM 3194 O O . PRO A 1 403 ? -16.729 -6.371 6.685 1.00 38.85 401 PRO A O 1
ATOM 3198 N N . ALA A 1 404 ? -15.684 -5.043 8.211 1.00 40.61 402 ALA A N 1
ATOM 3199 C CA . ALA A 1 404 ? -14.360 -5.298 7.654 1.00 41.61 402 ALA A CA 1
ATOM 3200 C C . ALA A 1 404 ? -13.942 -6.725 7.989 1.00 41.44 402 ALA A C 1
ATOM 3201 O O . ALA A 1 404 ? -13.035 -7.249 7.372 1.00 44.84 402 ALA A O 1
ATOM 3203 N N . ALA A 1 405 ? -14.694 -7.407 8.864 1.00 42.70 403 ALA A N 1
ATOM 3204 C CA . ALA A 1 405 ? -14.371 -8.789 9.180 1.00 41.29 403 ALA A CA 1
ATOM 3205 C C . ALA A 1 405 ? -14.680 -9.760 8.020 1.00 40.55 403 ALA A C 1
ATOM 3206 O O . ALA A 1 405 ? -14.250 -10.914 8.068 1.00 40.14 403 ALA A O 1
ATOM 3208 N N . PHE A 1 406 ? -15.391 -9.316 6.964 1.00 41.57 404 PHE A N 1
ATOM 3209 C CA . PHE A 1 406 ? -15.815 -10.246 5.917 1.00 40.23 404 PHE A CA 1
ATOM 3210 C C . PHE A 1 406 ? -14.824 -10.281 4.746 1.00 41.46 404 PHE A C 1
ATOM 3211 O O . PHE A 1 406 ? -15.094 -10.917 3.717 1.00 36.83 404 PHE A O 1
ATOM 3219 N N . ARG A 1 407 ? -13.674 -9.620 4.891 1.00 40.70 405 ARG A N 1
ATOM 3220 C CA . ARG A 1 407 ? -12.787 -9.502 3.724 1.00 42.59 405 ARG A CA 1
ATOM 3221 C C . ARG A 1 407 ? -11.938 -10.759 3.528 1.00 41.26 405 ARG A C 1
ATOM 3222 O O . ARG A 1 407 ? -10.711 -10.697 3.656 1.00 41.07 405 ARG A O 1
ATOM 3230 N N . TRP A 1 408 ? -12.598 -11.873 3.160 1.00 38.37 406 TRP A N 1
ATOM 3231 C CA . TRP A 1 408 ? -11.973 -13.182 3.025 1.00 37.66 406 TRP A CA 1
ATOM 3232 C C . TRP A 1 408 ? -12.098 -13.709 1.597 1.00 39.20 406 TRP A C 1
ATOM 3233 O O . TRP A 1 408 ? -13.049 -13.348 0.886 1.00 40.23 406 TRP A O 1
ATOM 3244 N N . ARG A 1 409 ? -11.183 -14.635 1.254 1.00 38.87 407 ARG A N 1
ATOM 3245 C CA . ARG A 1 409 ? -11.221 -15.430 0.038 1.00 38.00 407 ARG A CA 1
ATOM 3246 C C . ARG A 1 409 ? -10.935 -16.891 0.377 1.00 37.10 407 ARG A C 1
ATOM 3247 O O . ARG A 1 409 ? -10.151 -17.196 1.266 1.00 39.16 407 ARG A O 1
ATOM 3255 N N . ALA A 1 410 ? -11.647 -17.791 -0.295 1.00 36.24 408 ALA A N 1
ATOM 3256 C CA . ALA A 1 410 ? -11.246 -19.182 -0.350 1.00 37.94 408 ALA A CA 1
ATOM 3257 C C . ALA A 1 410 ? -10.023 -19.242 -1.269 1.00 39.96 408 ALA A C 1
ATOM 3258 O O . ALA A 1 410 ? -9.836 -18.337 -2.104 1.00 39.89 408 ALA A O 1
ATOM 3260 N N . VAL A 1 411 ? -9.153 -20.238 -1.032 1.00 40.78 409 VAL A N 1
ATOM 3261 C CA . VAL A 1 411 ? -7.908 -20.396 -1.778 1.00 42.65 409 VAL A CA 1
ATOM 3262 C C . VAL A 1 411 ? -7.667 -21.877 -2.068 1.00 45.00 409 VAL A C 1
ATOM 3263 O O . VAL A 1 411 ? -8.117 -22.756 -1.319 1.00 44.03 409 VAL A O 1
ATOM 3267 N N . SER A 1 412 ? -6.920 -22.146 -3.154 1.00 45.41 410 SER A N 1
ATOM 3268 C CA . SER A 1 412 ? -6.533 -23.509 -3.494 1.00 49.53 410 SER A CA 1
ATOM 3269 C C . SER A 1 412 ? -5.014 -23.547 -3.688 1.00 51.75 410 SER A C 1
ATOM 3270 O O . SER A 1 412 ? -4.542 -23.219 -4.779 1.00 51.53 410 SER A O 1
ATOM 3273 N N . LEU A 1 413 ? -4.280 -23.894 -2.618 1.00 48.68 411 LEU A N 1
ATOM 3274 C CA . LEU A 1 413 ? -2.841 -23.682 -2.582 1.00 51.54 411 LEU A CA 1
ATOM 3275 C C . LEU A 1 413 ? -2.104 -25.012 -2.747 1.00 56.43 411 LEU A C 1
ATOM 3276 O O . LEU A 1 413 ? -2.581 -26.083 -2.356 1.00 56.40 411 LEU A O 1
ATOM 3281 N N . THR A 1 414 ? -0.929 -24.913 -3.379 1.00 57.11 412 THR A N 1
ATOM 3282 C CA . THR A 1 414 ? 0.036 -25.988 -3.518 1.00 55.60 412 THR A CA 1
ATOM 3283 C C . THR A 1 414 ? 1.210 -25.632 -2.610 1.00 56.64 412 THR A C 1
ATOM 3284 O O . THR A 1 414 ? 1.799 -24.556 -2.751 1.00 55.66 412 THR A O 1
ATOM 3288 N N . ILE A 1 415 ? 1.514 -26.516 -1.653 1.00 56.79 413 ILE A N 1
ATOM 3289 C CA . ILE A 1 415 ? 2.430 -26.187 -0.571 1.00 62.26 413 ILE A CA 1
ATOM 3290 C C . ILE A 1 415 ? 3.257 -27.428 -0.226 1.00 64.28 413 ILE A C 1
ATOM 3291 O O . ILE A 1 415 ? 2.840 -28.533 -0.572 1.00 66.81 413 ILE A O 1
ATOM 3296 N N . PRO A 1 416 ? 4.414 -27.323 0.488 1.00 65.52 414 PRO A N 1
ATOM 3297 C CA . PRO A 1 416 ? 5.209 -28.512 0.805 1.00 66.46 414 PRO A CA 1
ATOM 3298 C C . PRO A 1 416 ? 4.344 -29.428 1.669 1.00 65.13 414 PRO A C 1
ATOM 3299 O O . PRO A 1 416 ? 3.454 -28.948 2.372 1.00 60.84 414 PRO A O 1
ATOM 3303 N N . LEU A 1 417 ? 4.576 -30.744 1.564 1.00 63.14 415 LEU A N 1
ATOM 3304 C CA . LEU A 1 417 ? 3.935 -31.705 2.445 1.00 62.14 415 LEU A CA 1
ATOM 3305 C C . LEU A 1 417 ? 4.044 -31.194 3.881 1.00 63.65 415 LEU A C 1
ATOM 3306 O O . LEU A 1 417 ? 5.122 -30.782 4.325 1.00 63.00 415 LEU A O 1
ATOM 3311 N N . GLY A 1 418 ? 2.888 -31.172 4.568 1.00 63.24 416 GLY A N 1
ATOM 3312 C CA . GLY A 1 418 ? 2.788 -30.797 5.979 1.00 61.15 416 GLY A CA 1
ATOM 3313 C C . GLY A 1 418 ? 2.854 -29.289 6.221 1.00 59.82 416 GLY A C 1
ATOM 3314 O O . GLY A 1 418 ? 2.957 -28.850 7.365 1.00 63.50 416 GLY A O 1
ATOM 3315 N N . GLY A 1 419 ? 2.785 -28.493 5.151 1.00 58.66 417 GLY A N 1
ATOM 3316 C CA . GLY A 1 419 ? 2.973 -27.055 5.288 1.00 59.97 417 GLY A CA 1
ATOM 3317 C C . GLY A 1 419 ? 1.880 -26.412 6.159 1.00 62.92 417 GLY A C 1
ATOM 3318 O O . GLY A 1 419 ? 0.815 -27.004 6.391 1.00 64.18 417 GLY A O 1
ATOM 3319 N N . ASP A 1 420 ? 2.162 -25.192 6.638 1.00 58.07 418 ASP A N 1
ATOM 3320 C CA . ASP A 1 420 ? 1.187 -24.393 7.350 1.00 56.30 418 ASP A CA 1
ATOM 3321 C C . ASP A 1 420 ? 0.517 -23.430 6.368 1.00 56.44 418 ASP A C 1
ATOM 3322 O O . ASP A 1 420 ? 1.035 -22.338 6.120 1.00 60.77 418 ASP A O 1
ATOM 3327 N N . TRP A 1 421 ? -0.635 -23.854 5.810 1.00 52.32 419 TRP A N 1
ATOM 3328 C CA . TRP A 1 421 ? -1.434 -23.044 4.896 1.00 50.00 419 TRP A CA 1
ATOM 3329 C C . TRP A 1 421 ? -1.886 -21.715 5.512 1.00 49.68 419 TRP A C 1
ATOM 3330 O O . TRP A 1 421 ? -2.061 -20.738 4.790 1.00 50.29 419 TRP A O 1
ATOM 3341 N N . THR A 1 422 ? -2.058 -21.660 6.837 1.00 49.74 420 THR A N 1
ATOM 3342 C CA . THR A 1 422 ? -2.534 -20.449 7.491 1.00 49.32 420 THR A CA 1
ATOM 3343 C C . THR A 1 422 ? -1.498 -19.336 7.363 1.00 52.02 420 THR A C 1
ATOM 3344 O O . THR A 1 422 ? -1.853 -18.158 7.343 1.00 50.32 420 THR A O 1
ATOM 3348 N N . LYS A 1 423 ? -0.218 -19.720 7.281 1.00 54.97 421 LYS A N 1
ATOM 3349 C CA . LYS A 1 423 ? 0.874 -18.775 7.077 1.00 57.63 421 LYS A CA 1
ATOM 3350 C C . LYS A 1 423 ? 1.158 -18.605 5.588 1.00 54.18 421 LYS A C 1
ATOM 3351 O O . LYS A 1 423 ? 1.255 -17.480 5.106 1.00 53.58 421 LYS A O 1
ATOM 3357 N N . LEU A 1 424 ? 1.233 -19.719 4.854 1.00 52.76 422 LEU A N 1
ATOM 3358 C CA . LEU A 1 424 ? 1.575 -19.650 3.440 1.00 56.23 422 LEU A CA 1
ATOM 3359 C C . LEU A 1 424 ? 0.464 -18.981 2.645 1.00 57.86 422 LEU A C 1
ATOM 3360 O O . LEU A 1 424 ? 0.729 -18.388 1.598 1.00 54.90 422 LEU A O 1
ATOM 3365 N N . GLY A 1 425 ? -0.777 -19.097 3.144 1.00 56.20 423 GLY A N 1
ATOM 3366 C CA . GLY A 1 425 ? -1.929 -18.572 2.433 1.00 56.06 423 GLY A CA 1
ATOM 3367 C C . GLY A 1 425 ? -2.495 -17.316 3.090 1.00 57.32 423 GLY A C 1
ATOM 3368 O O . GLY A 1 425 ? -3.532 -16.828 2.665 1.00 56.21 423 GLY A O 1
ATOM 3369 N N . GLU A 1 426 ? -1.806 -16.800 4.112 1.00 55.80 424 GLU A N 1
ATOM 3370 C CA . GLU A 1 426 ? -2.274 -15.653 4.864 1.00 55.29 424 GLU A CA 1
ATOM 3371 C C . GLU A 1 426 ? -2.677 -14.494 3.948 1.00 54.56 424 GLU A C 1
ATOM 3372 O O . GLU A 1 426 ? -3.678 -13.815 4.171 1.00 53.83 424 GLU A O 1
ATOM 3378 N N . GLU A 1 427 ? -1.899 -14.248 2.909 1.00 53.18 425 GLU A N 1
ATOM 3379 C CA . GLU A 1 427 ? -2.119 -13.052 2.122 1.00 52.21 425 GLU A CA 1
ATOM 3380 C C . GLU A 1 427 ? -3.191 -13.313 1.056 1.00 49.39 425 GLU A C 1
ATOM 3381 O O . GLU A 1 427 ? -4.040 -12.457 0.807 1.00 50.41 425 GLU A O 1
ATOM 3387 N N . ALA A 1 428 ? -3.123 -14.490 0.413 1.00 46.09 426 ALA A N 1
ATOM 3388 C CA . ALA A 1 428 ? -4.058 -14.947 -0.607 1.00 46.52 426 ALA A CA 1
ATOM 3389 C C . ALA A 1 428 ? -5.494 -15.062 -0.074 1.00 44.98 426 ALA A C 1
ATOM 3390 O O . ALA A 1 428 ? -6.427 -14.899 -0.866 1.00 42.72 426 ALA A O 1
ATOM 3392 N N . MET A 1 429 ? -5.662 -15.343 1.237 1.00 44.60 427 MET A N 1
ATOM 3393 C CA . MET A 1 429 ? -6.995 -15.452 1.835 1.00 45.31 427 MET A CA 1
ATOM 3394 C C . MET A 1 429 ? -7.562 -14.070 2.187 1.00 45.46 427 MET A C 1
ATOM 3395 O O . MET A 1 429 ? -8.726 -13.963 2.585 1.00 42.61 427 MET A O 1
ATOM 3400 N N . ARG A 1 430 ? -6.749 -13.013 2.032 1.00 46.32 428 ARG A N 1
ATOM 3401 C CA . ARG A 1 430 ? -7.196 -11.647 2.287 1.00 48.81 428 ARG A CA 1
ATOM 3402 C C . ARG A 1 430 ? -7.789 -11.048 1.015 1.00 48.80 428 ARG A C 1
ATOM 3403 O O . ARG A 1 430 ? -7.153 -11.004 -0.035 1.00 48.95 428 ARG A O 1
ATOM 3411 N N . ALA A 1 431 ? -9.028 -10.574 1.120 1.00 46.61 429 ALA A N 1
ATOM 3412 C CA . ALA A 1 431 ? -9.658 -9.860 0.024 1.00 50.05 429 ALA A CA 1
ATOM 3413 C C . ALA A 1 431 ? -9.095 -8.437 -0.047 1.00 51.29 429 ALA A C 1
ATOM 3414 O O . ALA A 1 431 ? -9.022 -7.758 0.977 1.00 46.46 429 ALA A O 1
ATOM 3416 N N . GLU A 1 432 ? -8.775 -7.974 -1.263 1.00 54.28 430 GLU A N 1
ATOM 3417 C CA . GLU A 1 432 ? -8.355 -6.587 -1.462 1.00 62.43 430 GLU A CA 1
ATOM 3418 C C . GLU A 1 432 ? -8.817 -6.050 -2.820 1.00 62.36 430 GLU A C 1
ATOM 3419 O O . GLU A 1 432 ? -8.775 -6.770 -3.816 1.00 57.69 430 GLU A O 1
ATOM 3425 N N . PRO A 1 433 ? -9.151 -4.739 -2.935 1.00 68.22 431 PRO A N 1
ATOM 3426 C CA . PRO A 1 433 ? -9.704 -4.190 -4.176 1.00 68.26 431 PRO A CA 1
ATOM 3427 C C . PRO A 1 433 ? -8.791 -4.440 -5.374 1.00 66.98 431 PRO A C 1
ATOM 3428 O O . PRO A 1 433 ? -7.673 -3.911 -5.422 1.00 77.27 431 PRO A O 1
ATOM 3432 N N . GLY A 1 434 ? -9.261 -5.257 -6.328 1.00 60.79 432 GLY A N 1
ATOM 3433 C CA . GLY A 1 434 ? -8.552 -5.474 -7.583 1.00 56.91 432 GLY A CA 1
ATOM 3434 C C . GLY A 1 434 ? -7.240 -6.251 -7.453 1.00 54.52 432 GLY A C 1
ATOM 3435 O O . GLY A 1 434 ? -6.482 -6.339 -8.404 1.00 57.25 432 GLY A O 1
ATOM 3436 N N . LYS A 1 435 ? -6.953 -6.837 -6.292 1.00 51.70 433 LYS A N 1
ATOM 3437 C CA . LYS A 1 435 ? -5.793 -7.707 -6.147 1.00 49.25 433 LYS A CA 1
ATOM 3438 C C . LYS A 1 435 ? -6.093 -9.084 -6.750 1.00 49.98 433 LYS A C 1
ATOM 3439 O O . LYS A 1 435 ? -7.202 -9.615 -6.620 1.00 46.43 433 LYS A O 1
ATOM 3445 N N . ASP A 1 436 ? -5.109 -9.649 -7.467 1.00 49.70 434 ASP A N 1
ATOM 3446 C CA . ASP A 1 436 ? -5.291 -10.904 -8.185 1.00 49.85 434 ASP A CA 1
ATOM 3447 C C . ASP A 1 436 ? -5.187 -12.051 -7.179 1.00 48.61 434 ASP A C 1
ATOM 3448 O O . ASP A 1 436 ? -4.990 -11.799 -5.996 1.00 51.62 434 ASP A O 1
ATOM 3453 N N . PHE A 1 437 ? -5.287 -13.303 -7.643 1.00 49.07 435 PHE A N 1
ATOM 3454 C CA . PHE A 1 437 ? -5.229 -14.451 -6.745 1.00 50.10 435 PHE A CA 1
ATOM 3455 C C . PHE A 1 437 ? -3.956 -14.487 -5.895 1.00 52.33 435 PHE A C 1
ATOM 3456 O O . PHE A 1 437 ? -4.040 -14.818 -4.704 1.00 47.06 435 PHE A O 1
ATOM 3464 N N . GLY A 1 438 ? -2.787 -14.166 -6.502 1.00 50.98 436 GLY A N 1
ATOM 3465 C CA . GLY A 1 438 ? -1.520 -14.250 -5.775 1.00 53.28 436 GLY A CA 1
ATOM 3466 C C . GLY A 1 438 ? -0.945 -15.677 -5.750 1.00 54.51 436 GLY A C 1
ATOM 3467 O O . GLY A 1 438 ? -0.026 -15.971 -4.999 1.00 58.13 436 GLY A O 1
ATOM 3468 N N . TYR A 1 439 ? -1.474 -16.560 -6.599 1.00 54.64 437 TYR A N 1
ATOM 3469 C CA . TYR A 1 439 ? -0.945 -17.923 -6.726 1.00 55.46 437 TYR A CA 1
ATOM 3470 C C . TYR A 1 439 ? -1.623 -18.541 -7.940 1.00 55.00 437 TYR A C 1
ATOM 3471 O O . TYR A 1 439 ? -2.428 -17.871 -8.592 1.00 59.52 437 TYR A O 1
ATOM 3480 N N . THR A 1 440 ? -1.287 -19.806 -8.250 1.00 55.01 438 THR A N 1
ATOM 3481 C CA . THR A 1 440 ? -1.950 -20.473 -9.366 1.00 58.36 438 THR A CA 1
ATOM 3482 C C . THR A 1 440 ? -2.929 -21.505 -8.827 1.00 57.61 438 THR A C 1
ATOM 3483 O O . THR A 1 440 ? -2.497 -22.529 -8.317 1.00 57.36 438 THR A O 1
ATOM 3487 N N . PRO A 1 441 ? -4.258 -21.259 -8.938 1.00 61.45 439 PRO A N 1
ATOM 3488 C CA . PRO A 1 441 ? -5.269 -22.179 -8.406 1.00 60.23 439 PRO A CA 1
ATOM 3489 C C . PRO A 1 441 ? -5.078 -23.650 -8.812 1.00 65.64 439 PRO A C 1
ATOM 3490 O O . PRO A 1 441 ? -5.075 -23.915 -10.013 1.00 73.67 439 PRO A O 1
#

Secondary structure (DSSP, 8-state):
----HHHHHHHH--STTSHHHHHHTTS-EEEEEGGGS-BTS--EEEEETTEEEEEEE-TTS-EEEEESB-TTT--BGGGSEE-SSSEE-TTT--EE-TTSBEEE-TTS-TT-SHHHH-B--EE-EEEETTEEEE--SS-GGG--PPP--GGGTS-GGGEEEEEEEESS-HHHHHHTTS-TTHHHHHTPBS----SSGGGG-SS-EEEEEEETTEEEEEEEEE-TTSEEEEEEEEEETTTEEEEPP-SSS--EEEEEEEEEETTEEEEEEEEE-SSSPPPHHHHHHHHH-BTTBB-SSPPTT-BPP--TTSTTTT-BBSSSGGGGGG--HHHHHHTBSS-SSBHHHHHHHHHTTTSSS--GGG----GGGHHHHHHHHHHHHHHHHHHHH-PPPGGGG-GGGG-B--EEEEEETT--HHHHTTTTTB--TT---SS--

Sequence (437 aa):
HMLSREDNELLVRVGPGTAMGTMMRLYWIPFLKSSEVTAGGQPYRVRLLGEDLVAFRDNSGNVGLVDHTCPHRGAPMVFGRNENDGLRCVYHGWKFKVSGQCEEMPCEPADSPMCKRMKIKAYPVKERNGILWAYMGPDAENAPELPDVEWNMVPEEQVAISMRVQECNWLQALEGELDSAHAAILHGRVGEINQWRQAQDLSPTFECVQHDAGISIGARRKTPDGENYVRVNQFLMPFWTLVPPQSQFPELSGHAWVPIDDEEHTLCLMFSYHPAKPFYERTRKLFKEGHNGRETGHHSDNAFEKRRPVTEPYHTYWSKFNRGNAYQFDYQSQVEKYNSGMPGLWIQDAACQSGTTPILDRSKEHLGTSDTGVARMRRVLLEAVKKLVATGEHPVSSNAPAAFRWRAVSLTIPLGGDWTKLGEEAMRAEPGKDFGYTP

Nearest PDB structures (foldseek):
  7fhr-assembly1_A  TM=1.002E+00  e=2.184E-99  Cupriavidus metallidurans CH34
  7fjl-assembly1_F  TM=9.187E-01  e=2.404E-37  Comamonas testosteroni KF-1
  7v25-assembly1_F  TM=8.926E-01  e=5.742E-37  Comamonas testosteroni KF-1
  7v28-assembly1_F  TM=8.882E-01  e=2.753E-36  Comamonas testosteroni KF-1
  7v25-assembly1_E  TM=8.947E-01  e=1.664E-35  Comamonas testosteroni KF-1